Protein 6OWK (pdb70)

Solvent-accessible surface area: 23601 Å² total; per-residue (Å²): 97,7,15,44,15,0,8,5,0,3,6,96,0,20,53,6,0,0,39,16,156,89,43,58,15,3,72,13,4,49,28,0,18,43,36,0,22,45,191,91,174,42,12,1,55,35,1,0,67,50,1,7,116,9,28,185,83,142,5,72,144,102,8,35,93,58,0,20,68,63,0,87,30,0,0,86,37,0,64,38,0,10,112,30,3,46,82,49,99,143,38,188,120,55,98,195,49,38,51,91,4,78,72,42,0,64,73,3,15,90,40,0,50,80,0,8,83,53,0,31,48,196,118,19,19,15,2,0,0,4,0,3,0,0,0,0,1,0,0,0,2,0,0,5,0,0,19,37,39,0,74,87,1,45,20,74,87,102,62,26,83,136,17,30,86,108,4,56,61,29,14,73,78,1,0,30,38,0,0,86,67,18,73,56,2,18,78,116,22,153,35,115,68,3,90,28,0,33,76,20,0,57,0,37,10,13,2,9,2,1,0,17,3,0,0,4,0,1,9,0,0,23,29,114,36,0,76,67,64,2,43,10,13,2,10,26,30,4,8,4,22,1,5,1,58,81,106,101,115,49,21,4,19,80,9,99,34,39,52,10,88,46,0,45,84,53,0,18,32,98,45,47,18,3,12,13,2,20,74,0,28,1,19,6,62,78,20,114,144,52,126,96,40,67,0,12,22,0,4,0,0,117,2,42,8,78,23,9,189,10,102,77,66,59,39,84,30,42,67,68,135,72,114,36,117,58,44,71,7,71,0,46,60,57,7,0,19,47,2,22,0,47,2,1,13,0,83,56,158,118,69,21,9,3,2,0,0,34,0,74,0,19,21,36,27,55,155,84,83,100,147,28,63,40,88,2,51,82,23,83,56,55,22,26,68,41,97,36,34,5,39,116,20,7,12,25,25,77,36,163,128,64,41,45,80,5,24,1,4,6,3,0,3,0,29,10,3,44,20,114,56,1,27,0,0,0,4,0,0,1,8,84,16,0,42,46,51,0,58,0,30,45,118,8,0,4,3,0,8,0,7,1,1,44,61,61,61,120,34,9,66,14,39,121,21,18,15,0,11,7,11,32,0,0,66,21,57,33,30,12,36,0,0,60,1,11,0,37,4,75,177,113,61,100,32,147,1,93,1,16,1,4,6,0,0,16,24,89,1,63,2,19,0,14,6,37,60,141,168,91,39,40,20,131,32,98,99,25,19,84,76,77,40,112,31,47,25,113,8,16,37,60,0,61,1,116,72,36,8,68,1,76,95,130,54,3,43,1,6,2,0,0,35,82,28,78,80,62,36,51,0,24,2,7,10,0,0,0,28,6,39,136

CATH classification: 1.20.190.10 (+2 more: 2.60.120.260, 2.100.10.10)

B-factor: mean 48.72, std 14.19, range [18.07, 103.76]

Foldseek 3Di:
DLLLLLQQLLVLVLQCFAADPQDPVLVNLVVVLCSQVNPDDHVLVVLLVVQCVLLVHHDDPVLVVQLSVLVVVLSVLSCVLSVLVVVCSPDDDDPPSLVVNVVSLVVSLVSLVVNLVSLCDPPCRQSSLLVNQVSLLVSLLSLLVCLRCVVVSPDDPVVNVVSLVCSVVSLQVSLFSNLVSLVVSLVVLQDKFDVSLQSSLLSVQSCCSNHLSSLQSSVRSRCVVFVFAAGDFQWAKHWDGWAWADDDDCIFRNLDDDINVVVCVQFDDAQAFAWAWFKKKWDWDKDADDPAFIFTFTFKMKIWIAAQPADIDIDIAGDDDPPPHMDMDGCPQKFQQKKKWKWKWGDDPHRIAIGTAKMKTWTARVPDGDIDIDIGHDDGHPIDIDIDIVCVRQNFHDDPDDCNNRGFKGFGDWTWDDDVRHITIMTMITTPSHDNAQEDEQGGKRKDWLSSFHFAPPAKDFHFDSRSNNTTWIKGQAWDWGGKHKYAYDDDQQWWWWKKFWKAWQAWWKKKKDKLPPDIFIDIDGHQDHQPDDDGPSSIDMDTGDDIDGHDDRIIMMIITIHDDDGPIMMITTIMMIGTDD

Secondary structure (DSSP, 8-state):
-HHHHHHHHHHHHGGG-BS--TTHHHHHHHHHHHHHS-SS--HHHHHHHHHHHHHT-PPPHHHHHHHHHHHHHHHHHHHHHHHHHHHHTT-SS-TTHHHHHHHHHHHHHHHHHHHHHHT--TT-TTTTHHHHHHHHHHHHHHHHHIIIIIHHHT--HHHHHHHHHHHHHHHHHHHHHHHHHHHHHHHHT--SSHHHHHHHHHHHHHHIIIIIHHHTTGGGG-TTTS-SBEE-----EEEPPPS-------TTTSSS---HHHHHHHHSPPS----EEEEEEEEEEE--SSSSSEEEEEEEEEEEEE-TT---EEEEEE----SS--EEEE-TT-EEEEEEEEEEEEE-SS-EEEEEEEEEEEEEETTTTEEEEEEEE--EESSEEEEEEHHHHSPPP--SS-HHHH--EEEEEEEEEEETTEEEEEEEEEETTS-SS-EE-SSSEEEEEGGG-SEE-TT-EEEPP-SSSSS-EEEESSSEEEEEEEEEE-S----EEEEEEEEEESS-EEEEEEETTTEEEEEEE---S-TT----GGG-EEEE-S--EE-SSSEEEEEEEEESS-BTB-EEEEEEEEEEE-

Radius of gyration: 25.18 Å; Cα contacts (8 Å, |Δi|>4): 1265; chains: 1; bounding box: 59×59×75 Å

Sequence (582 aa):
STVQTGINIAGRILGVLGVPFAGQIASFYSFLVGELWPRGRDPWEIFLEHVEQLIRQQVTENTRDTALARLQGLGNSFRAYQQSLEDWLENRDDARTRSVLYTQYINLELDFLDAMPLFAIRNQEVPLLMVYAQAANLHLLLLRDASLFGSEFGLTSQEIQRYYERQVEKTREYSDYCARWYNTGLNNLRGTNAESWLRYNQFRRDLTLGVLDLVALFPSYDTRVYPMNTSAQLTREIYTDPIGRTNASTNWFNNNAPSFSAIEAAVIRPPHLLDFPEQLTIFSVLSRWSNTQYMNYWVGHRLESRTIRGSLSTSTHGNTNTSINPVTLQFTSRDVYRTESFAGINILLTTPVNGVPWARFNWRNPLNSLRGSLLYTIGYTGVGTQLFDSETELPPETTERPNYESYSHRLSNIRLISGNTLRAPVYSWTHRSADRTNTISSDSITQIPLVKAHTLQSGTTVVKGPGFTGGDILRRTSGGPFAFSNVNLDFNLSQRYRARIRYASTTNLRIYVTVAGERIFAGQFDKTMDAGAPLTFQSFSYATINTAFTFPERSSSLTVGADTFSSGNEVYVDRFELIPVT

InterPro domains:
  IPR001178 Pesticidal crystal protein, domain II [PF00555] (284-490)
  IPR005638 Pesticidal crystal protein, domain III [PF03944] (500-634)
  IPR005639 Pesticidal crystal protein, domain I [PF03945] (76-276)
  IPR008979 Galactose-binding-like domain superfamily [SSF49785] (493-638)
  IPR036399 Pesticidal crystal protein, central domain superfamily [G3DSA:2.100.10.10] (290-488)
  IPR036399 Pesticidal crystal protein, central domain superfamily [SSF51096] (279-490)
  IPR036716 Pesticidal crystal protein, N-terminal domain superfamily [G3DSA:1.20.190.10] (52-278)
  IPR036716 Pesticidal crystal protein, N-terminal domain superfamily [SSF56849] (32-276)
  IPR038979 Pesticidal crystal protein [PTHR37003] (48-300)
  IPR041587 Pesticidal crystal protein Cry, domain V [PF17997] (713-897)
  IPR048645 Cry1Ac-like, domain VII [PF21463] (1011-1089)
  IPR054544 Pesticidal crystal protein Cry1Aa, domain IV [PF18449] (645-708)

Nearest PDB structures (foldseek):
  6owk-assembly1_A  TM=1.002E+00  e=0.000E+00  Bacillus thuringiensis
  9buv-assembly1_A  TM=8.951E-01  e=4.812E-57  Bacillus thuringiensis
  1ciy-assembly1_A  TM=9.029E-01  e=1.457E-54  Bacillus thuringiensis
  4w8j-assembly1_A-2  TM=9.017E-01  e=5.454E-47  Bacillus thuringiensis serovar kurstaki str. HD73
  4arx-assembly4_D  TM=8.737E-01  e=7.857E-48  Bacillus thuringiensis serovar kurstaki

Structure (mmCIF, N/CA/C/O backbone):
data_6OWK
#
_entry.id   6OWK
#
_cell.length_a   106.176
_cell.length_b   106.176
_cell.length_c   85.302
_cell.angle_alpha   90.00
_cell.angle_beta   90.00
_cell.angle_gamma   120.00
#
_symmetry.space_group_name_H-M   'P 63'
#
loop_
_atom_site.group_PDB
_atom_site.id
_atom_site.type_symbol
_atom_site.label_atom_id
_atom_site.label_alt_id
_atom_site.label_comp_id
_atom_site.label_asym_id
_atom_site.label_entity_id
_atom_site.label_seq_id
_atom_site.pdbx_PDB_ins_code
_atom_site.Cartn_x
_atom_site.Cartn_y
_atom_site.Cartn_z
_atom_site.occupancy
_atom_site.B_iso_or_equiv
_atom_site.auth_seq_id
_atom_site.auth_comp_id
_atom_site.auth_asym_id
_atom_site.auth_atom_id
_atom_site.pdbx_PDB_model_num
ATOM 1 N N . SER A 1 20 ? 30.059 -13.739 -4.408 1.00 49.76 54 SER A N 1
ATOM 2 C CA . SER A 1 20 ? 30.258 -14.612 -3.257 1.00 52.53 54 SER A CA 1
ATOM 3 C C . SER A 1 20 ? 31.672 -14.456 -2.715 1.00 48.56 54 SER A C 1
ATOM 4 O O . SER A 1 20 ? 31.865 -14.222 -1.520 1.00 43.34 54 SER A O 1
ATOM 7 N N . THR A 1 21 ? 32.656 -14.611 -3.606 1.00 48.75 55 THR A N 1
ATOM 8 C CA . THR A 1 21 ? 34.033 -14.246 -3.290 1.00 50.08 55 THR A CA 1
ATOM 9 C C . THR A 1 21 ? 34.084 -12.864 -2.657 1.00 45.68 55 THR A C 1
ATOM 10 O O . THR A 1 21 ? 34.656 -12.671 -1.579 1.00 41.48 55 THR A O 1
ATOM 14 N N . VAL A 1 22 ? 33.470 -11.891 -3.329 1.00 45.76 56 VAL A N 1
ATOM 15 C CA . VAL A 1 22 ? 33.408 -10.531 -2.813 1.00 44.37 56 VAL A CA 1
ATOM 16 C C . VAL A 1 22 ? 32.505 -10.464 -1.588 1.00 41.52 56 VAL A C 1
ATOM 17 O O . VAL A 1 22 ? 32.797 -9.748 -0.622 1.00 42.77 56 VAL A O 1
ATOM 21 N N . GLN A 1 23 ? 31.402 -11.217 -1.603 1.00 40.54 57 GLN A N 1
ATOM 22 C CA . GLN A 1 23 ? 30.483 -11.221 -0.468 1.00 36.03 57 GLN A CA 1
ATOM 23 C C . GLN A 1 23 ? 31.185 -11.650 0.815 1.00 38.92 57 GLN A C 1
ATOM 24 O O . GLN A 1 23 ? 30.948 -11.075 1.884 1.00 35.12 57 GLN A O 1
ATOM 30 N N . THR A 1 24 ? 32.064 -12.651 0.725 1.00 40.66 58 THR A N 1
ATOM 31 C CA . THR A 1 24 ? 32.731 -13.169 1.915 1.00 41.76 58 THR A CA 1
ATOM 32 C C . THR A 1 24 ? 33.825 -12.228 2.407 1.00 35.18 58 THR A C 1
ATOM 33 O O . THR A 1 24 ? 33.948 -11.998 3.616 1.00 30.25 58 THR A O 1
ATOM 37 N N . GLY A 1 25 ? 34.629 -11.682 1.493 1.00 30.56 59 GLY A N 1
ATOM 38 C CA . GLY A 1 25 ? 35.627 -10.704 1.893 1.00 33.95 59 GLY A CA 1
ATOM 39 C C . GLY A 1 25 ? 35.029 -9.527 2.635 1.00 35.64 59 GLY A C 1
ATOM 40 O O . GLY A 1 25 ? 35.674 -8.944 3.511 1.00 37.28 59 GLY A O 1
ATOM 41 N N . ILE A 1 26 ? 33.786 -9.171 2.310 1.00 34.45 60 ILE A N 1
ATOM 42 C CA . ILE A 1 26 ? 33.101 -8.102 3.029 1.00 29.13 60 ILE A CA 1
ATOM 43 C C . ILE A 1 26 ? 32.728 -8.559 4.435 1.00 35.29 60 ILE A C 1
ATOM 44 O O . ILE A 1 26 ? 33.011 -7.870 5.422 1.00 31.02 60 ILE A O 1
ATOM 49 N N . ASN A 1 27 ? 32.085 -9.727 4.545 1.00 33.04 61 ASN A N 1
ATOM 50 C CA . ASN A 1 27 ? 31.695 -10.255 5.851 1.00 35.34 61 ASN A CA 1
ATOM 51 C C . ASN A 1 27 ? 32.893 -10.358 6.784 1.00 38.72 61 ASN A C 1
ATOM 52 O O . ASN A 1 27 ? 32.849 -9.896 7.930 1.00 42.36 61 ASN A O 1
ATOM 57 N N . ILE A 1 28 ? 33.979 -10.965 6.301 1.00 41.03 62 ILE A N 1
ATOM 58 C CA . ILE A 1 28 ? 35.164 -11.172 7.130 1.00 42.98 62 ILE A CA 1
ATOM 59 C C . ILE A 1 28 ? 35.747 -9.833 7.569 1.00 39.36 62 ILE A C 1
ATOM 60 O O . ILE A 1 28 ? 35.887 -9.556 8.766 1.00 42.62 62 ILE A O 1
ATOM 65 N N . ALA A 1 29 ? 36.085 -8.978 6.599 1.00 39.92 63 ALA A N 1
ATOM 66 C CA . ALA A 1 29 ? 36.729 -7.707 6.917 1.00 30.55 63 ALA A CA 1
ATOM 67 C C . ALA A 1 29 ? 35.845 -6.839 7.804 1.00 37.92 63 ALA A C 1
ATOM 68 O O . ALA A 1 29 ? 36.328 -6.228 8.765 1.00 41.47 63 ALA A O 1
ATOM 70 N N . GLY A 1 30 ? 34.546 -6.781 7.505 1.00 36.92 64 GLY A N 1
ATOM 71 C CA . GLY A 1 30 ? 33.649 -5.961 8.299 1.00 31.77 64 GLY A CA 1
ATOM 72 C C . GLY A 1 30 ? 33.487 -6.450 9.723 1.00 36.10 64 GLY A C 1
ATOM 73 O O . GLY A 1 30 ? 33.306 -5.644 10.641 1.00 34.69 64 GLY A O 1
ATOM 74 N N . ARG A 1 31 ? 33.549 -7.766 9.934 1.00 38.79 65 ARG A N 1
ATOM 75 C CA . ARG A 1 31 ? 33.411 -8.303 11.282 1.00 36.29 65 ARG A CA 1
ATOM 76 C C . ARG A 1 31 ? 34.697 -8.201 12.090 1.00 37.21 65 ARG A C 1
ATOM 77 O O . ARG A 1 31 ? 34.638 -8.212 13.324 1.00 38.37 65 ARG A O 1
ATOM 85 N N . ILE A 1 32 ? 35.853 -8.108 11.429 1.00 37.22 66 ILE A N 1
ATOM 86 C CA . ILE A 1 32 ? 37.097 -7.883 12.156 1.00 37.26 66 ILE A CA 1
ATOM 87 C C . ILE A 1 32 ? 37.132 -6.468 12.718 1.00 35.15 66 ILE A C 1
ATOM 88 O O . ILE A 1 32 ? 37.701 -6.231 13.791 1.00 36.46 66 ILE A O 1
ATOM 93 N N . LEU A 1 33 ? 36.501 -5.515 12.019 1.00 31.76 67 LEU A N 1
ATOM 94 C CA . LEU A 1 33 ? 36.398 -4.140 12.504 1.00 30.60 67 LEU A CA 1
ATOM 95 C C . LEU A 1 33 ? 35.902 -4.072 13.942 1.00 35.82 67 LEU A C 1
ATOM 96 O O . LEU A 1 33 ? 36.328 -3.199 14.707 1.00 29.02 67 LEU A O 1
ATOM 101 N N . GLY A 1 34 ? 35.003 -4.977 14.329 1.00 33.74 68 GLY A N 1
ATOM 102 C CA . GLY A 1 34 ? 34.461 -4.955 15.672 1.00 36.13 68 GLY A CA 1
ATOM 103 C C . GLY A 1 34 ? 35.348 -5.542 16.747 1.00 39.91 68 GLY A C 1
ATOM 104 O O . GLY A 1 34 ? 35.072 -5.335 17.933 1.00 46.36 68 GLY A O 1
ATOM 105 N N . VAL A 1 35 ? 36.413 -6.247 16.371 1.00 37.66 69 VAL A N 1
ATOM 106 C CA . VAL A 1 35 ? 37.198 -7.020 17.327 1.00 39.62 69 VAL A CA 1
ATOM 107 C C . VAL A 1 35 ? 38.679 -6.678 17.160 1.00 44.26 69 VAL A C 1
ATOM 108 O O . VAL A 1 35 ? 39.538 -7.560 17.044 1.00 45.13 69 VAL A O 1
ATOM 112 N N . LEU A 1 36 ? 38.990 -5.386 17.177 1.00 40.96 70 LEU A N 1
ATOM 113 C CA . LEU A 1 36 ? 40.341 -4.898 16.942 1.00 41.18 70 LEU A CA 1
ATOM 114 C C . LEU A 1 36 ? 41.052 -4.600 18.257 1.00 44.54 70 LEU A C 1
ATOM 115 O O . LEU A 1 36 ? 40.420 -4.303 19.274 1.00 45.31 70 LEU A O 1
ATOM 120 N N . GLY A 1 37 ? 42.381 -4.678 18.222 1.00 43.11 71 GLY A N 1
ATOM 121 C CA . GLY A 1 37 ? 43.187 -4.422 19.400 1.00 40.98 71 GLY A CA 1
ATOM 122 C C . GLY A 1 37 ? 43.028 -5.483 20.469 1.00 42.57 71 GLY A C 1
ATOM 123 O O . GLY A 1 37 ? 43.322 -6.659 20.233 1.00 38.15 71 GLY A O 1
ATOM 124 N N . VAL A 1 38 ? 42.569 -5.084 21.650 1.00 45.64 72 VAL A N 1
ATOM 125 C CA . VAL A 1 38 ? 42.313 -6.011 22.744 1.00 44.87 72 VAL A CA 1
ATOM 126 C C . VAL A 1 38 ? 40.800 -6.163 22.882 1.00 45.31 72 VAL A C 1
ATOM 127 O O . VAL A 1 38 ? 40.104 -5.188 23.205 1.00 39.62 72 VAL A O 1
ATOM 131 N N . PRO A 1 39 ? 40.243 -7.342 22.614 1.00 51.35 73 PRO A N 1
ATOM 132 C CA . PRO A 1 39 ? 38.849 -7.602 22.981 1.00 51.80 73 PRO A CA 1
ATOM 133 C C . PRO A 1 39 ? 38.750 -8.146 24.397 1.00 60.14 73 PRO A C 1
ATOM 134 O O . PRO A 1 39 ? 39.608 -8.894 24.870 1.00 63.92 73 PRO A O 1
ATOM 138 N N . PHE A 1 40 ? 37.688 -7.748 25.081 1.00 68.48 74 PHE A N 1
ATOM 139 C CA . PHE A 1 40 ? 37.356 -8.298 26.384 1.00 74.01 74 PHE A CA 1
ATOM 140 C C . PHE A 1 40 ? 36.404 -9.478 26.222 1.00 68.33 74 PHE A C 1
ATOM 141 O O . PHE A 1 40 ? 35.741 -9.634 25.195 1.00 71.75 74 PHE A O 1
ATOM 149 N N . ALA A 1 41 ? 36.358 -10.320 27.250 1.00 73.98 75 ALA A N 1
ATOM 150 C CA . ALA A 1 41 ? 35.318 -11.347 27.416 1.00 74.21 75 ALA A CA 1
ATOM 151 C C . ALA A 1 41 ? 35.360 -12.305 26.227 1.00 71.50 75 ALA A C 1
ATOM 152 O O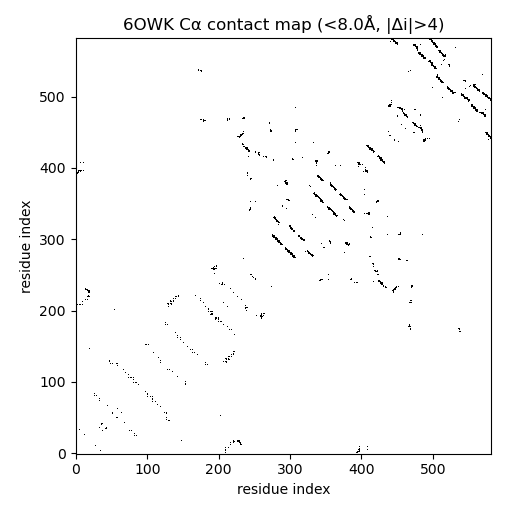 . ALA A 1 41 ? 36.435 -12.840 25.909 1.00 68.30 75 ALA A O 1
ATOM 154 N N . GLY A 1 42 ? 34.244 -12.557 25.546 1.00 71.64 76 GLY A N 1
ATOM 155 C CA . GLY A 1 42 ? 34.208 -13.667 24.615 1.00 70.92 76 GLY A CA 1
ATOM 156 C C . GLY A 1 42 ? 33.757 -13.360 23.202 1.00 71.11 76 GLY A C 1
ATOM 157 O O . GLY A 1 42 ? 32.831 -13.999 22.693 1.00 67.45 76 GLY A O 1
ATOM 158 N N . GLN A 1 43 ? 34.394 -12.388 22.550 1.00 70.25 77 GLN A N 1
ATOM 159 C CA . GLN A 1 43 ? 34.156 -12.166 21.131 1.00 64.97 77 GLN A CA 1
ATOM 160 C C . GLN A 1 43 ? 35.183 -12.852 20.250 1.00 64.09 77 GLN A C 1
ATOM 161 O O . GLN A 1 43 ? 34.943 -12.996 19.048 1.00 61.24 77 GLN A O 1
ATOM 167 N N . ILE A 1 44 ? 36.315 -13.271 20.819 1.00 62.25 78 ILE A N 1
ATOM 168 C CA . ILE A 1 44 ? 37.286 -14.050 20.061 1.00 49.93 78 ILE A CA 1
ATOM 169 C C . ILE A 1 44 ? 36.668 -15.364 19.604 1.00 55.02 78 ILE A C 1
ATOM 170 O O . ILE A 1 44 ? 36.711 -15.714 18.422 1.00 55.16 78 ILE A O 1
ATOM 175 N N . ALA A 1 45 ? 36.021 -16.075 20.522 1.00 58.25 79 ALA A N 1
ATOM 176 C CA . ALA A 1 45 ? 35.492 -17.401 20.216 1.00 53.71 79 ALA A CA 1
ATOM 177 C C . ALA A 1 45 ? 34.340 -17.331 19.220 1.00 56.14 79 ALA A C 1
ATOM 178 O O . ALA A 1 45 ? 34.281 -18.116 18.267 1.00 54.27 79 ALA A O 1
ATOM 180 N N . SER A 1 46 ? 33.399 -16.410 19.441 1.00 58.44 80 SER A N 1
ATOM 181 C CA . SER A 1 46 ? 32.308 -16.217 18.493 1.00 54.70 80 SER A CA 1
ATOM 182 C C . SER A 1 46 ? 32.831 -15.718 17.150 1.00 50.10 80 SER A C 1
ATOM 183 O O . SER A 1 46 ? 32.337 -16.133 16.095 1.00 48.75 80 SER A O 1
ATOM 186 N N . PHE A 1 47 ? 33.839 -14.841 17.158 1.00 45.83 81 PHE A N 1
ATOM 187 C CA . PHE A 1 47 ? 34.454 -14.450 15.894 1.00 45.99 81 PHE A CA 1
ATOM 188 C C . PHE A 1 47 ? 35.150 -15.638 15.245 1.00 51.49 81 PHE A C 1
ATOM 189 O O . PHE A 1 47 ? 35.012 -15.868 14.038 1.00 47.76 81 PHE A O 1
ATOM 197 N N . TYR A 1 48 ? 35.918 -16.398 16.032 1.00 48.84 82 TYR A N 1
ATOM 198 C CA . TYR A 1 48 ? 36.541 -17.610 15.513 1.00 48.11 82 TYR A CA 1
ATOM 199 C C . TYR A 1 48 ? 35.492 -18.591 15.007 1.00 51.06 82 TYR A C 1
ATOM 200 O O . TYR A 1 48 ? 35.667 -19.209 13.950 1.00 42.73 82 TYR A O 1
ATOM 209 N N . SER A 1 49 ? 34.390 -18.741 15.748 1.00 52.11 83 SER A N 1
ATOM 210 C CA . SER A 1 49 ? 33.299 -19.601 15.298 1.00 51.65 83 SER A CA 1
ATOM 211 C C . SER A 1 49 ? 32.703 -19.088 13.995 1.00 50.28 83 SER A C 1
ATOM 212 O O . SER A 1 49 ? 32.464 -19.861 13.060 1.00 47.33 83 SER A O 1
ATOM 215 N N . PHE A 1 50 ? 32.439 -17.781 13.921 1.00 46.39 84 PHE A N 1
ATOM 216 C CA . PHE A 1 50 ? 32.003 -17.185 12.664 1.00 42.58 84 PHE A CA 1
ATOM 217 C C . PHE A 1 50 ? 33.014 -17.450 11.559 1.00 42.86 84 PHE A C 1
ATOM 218 O O . PHE A 1 50 ? 32.644 -17.663 10.398 1.00 37.46 84 PHE A O 1
ATOM 226 N N . LEU A 1 51 ? 34.300 -17.452 11.912 1.00 48.26 85 LEU A N 1
ATOM 227 C CA . LEU A 1 51 ? 35.352 -17.519 10.906 1.00 44.28 85 LEU A CA 1
ATOM 228 C C . LEU A 1 51 ? 35.424 -18.898 10.262 1.00 41.20 85 LEU A C 1
ATOM 229 O O . LEU A 1 51 ? 35.599 -19.005 9.044 1.00 39.84 85 LEU A O 1
ATOM 234 N N . VAL A 1 52 ? 35.285 -19.969 11.049 1.00 40.22 86 VAL A N 1
ATOM 235 C CA . VAL A 1 52 ? 35.287 -21.289 10.426 1.00 46.52 86 VAL A CA 1
ATOM 236 C C . VAL A 1 52 ? 34.029 -21.499 9.610 1.00 51.56 86 VAL A C 1
ATOM 237 O O . VAL A 1 52 ? 34.039 -22.246 8.627 1.00 52.69 86 VAL A O 1
ATOM 241 N N . GLY A 1 53 ? 32.919 -20.882 10.013 1.00 45.94 87 GLY A N 1
ATOM 242 C CA . GLY A 1 53 ? 31.694 -21.035 9.252 1.00 43.78 87 GLY A CA 1
ATOM 243 C C . GLY A 1 53 ? 31.791 -20.378 7.892 1.00 48.57 87 GLY A C 1
ATOM 244 O O . GLY A 1 53 ? 31.329 -20.930 6.890 1.00 52.63 87 GLY A O 1
ATOM 245 N N . GLU A 1 54 ? 32.417 -19.204 7.833 1.00 43.33 88 GLU A N 1
ATOM 246 C CA . GLU A 1 54 ? 32.549 -18.494 6.569 1.00 41.71 88 GLU A CA 1
ATOM 247 C C . GLU A 1 54 ? 33.675 -19.051 5.710 1.00 41.16 88 GLU A C 1
ATOM 248 O O . GLU A 1 54 ? 33.563 -19.048 4.480 1.00 42.47 88 GLU A O 1
ATOM 254 N N . LEU A 1 55 ? 34.754 -19.535 6.322 1.00 37.70 89 LEU A N 1
ATOM 255 C CA . LEU A 1 55 ? 35.911 -20.014 5.575 1.00 46.56 89 LEU A CA 1
ATOM 256 C C . LEU A 1 55 ? 35.904 -21.520 5.354 1.00 43.66 89 LEU A C 1
ATOM 257 O O . LEU A 1 55 ? 36.252 -21.976 4.261 1.00 40.62 89 LEU A O 1
ATOM 262 N N . TRP A 1 56 ? 35.521 -22.310 6.356 1.00 43.54 90 TRP A N 1
ATOM 263 C CA . TRP A 1 56 ? 35.372 -23.743 6.132 1.00 53.81 90 TRP A CA 1
ATOM 264 C C . TRP A 1 56 ? 33.919 -24.140 6.338 1.00 58.57 90 TRP A C 1
ATOM 265 O O . TRP A 1 56 ? 33.555 -24.680 7.390 1.00 63.08 90 TRP A O 1
ATOM 276 N N . PRO A 1 57 ? 33.068 -23.887 5.355 1.00 53.98 91 PRO A N 1
ATOM 277 C CA . PRO A 1 57 ? 31.652 -24.216 5.478 1.00 63.97 91 PRO A CA 1
ATOM 278 C C . PRO A 1 57 ? 31.402 -25.659 5.059 1.00 62.66 91 PRO A C 1
ATOM 279 O O . PRO A 1 57 ? 32.301 -26.376 4.616 1.00 58.10 91 PRO A O 1
ATOM 283 N N . ARG A 1 58 ? 30.153 -26.073 5.215 1.00 60.41 92 ARG A N 1
ATOM 284 C CA . ARG A 1 58 ? 29.720 -27.289 4.558 1.00 62.25 92 ARG A CA 1
ATOM 285 C C . ARG A 1 58 ? 29.329 -26.972 3.118 1.00 62.20 92 ARG A C 1
ATOM 286 O O . ARG A 1 58 ? 28.989 -25.837 2.775 1.00 67.43 92 ARG A O 1
ATOM 294 N N . GLY A 1 59 ? 29.407 -27.979 2.271 1.00 65.43 93 GLY A N 1
ATOM 295 C CA . GLY A 1 59 ? 28.958 -27.830 0.891 1.00 67.95 93 GLY A CA 1
ATOM 296 C C . GLY A 1 59 ? 29.956 -27.357 -0.149 1.00 64.86 93 GLY A C 1
ATOM 297 O O . GLY A 1 59 ? 30.127 -28.006 -1.180 1.00 68.88 93 GLY A O 1
ATOM 298 N N . ARG A 1 60 ? 30.616 -26.227 0.098 1.00 60.33 94 ARG A N 1
ATOM 299 C CA . ARG A 1 60 ? 31.505 -25.633 -0.891 1.00 66.02 94 ARG A CA 1
ATOM 300 C C . ARG A 1 60 ? 32.835 -25.246 -0.256 1.00 62.62 94 ARG A C 1
ATOM 301 O O . ARG A 1 60 ? 32.981 -25.184 0.968 1.00 61.48 94 ARG A O 1
ATOM 309 N N . ASP A 1 61 ? 33.811 -24.982 -1.127 1.00 60.91 95 ASP A N 1
ATOM 310 C CA . ASP A 1 61 ? 35.167 -24.598 -0.750 1.00 59.05 95 ASP A CA 1
ATOM 311 C C . ASP A 1 61 ? 35.395 -23.148 -1.156 1.00 52.38 95 ASP A C 1
ATOM 312 O O . ASP A 1 61 ? 35.706 -22.874 -2.326 1.00 48.95 95 ASP A O 1
ATOM 317 N N . PRO A 1 62 ? 35.266 -22.184 -0.238 1.00 49.46 96 PRO A N 1
ATOM 318 C CA . PRO A 1 62 ? 35.432 -20.775 -0.629 1.00 52.90 96 PRO A CA 1
ATOM 319 C C . PRO A 1 62 ? 36.847 -20.434 -1.045 1.00 53.39 96 PRO A C 1
ATOM 320 O O . PRO A 1 62 ? 37.045 -19.429 -1.740 1.00 47.64 96 PRO A O 1
ATOM 324 N N . TRP A 1 63 ? 37.835 -21.234 -0.640 1.00 49.96 97 TRP A N 1
ATOM 325 C CA . TRP A 1 63 ? 39.209 -20.993 -1.066 1.00 44.11 97 TRP A CA 1
ATOM 326 C C . TRP A 1 63 ? 39.346 -21.151 -2.575 1.00 47.56 97 TRP A C 1
ATOM 327 O O . TRP A 1 63 ? 39.877 -20.268 -3.259 1.00 50.60 97 TRP A O 1
ATOM 338 N N . GLU A 1 64 ? 38.865 -22.274 -3.117 1.00 47.78 98 GLU A N 1
ATOM 339 C CA . GLU A 1 64 ? 38.850 -22.450 -4.564 1.00 52.89 98 GLU A CA 1
ATOM 340 C C . GLU A 1 64 ? 37.948 -21.428 -5.249 1.00 54.51 98 GLU A C 1
ATOM 341 O O . GLU A 1 64 ? 38.166 -21.114 -6.426 1.00 53.07 98 GLU A O 1
ATOM 347 N N . ILE A 1 65 ? 36.972 -20.864 -4.530 1.00 52.90 99 ILE A N 1
ATOM 348 C CA . ILE A 1 65 ? 36.190 -19.765 -5.087 1.00 54.36 99 ILE A CA 1
ATOM 349 C C . ILE A 1 65 ? 37.029 -18.494 -5.152 1.00 51.29 99 ILE A C 1
ATOM 350 O O . ILE A 1 65 ? 36.984 -17.759 -6.146 1.00 47.95 99 ILE A O 1
ATOM 355 N N . PHE A 1 66 ? 37.803 -18.212 -4.098 1.00 45.18 100 PHE A N 1
ATOM 356 C CA . PHE A 1 66 ? 38.797 -17.144 -4.161 1.00 46.01 100 PHE A CA 1
ATOM 357 C C . PHE A 1 66 ? 39.734 -17.358 -5.343 1.00 46.39 100 PHE A C 1
ATOM 358 O O . PHE A 1 66 ? 39.880 -16.494 -6.215 1.00 44.69 100 PHE A O 1
ATOM 366 N N . LEU A 1 67 ? 40.378 -18.528 -5.370 1.00 47.36 101 LEU A N 1
ATOM 367 C CA . LEU A 1 67 ? 41.431 -18.810 -6.340 1.00 45.68 101 LEU A CA 1
ATOM 368 C C . LEU A 1 67 ? 40.930 -18.655 -7.769 1.00 47.09 101 LEU A C 1
ATOM 369 O O . LEU A 1 67 ? 41.590 -18.029 -8.607 1.00 41.47 101 LEU A O 1
ATOM 374 N N . GLU A 1 68 ? 39.760 -19.218 -8.069 1.00 53.40 102 GLU A N 1
ATOM 375 C CA . GLU A 1 68 ? 39.229 -19.139 -9.422 1.00 51.44 102 GLU A CA 1
ATOM 376 C C . GLU A 1 68 ? 38.595 -17.788 -9.727 1.00 52.07 102 GLU A C 1
ATOM 377 O O . GLU A 1 68 ? 38.369 -17.481 -10.901 1.00 49.36 102 GLU A O 1
ATOM 383 N N . HIS A 1 69 ? 38.307 -16.975 -8.707 1.00 49.42 103 HIS A N 1
ATOM 384 C CA . HIS A 1 69 ? 37.805 -15.629 -8.966 1.00 53.13 103 HIS A CA 1
ATOM 385 C C . HIS A 1 69 ? 38.902 -14.742 -9.539 1.00 49.44 103 HIS A C 1
ATOM 386 O O . HIS A 1 69 ? 38.705 -14.076 -10.562 1.00 49.04 103 HIS A O 1
ATOM 393 N N . VAL A 1 70 ? 40.066 -14.718 -8.887 1.00 47.18 104 VAL A N 1
ATOM 394 C CA . VAL A 1 70 ? 41.182 -13.934 -9.403 1.00 45.44 104 VAL A CA 1
ATOM 395 C C . VAL A 1 70 ? 41.675 -14.518 -10.721 1.00 50.15 104 VAL A C 1
ATOM 396 O O . VAL A 1 70 ? 41.980 -13.779 -11.663 1.00 53.24 104 VAL A O 1
ATOM 400 N N . GLU A 1 71 ? 41.733 -15.851 -10.817 1.00 48.74 105 GLU A N 1
ATOM 401 C CA . GLU A 1 71 ? 42.152 -16.508 -12.054 1.00 51.68 105 GLU A CA 1
ATOM 402 C C . GLU A 1 71 ? 41.335 -16.033 -13.249 1.00 51.11 105 GLU A C 1
ATOM 403 O O . GLU A 1 71 ? 41.880 -15.803 -14.335 1.00 58.08 105 GLU A O 1
ATOM 409 N N . GLN A 1 72 ? 40.020 -15.897 -13.070 1.00 50.94 106 GLN A N 1
ATOM 410 C CA . GLN A 1 72 ? 39.176 -15.410 -14.155 1.00 53.33 106 GLN A CA 1
ATOM 411 C C . GLN A 1 72 ? 39.396 -13.926 -14.411 1.00 51.49 106 GLN A C 1
ATOM 412 O O . GLN A 1 72 ? 39.262 -13.469 -15.552 1.00 50.48 106 GLN A O 1
ATOM 418 N N . LEU A 1 73 ? 39.734 -13.163 -13.370 1.00 50.04 107 LEU A N 1
ATOM 419 C CA . LEU A 1 73 ? 39.972 -11.733 -13.536 1.00 48.92 107 LEU A CA 1
ATOM 420 C C . LEU A 1 73 ? 41.160 -11.479 -14.455 1.00 49.20 107 LEU A C 1
ATOM 421 O O . LEU A 1 73 ? 41.026 -10.837 -15.502 1.00 49.82 107 LEU A O 1
ATOM 426 N N . ILE A 1 74 ? 42.332 -11.994 -14.086 1.00 52.09 108 ILE A N 1
ATOM 427 C CA . ILE A 1 74 ? 43.564 -11.708 -14.815 1.00 54.92 108 ILE A CA 1
ATOM 428 C C . ILE A 1 74 ? 43.644 -12.584 -16.059 1.00 54.90 108 ILE A C 1
ATOM 429 O O . ILE A 1 74 ? 44.569 -12.452 -16.870 1.00 55.18 108 ILE A O 1
ATOM 434 N N . ARG A 1 75 ? 42.672 -13.487 -16.211 1.00 53.69 109 ARG A N 1
ATOM 435 C CA . ARG A 1 75 ? 42.586 -14.379 -17.368 1.00 50.10 109 ARG A CA 1
ATOM 436 C C . ARG A 1 75 ? 43.832 -15.256 -17.473 1.00 56.51 109 ARG A C 1
ATOM 437 O O . ARG A 1 75 ? 44.487 -15.327 -18.513 1.00 60.00 109 ARG A O 1
ATOM 445 N N . GLN A 1 76 ? 44.166 -15.918 -16.369 1.00 57.28 110 GLN A N 1
ATOM 446 C CA . GLN A 1 76 ? 45.364 -16.751 -16.317 1.00 61.35 110 GLN A CA 1
ATOM 447 C C . GLN A 1 76 ? 45.170 -17.776 -15.210 1.00 64.89 110 GLN A C 1
ATOM 448 O O . GLN A 1 76 ? 45.247 -17.432 -14.028 1.00 67.47 110 GLN A O 1
ATOM 454 N N . GLN A 1 77 ? 44.922 -19.020 -15.596 1.00 67.16 111 GLN A N 1
ATOM 455 C CA . GLN A 1 77 ? 44.640 -20.064 -14.630 1.00 61.34 111 GLN A CA 1
ATOM 456 C C . GLN A 1 77 ? 45.920 -20.562 -13.976 1.00 62.66 111 GLN A C 1
ATOM 457 O O . GLN A 1 77 ? 46.974 -20.656 -14.614 1.00 67.90 111 GLN A O 1
ATOM 463 N N . VAL A 1 78 ? 45.820 -20.865 -12.681 1.00 59.71 112 VAL A N 1
ATOM 464 C CA . VAL A 1 78 ? 46.894 -21.556 -11.990 1.00 61.04 112 VAL A CA 1
ATOM 465 C C . VAL A 1 78 ? 47.146 -22.896 -12.683 1.00 66.85 112 VAL A C 1
ATOM 466 O O . VAL A 1 78 ? 46.277 -23.446 -13.372 1.00 72.59 112 VAL A O 1
ATOM 470 N N . THR A 1 79 ? 48.364 -23.406 -12.531 1.00 60.24 113 THR A N 1
ATOM 471 C CA . THR A 1 79 ? 48.631 -24.763 -12.985 1.00 66.12 113 THR A CA 1
ATOM 472 C C . THR A 1 79 ? 47.788 -25.736 -12.169 1.00 70.05 113 THR A C 1
ATOM 473 O O . THR A 1 79 ? 47.576 -25.535 -10.970 1.00 64.88 113 THR A O 1
ATOM 477 N N . GLU A 1 80 ? 47.291 -26.789 -12.831 1.00 70.04 114 GLU A N 1
ATOM 478 C CA . GLU A 1 80 ? 46.513 -27.815 -12.137 1.00 70.97 114 GLU A CA 1
ATOM 479 C C . GLU A 1 80 ? 47.233 -28.344 -10.903 1.00 64.23 114 GLU A C 1
ATOM 480 O O . GLU A 1 80 ? 46.585 -28.843 -9.978 1.00 61.47 114 GLU A O 1
ATOM 486 N N . ASN A 1 81 ? 48.555 -28.215 -10.864 1.00 65.25 115 ASN A N 1
ATOM 487 C CA . ASN A 1 81 ? 49.390 -28.586 -9.733 1.00 69.01 115 ASN A CA 1
ATOM 488 C C . ASN A 1 81 ? 49.159 -27.661 -8.546 1.00 70.18 115 ASN A C 1
ATOM 489 O O . ASN A 1 81 ? 48.599 -28.076 -7.525 1.00 67.95 115 ASN A O 1
ATOM 494 N N . THR A 1 82 ? 49.692 -26.436 -8.653 1.00 65.58 116 THR A N 1
ATOM 495 C CA . THR A 1 82 ? 49.595 -25.442 -7.585 1.00 63.56 116 THR A CA 1
ATOM 496 C C . THR A 1 82 ? 48.199 -25.420 -6.979 1.00 61.14 116 THR A C 1
ATOM 497 O O . THR A 1 82 ? 48.031 -25.195 -5.774 1.00 61.01 116 THR A O 1
ATOM 501 N N . ARG A 1 83 ? 47.188 -25.669 -7.812 1.00 56.82 117 ARG A N 1
ATOM 502 C CA . ARG A 1 83 ? 45.821 -25.866 -7.346 1.00 56.53 117 ARG A CA 1
ATOM 503 C C . ARG A 1 83 ? 45.748 -26.921 -6.245 1.00 58.83 117 ARG A C 1
ATOM 504 O O . ARG A 1 83 ? 45.396 -26.617 -5.099 1.00 57.43 117 ARG A O 1
ATOM 512 N N . ASP A 1 84 ? 46.084 -28.172 -6.585 1.00 61.64 118 ASP A N 1
ATOM 513 C CA . ASP A 1 84 ? 45.936 -29.281 -5.641 1.00 59.70 118 ASP A CA 1
ATOM 514 C C . ASP A 1 84 ? 46.696 -29.019 -4.350 1.00 55.42 118 ASP A C 1
ATOM 515 O O . ASP A 1 84 ? 46.152 -29.185 -3.250 1.00 43.94 118 ASP A O 1
ATOM 520 N N . THR A 1 85 ? 47.966 -28.625 -4.473 1.00 55.13 119 THR A N 1
ATOM 521 C CA . THR A 1 85 ? 48.828 -28.423 -3.313 1.00 49.29 119 THR A CA 1
ATOM 522 C C . THR A 1 85 ? 48.180 -27.502 -2.283 1.00 49.27 119 THR A C 1
ATOM 523 O O . THR A 1 85 ? 48.034 -27.862 -1.110 1.00 42.52 119 THR A O 1
ATOM 527 N N . ALA A 1 86 ? 47.765 -26.312 -2.719 1.00 49.64 120 ALA A N 1
ATOM 528 C CA . ALA A 1 86 ? 47.336 -25.282 -1.778 1.00 48.30 120 ALA A CA 1
ATOM 529 C C . ALA A 1 86 ? 46.023 -25.654 -1.099 1.00 49.29 120 ALA A C 1
ATOM 530 O O . ALA A 1 86 ? 45.894 -25.546 0.127 1.00 45.45 120 ALA A O 1
ATOM 532 N N . LEU A 1 87 ? 45.032 -26.092 -1.881 1.00 45.02 121 LEU A N 1
ATOM 533 C CA . LEU A 1 87 ? 43.729 -26.420 -1.310 1.00 51.34 121 LEU A CA 1
ATOM 534 C C . LEU A 1 87 ? 43.815 -27.615 -0.374 1.00 54.05 121 LEU A C 1
ATOM 535 O O . LEU A 1 87 ? 43.095 -27.678 0.629 1.00 50.81 121 LEU A O 1
ATOM 540 N N . ALA A 1 88 ? 44.667 -28.586 -0.703 1.00 51.20 122 ALA A N 1
ATOM 541 C CA . ALA A 1 88 ? 44.899 -29.698 0.208 1.00 46.75 122 ALA A CA 1
ATOM 542 C C . ALA A 1 88 ? 45.505 -29.204 1.516 1.00 46.05 122 ALA A C 1
ATOM 543 O O . ALA A 1 88 ? 45.077 -29.602 2.606 1.00 43.79 122 ALA A O 1
ATOM 545 N N . ARG A 1 89 ? 46.506 -28.326 1.424 1.00 45.31 123 ARG A N 1
ATOM 546 C CA . ARG A 1 89 ? 47.060 -27.710 2.624 1.00 50.17 123 ARG A CA 1
ATOM 547 C C . ARG A 1 89 ? 46.006 -26.888 3.360 1.00 50.51 123 ARG A C 1
ATOM 548 O O . ARG A 1 89 ? 46.007 -26.829 4.595 1.00 46.77 123 ARG A O 1
ATOM 556 N N . LEU A 1 90 ? 45.080 -26.270 2.620 1.00 46.36 124 LEU A N 1
ATOM 557 C CA . LEU A 1 90 ? 44.146 -25.333 3.236 1.00 43.54 124 LEU A CA 1
ATOM 558 C C . LEU A 1 90 ? 43.102 -26.046 4.091 1.00 46.47 124 LEU A C 1
ATOM 559 O O . LEU A 1 90 ? 42.828 -25.621 5.222 1.00 46.80 124 LEU A O 1
ATOM 564 N N . GLN A 1 91 ? 42.501 -27.123 3.565 1.00 46.79 125 GLN A N 1
ATOM 565 C CA . GLN A 1 91 ? 41.463 -27.855 4.297 1.00 53.95 125 GLN A CA 1
ATOM 566 C C . GLN A 1 91 ? 42.023 -28.577 5.503 1.00 48.58 125 GLN A C 1
ATOM 567 O O . GLN A 1 91 ? 41.382 -28.609 6.564 1.00 49.53 125 GLN A O 1
ATOM 573 N N . GLY A 1 92 ? 43.187 -29.202 5.342 1.00 47.94 126 GLY A N 1
ATOM 574 C CA . GLY A 1 92 ? 43.855 -29.770 6.490 1.00 45.90 126 GLY A CA 1
ATOM 575 C C . GLY A 1 92 ? 44.117 -28.735 7.566 1.00 45.04 126 GLY A C 1
ATOM 576 O O . GLY A 1 92 ? 43.897 -28.986 8.755 1.00 43.18 126 GLY A O 1
ATOM 577 N N . LEU A 1 93 ? 44.596 -27.558 7.162 1.00 50.20 127 LEU A N 1
ATOM 578 C CA . LEU A 1 93 ? 44.703 -26.432 8.083 1.00 50.26 127 LEU A CA 1
ATOM 579 C C . LEU A 1 93 ? 43.349 -26.054 8.669 1.00 48.77 127 LEU A C 1
ATOM 580 O O . LEU A 1 93 ? 43.273 -25.590 9.813 1.00 41.90 127 LEU A O 1
ATOM 585 N N . GLY A 1 94 ? 42.274 -26.238 7.899 1.00 48.18 128 GLY A N 1
ATOM 586 C CA . GLY A 1 94 ? 40.945 -25.961 8.411 1.00 45.54 128 GLY A CA 1
ATOM 587 C C . GLY A 1 94 ? 40.430 -27.017 9.360 1.00 47.99 128 GLY A C 1
ATOM 588 O O . GLY A 1 94 ? 39.700 -26.698 10.303 1.00 48.50 128 GLY A O 1
ATOM 589 N N . ASN A 1 95 ? 40.781 -28.284 9.123 1.00 49.68 129 ASN A N 1
ATOM 590 C CA . ASN A 1 95 ? 40.509 -29.316 10.116 1.00 47.67 129 ASN A CA 1
ATOM 591 C C . ASN A 1 95 ? 41.205 -28.990 11.429 1.00 49.81 129 ASN A C 1
ATOM 592 O O . ASN A 1 95 ? 40.653 -29.220 12.512 1.00 49.67 129 ASN A O 1
ATOM 597 N N . SER A 1 96 ? 42.416 -28.441 11.347 1.00 46.43 130 SER A N 1
ATOM 598 C CA . SER A 1 96 ? 43.163 -28.057 12.537 1.00 47.68 130 SER A CA 1
ATOM 599 C C . SER A 1 96 ? 42.615 -26.775 13.145 1.00 50.65 130 SER A C 1
ATOM 600 O O . SER A 1 96 ? 42.515 -26.656 14.371 1.00 46.88 130 SER A O 1
ATOM 603 N N . PHE A 1 97 ? 42.276 -25.798 12.300 1.00 52.92 131 PHE A N 1
ATOM 604 C CA . PHE A 1 97 ? 41.683 -24.563 12.800 1.00 53.04 131 PHE A CA 1
ATOM 605 C C . PHE A 1 97 ? 40.332 -24.833 13.446 1.00 50.52 131 PHE A C 1
ATOM 606 O O . PHE A 1 97 ? 39.998 -24.240 14.479 1.00 51.09 131 PHE A O 1
ATOM 614 N N . ARG A 1 98 ? 39.546 -25.737 12.857 1.00 49.13 132 ARG A N 1
ATOM 615 C CA . ARG A 1 98 ? 38.288 -26.138 13.477 1.00 56.59 132 ARG A CA 1
ATOM 616 C C . ARG A 1 98 ? 38.534 -26.844 14.804 1.00 60.77 132 ARG A C 1
ATOM 617 O O . ARG A 1 98 ? 37.769 -26.670 15.759 1.00 64.89 132 ARG A O 1
ATOM 625 N N . ALA A 1 99 ? 39.603 -27.640 14.887 1.00 53.98 133 ALA A N 1
ATOM 626 C CA . ALA A 1 99 ? 39.915 -28.334 16.132 1.00 53.05 133 ALA A CA 1
ATOM 627 C C . ALA A 1 99 ? 40.366 -27.353 17.206 1.00 50.04 133 ALA A C 1
ATOM 628 O O . ALA A 1 99 ? 39.874 -27.390 18.340 1.00 42.09 133 ALA A O 1
ATOM 630 N N . TYR A 1 100 ? 41.306 -26.467 16.864 1.00 56.81 134 TYR A N 1
ATOM 631 C CA . TYR A 1 100 ? 41.790 -25.483 17.829 1.00 50.98 134 TYR A CA 1
ATOM 632 C C . TYR A 1 100 ? 40.650 -24.630 18.370 1.00 57.42 134 TYR A C 1
ATOM 633 O O . TYR A 1 100 ? 40.480 -24.506 19.587 1.00 61.40 134 TYR A O 1
ATOM 642 N N . GLN A 1 101 ? 39.853 -24.031 17.482 1.00 53.57 135 GLN A N 1
ATOM 643 C CA . GLN A 1 101 ? 38.744 -23.210 17.953 1.00 59.27 135 GLN A CA 1
ATOM 644 C C . GLN A 1 101 ? 37.750 -24.037 18.761 1.00 66.57 135 GLN A C 1
ATOM 645 O O . GLN A 1 101 ? 37.229 -23.568 19.778 1.00 64.54 135 GLN A O 1
ATOM 651 N N . GLN A 1 102 ? 37.471 -25.270 18.322 1.00 63.93 136 GLN A N 1
ATOM 652 C CA . GLN A 1 102 ? 36.588 -26.156 19.079 1.00 61.52 136 GLN A CA 1
ATOM 653 C C . GLN A 1 102 ? 37.009 -26.224 20.539 1.00 59.11 136 GLN A C 1
ATOM 654 O O . GLN A 1 102 ? 36.189 -26.049 21.445 1.00 58.79 136 GLN A O 1
ATOM 660 N N . SER A 1 103 ? 38.297 -26.468 20.785 1.00 58.47 137 SER A N 1
ATOM 661 C CA . SER A 1 103 ? 38.785 -26.536 22.156 1.00 62.48 137 SER A CA 1
ATOM 662 C C . SER A 1 103 ? 38.999 -25.149 22.743 1.00 61.90 137 SER A C 1
ATOM 663 O O . SER A 1 103 ? 38.819 -24.953 23.950 1.00 61.93 137 SER A O 1
ATOM 666 N N . LEU A 1 104 ? 39.394 -24.179 21.913 1.00 60.52 138 LEU A N 1
ATOM 667 C CA . LEU A 1 104 ? 39.371 -22.790 22.357 1.00 57.74 138 LEU A CA 1
ATOM 668 C C . LEU A 1 104 ? 37.976 -22.408 22.830 1.00 62.98 138 LEU A C 1
ATOM 669 O O . LEU A 1 104 ? 37.822 -21.653 23.797 1.00 58.16 138 LEU A O 1
ATOM 674 N N . GLU A 1 105 ? 36.945 -22.943 22.170 1.00 64.82 139 GLU A N 1
ATOM 675 C CA . GLU A 1 105 ? 35.557 -22.745 22.570 1.00 71.40 139 GLU A CA 1
ATOM 676 C C . GLU A 1 105 ? 35.173 -23.532 23.811 1.00 69.31 139 GLU A C 1
ATOM 677 O O . GLU A 1 105 ? 34.034 -23.399 24.270 1.00 72.86 139 GLU A O 1
ATOM 683 N N . ASP A 1 106 ? 36.063 -24.362 24.346 1.00 64.96 140 ASP A N 1
ATOM 684 C CA . ASP A 1 106 ? 35.821 -25.036 25.612 1.00 67.65 140 ASP A CA 1
ATOM 685 C C . ASP A 1 106 ? 36.642 -24.462 26.752 1.00 68.63 140 ASP A C 1
ATOM 686 O O . ASP A 1 106 ? 36.205 -24.523 27.903 1.00 71.28 140 ASP A O 1
ATOM 691 N N . TRP A 1 107 ? 37.816 -23.897 26.451 1.00 71.89 141 TRP A N 1
ATOM 692 C CA . TRP A 1 107 ? 38.563 -23.140 27.448 1.00 75.34 141 TRP A CA 1
ATOM 693 C C . TRP A 1 107 ? 37.735 -21.987 27.999 1.00 75.91 141 TRP A C 1
ATOM 694 O O . TRP A 1 107 ? 38.004 -21.506 29.107 1.00 77.98 141 TRP A O 1
ATOM 705 N N . LEU A 1 108 ? 36.735 -21.531 27.233 1.00 76.68 142 LEU A N 1
ATOM 706 C CA . LEU A 1 108 ? 35.793 -20.507 27.681 1.00 72.55 142 LEU A CA 1
ATOM 707 C C . LEU A 1 108 ? 35.356 -20.727 29.121 1.00 77.72 142 LEU A C 1
ATOM 708 O O . LEU A 1 108 ? 35.415 -19.816 29.955 1.00 62.52 142 LEU A O 1
ATOM 713 N N . GLU A 1 109 ? 34.911 -21.947 29.422 1.00 87.78 143 GLU A N 1
ATOM 714 C CA . GLU A 1 109 ? 34.429 -22.303 30.746 1.00 84.16 143 GLU A CA 1
ATOM 715 C C . GLU A 1 109 ? 35.539 -22.733 31.693 1.00 85.44 143 GLU A C 1
ATOM 716 O O . GLU A 1 109 ? 35.326 -22.737 32.911 1.00 83.72 143 GLU A O 1
ATOM 722 N N . ASN A 1 110 ? 36.707 -23.100 31.173 1.00 85.40 144 ASN A N 1
ATOM 723 C CA . ASN A 1 110 ? 37.771 -23.637 32.009 1.00 88.87 144 ASN A CA 1
ATOM 724 C C . ASN A 1 110 ? 38.522 -22.522 32.722 1.00 93.85 144 ASN A C 1
ATOM 725 O O . ASN A 1 110 ? 38.858 -21.497 32.125 1.00 93.70 144 ASN A O 1
ATOM 730 N N . ARG A 1 111 ? 38.780 -22.730 34.010 1.00 94.14 145 ARG A N 1
ATOM 731 C CA . ARG A 1 111 ? 39.659 -21.860 34.781 1.00 91.01 145 ARG A CA 1
ATOM 732 C C . ARG A 1 111 ? 40.950 -22.542 35.201 1.00 95.33 145 ARG A C 1
ATOM 733 O O . ARG A 1 111 ? 42.020 -21.937 35.103 1.00 95.69 145 ARG A O 1
ATOM 741 N N . ASP A 1 112 ? 40.881 -23.788 35.666 1.00 99.46 146 ASP A N 1
ATOM 742 C CA . ASP A 1 112 ? 42.059 -24.542 36.072 1.00 98.60 146 ASP A CA 1
ATOM 743 C C . ASP A 1 112 ? 41.992 -25.937 35.471 1.00 102.00 146 ASP A C 1
ATOM 744 O O . ASP A 1 112 ? 40.987 -26.637 35.631 1.00 103.76 146 ASP A O 1
ATOM 749 N N . ASP A 1 113 ? 43.064 -26.331 34.786 1.00 101.49 147 ASP A N 1
ATOM 750 C CA . ASP A 1 113 ? 43.211 -27.678 34.249 1.00 98.90 147 ASP A CA 1
ATOM 751 C C . ASP A 1 113 ? 44.612 -27.842 33.679 1.00 97.19 147 ASP A C 1
ATOM 752 O O . ASP A 1 113 ? 45.033 -27.067 32.814 1.00 94.45 147 ASP A O 1
ATOM 757 N N . ALA A 1 114 ? 45.345 -28.837 34.168 1.00 100.96 148 ALA A N 1
ATOM 758 C CA . ALA A 1 114 ? 46.672 -29.130 33.647 1.00 99.34 148 ALA A CA 1
ATOM 759 C C . ALA A 1 114 ? 46.634 -29.954 32.366 1.00 101.57 148 ALA A C 1
ATOM 760 O O . ALA A 1 114 ? 47.696 -30.234 31.801 1.00 91.64 148 ALA A O 1
ATOM 762 N N . ARG A 1 115 ? 45.448 -30.345 31.898 1.00 100.39 149 ARG A N 1
ATOM 763 C CA . ARG A 1 115 ? 45.291 -31.127 30.676 1.00 93.86 149 ARG A CA 1
ATOM 764 C C . ARG A 1 115 ? 44.671 -30.343 29.527 1.00 93.98 149 ARG A C 1
ATOM 765 O O . ARG A 1 115 ? 45.144 -30.454 28.393 1.00 91.41 149 ARG A O 1
ATOM 773 N N . THR A 1 116 ? 43.615 -29.559 29.782 1.00 92.75 150 THR A N 1
ATOM 774 C CA . THR A 1 116 ? 43.016 -28.754 28.717 1.00 91.39 150 THR A CA 1
ATOM 775 C C . THR A 1 116 ? 43.991 -27.693 28.227 1.00 92.82 150 THR A C 1
ATOM 776 O O . THR A 1 116 ? 44.264 -27.591 27.026 1.00 85.86 150 THR A O 1
ATOM 780 N N . ARG A 1 117 ? 44.528 -26.893 29.148 1.00 95.78 151 ARG A N 1
ATOM 781 C CA . ARG A 1 117 ? 45.608 -25.977 28.806 1.00 86.47 151 ARG A CA 1
ATOM 782 C C . ARG A 1 117 ? 46.880 -26.690 28.372 1.00 88.03 151 ARG A C 1
ATOM 783 O O . ARG A 1 117 ? 47.867 -26.003 28.107 1.00 85.45 151 ARG A O 1
ATOM 791 N N . SER A 1 118 ? 46.881 -28.025 28.313 1.00 83.59 152 SER A N 1
ATOM 792 C CA . SER A 1 118 ? 47.998 -28.815 27.811 1.00 84.08 152 SER A CA 1
ATOM 793 C C . SER A 1 118 ? 47.739 -29.420 26.441 1.00 79.26 152 SER A C 1
ATOM 794 O O . SER A 1 118 ? 48.689 -29.618 25.682 1.00 76.45 152 SER A O 1
ATOM 797 N N . VAL A 1 119 ? 46.486 -29.734 26.112 1.00 78.59 153 VAL A N 1
ATOM 798 C CA . VAL A 1 119 ? 46.151 -30.084 24.736 1.00 72.60 153 VAL A CA 1
ATOM 799 C C . VAL A 1 119 ? 45.983 -28.825 23.897 1.00 71.04 153 VAL A C 1
ATOM 800 O O . VAL A 1 119 ? 46.593 -28.689 22.830 1.00 60.19 153 VAL A O 1
ATOM 804 N N . LEU A 1 120 ? 45.151 -27.891 24.373 1.00 70.16 154 LEU A N 1
ATOM 805 C CA . LEU A 1 120 ? 44.992 -26.603 23.702 1.00 62.49 154 LEU A CA 1
ATOM 806 C C . LEU A 1 120 ? 46.342 -25.929 23.489 1.00 69.82 154 LEU A C 1
ATOM 807 O O . LEU A 1 120 ? 46.604 -25.372 22.417 1.00 60.12 154 LEU A O 1
ATOM 812 N N . TYR A 1 121 ? 47.198 -25.960 24.512 1.00 71.26 155 TYR A N 1
ATOM 813 C CA . TYR A 1 121 ? 48.643 -25.787 24.393 1.00 63.22 155 TYR A CA 1
ATOM 814 C C . TYR A 1 121 ? 49.162 -26.312 23.063 1.00 58.92 155 TYR A C 1
ATOM 815 O O . TYR A 1 121 ? 49.576 -25.542 22.190 1.00 57.74 155 TYR A O 1
ATOM 824 N N . THR A 1 122 ? 49.113 -27.638 22.908 1.00 60.02 156 THR A N 1
ATOM 825 C CA . THR A 1 122 ? 49.790 -28.301 21.799 1.00 59.98 156 THR A CA 1
ATOM 826 C C . THR A 1 122 ? 49.117 -28.003 20.464 1.00 56.46 156 THR A C 1
ATOM 827 O O . THR A 1 122 ? 49.801 -27.755 19.466 1.00 52.81 156 THR A O 1
ATOM 831 N N . GLN A 1 123 ? 47.781 -28.020 20.414 1.00 60.89 157 GLN A N 1
ATOM 832 C CA . GLN A 1 123 ? 47.123 -27.757 19.138 1.00 61.89 157 GLN A CA 1
ATOM 833 C C . GLN A 1 123 ? 47.234 -26.290 18.740 1.00 62.12 157 GLN A C 1
ATOM 834 O O . GLN A 1 123 ? 47.244 -25.980 17.543 1.00 65.25 157 GLN A O 1
ATOM 840 N N . TYR A 1 124 ? 47.319 -25.373 19.708 1.00 53.34 158 TYR A N 1
ATOM 841 C CA . TYR A 1 124 ? 47.702 -24.006 19.366 1.00 59.32 158 TYR A CA 1
ATOM 842 C C . TYR A 1 124 ? 49.091 -23.989 18.740 1.00 53.15 158 TYR A C 1
ATOM 843 O O . TYR A 1 124 ? 49.258 -23.587 17.583 1.00 48.36 158 TYR A O 1
ATOM 852 N N . ILE A 1 125 ? 50.101 -24.433 19.496 1.00 52.47 159 ILE A N 1
ATOM 853 C CA . ILE A 1 125 ? 51.486 -24.357 19.034 1.00 43.50 159 ILE A CA 1
ATOM 854 C C . ILE A 1 125 ? 51.640 -25.038 17.683 1.00 42.57 159 ILE A C 1
ATOM 855 O O . ILE A 1 125 ? 52.305 -24.518 16.779 1.00 43.26 159 ILE A O 1
ATOM 860 N N . ASN A 1 126 ? 51.014 -26.204 17.524 1.00 42.91 160 ASN A N 1
ATOM 861 C CA . ASN A 1 126 ? 51.098 -26.936 16.265 1.00 44.93 160 ASN A CA 1
ATOM 862 C C . ASN A 1 126 ? 50.534 -26.127 15.108 1.00 45.59 160 ASN A C 1
ATOM 863 O O . ASN A 1 126 ? 51.116 -26.092 14.018 1.00 44.41 160 ASN A O 1
ATOM 868 N N . LEU A 1 127 ? 49.392 -25.478 15.323 1.00 48.25 161 LEU A N 1
ATOM 869 C CA . LEU A 1 127 ? 48.751 -24.760 14.232 1.00 49.03 161 LEU A CA 1
ATOM 870 C C . LEU A 1 127 ? 49.482 -23.460 13.921 1.00 47.82 161 LEU A C 1
ATOM 871 O O . LEU A 1 127 ? 49.627 -23.090 12.750 1.00 44.19 161 LEU A O 1
ATOM 876 N N . GLU A 1 128 ? 49.932 -22.740 14.954 1.00 44.65 162 GLU A N 1
ATOM 877 C CA . GLU A 1 128 ? 50.806 -21.592 14.729 1.00 42.59 162 GLU A CA 1
ATOM 878 C C . GLU A 1 128 ? 52.007 -22.006 13.894 1.00 47.84 162 GLU A C 1
ATOM 879 O O . GLU A 1 128 ? 52.373 -21.334 12.923 1.00 45.45 162 GLU A O 1
ATOM 885 N N . LEU A 1 129 ? 52.633 -23.122 14.267 1.00 45.15 163 LEU A N 1
ATOM 886 C CA . LEU A 1 129 ? 53.706 -23.679 13.455 1.00 42.04 163 LEU A CA 1
ATOM 887 C C . LEU A 1 129 ? 53.197 -24.077 12.075 1.00 44.94 163 LEU A C 1
ATOM 888 O O . LEU A 1 129 ? 53.879 -23.858 11.068 1.00 39.46 163 LEU A O 1
ATOM 893 N N . ASP A 1 130 ? 51.994 -24.654 12.010 1.00 47.81 164 ASP A N 1
ATOM 894 C CA . ASP A 1 130 ? 51.457 -25.113 10.732 1.00 46.13 164 ASP A CA 1
ATOM 895 C C . ASP A 1 130 ? 51.300 -23.962 9.747 1.00 48.18 164 ASP A C 1
ATOM 896 O O . ASP A 1 130 ? 51.589 -24.113 8.553 1.00 47.59 164 ASP A O 1
ATOM 901 N N . PHE A 1 131 ? 50.844 -22.802 10.228 1.00 45.26 165 PHE A N 1
ATOM 902 C CA . PHE A 1 131 ? 50.689 -21.648 9.349 1.00 45.69 165 PHE A CA 1
ATOM 903 C C . PHE A 1 131 ? 52.027 -21.182 8.792 1.00 43.87 165 PHE A C 1
ATOM 904 O O . PHE A 1 131 ? 52.087 -20.695 7.657 1.00 41.78 165 PHE A O 1
ATOM 912 N N . LEU A 1 132 ? 53.103 -21.317 9.570 1.00 44.82 166 LEU A N 1
ATOM 913 C CA . LEU A 1 132 ? 54.428 -20.931 9.093 1.00 48.00 166 LEU A CA 1
ATOM 914 C C . LEU A 1 132 ? 54.787 -21.676 7.813 1.00 55.06 166 LEU A C 1
ATOM 915 O O . LEU A 1 132 ? 55.097 -21.061 6.786 1.00 60.01 166 LEU A O 1
ATOM 920 N N . ASP A 1 133 ? 54.743 -23.011 7.856 1.00 45.62 167 ASP A N 1
ATOM 921 C CA . ASP A 1 133 ? 55.046 -23.800 6.665 1.00 44.91 167 ASP A CA 1
ATOM 922 C C . ASP A 1 133 ? 54.034 -23.542 5.556 1.00 51.04 167 ASP A C 1
ATOM 923 O O . ASP A 1 133 ? 54.394 -23.497 4.374 1.00 50.51 167 ASP A O 1
ATOM 928 N N . ALA A 1 134 ? 52.763 -23.362 5.920 1.00 47.65 168 ALA A N 1
ATOM 929 C CA . ALA A 1 134 ? 51.713 -23.234 4.917 1.00 44.03 168 ALA A CA 1
ATOM 930 C C . ALA A 1 134 ? 51.829 -21.942 4.118 1.00 50.16 168 ALA A C 1
ATOM 931 O O . ALA A 1 134 ? 51.449 -21.916 2.943 1.00 51.28 168 ALA A O 1
ATOM 933 N N . MET A 1 135 ? 52.345 -20.870 4.721 1.00 51.32 169 MET A N 1
ATOM 934 C CA . MET A 1 135 ? 52.312 -19.572 4.050 1.00 46.06 169 MET A CA 1
ATOM 935 C C . MET A 1 135 ? 53.067 -19.566 2.724 1.00 48.71 169 MET A C 1
ATOM 936 O O . MET A 1 135 ? 52.526 -19.033 1.739 1.00 47.59 169 MET A O 1
ATOM 941 N N . PRO A 1 136 ? 54.283 -20.116 2.611 1.00 45.91 170 PRO A N 1
ATOM 942 C CA . PRO A 1 136 ? 54.909 -20.200 1.279 1.00 41.87 170 PRO A CA 1
ATOM 943 C C . PRO A 1 136 ? 54.138 -21.062 0.290 1.00 42.51 170 PRO A C 1
ATOM 944 O O . PRO A 1 136 ? 54.301 -20.871 -0.922 1.00 37.51 170 PRO A O 1
ATOM 948 N N . LEU A 1 137 ? 53.314 -22.005 0.760 1.00 48.95 171 LEU A N 1
ATOM 949 C CA . LEU A 1 137 ? 52.528 -22.825 -0.160 1.00 47.42 171 LEU A CA 1
ATOM 950 C C . LEU A 1 137 ? 51.599 -21.963 -1.007 1.00 49.17 171 LEU A C 1
ATOM 951 O O . LEU A 1 137 ? 51.465 -22.184 -2.216 1.00 54.86 171 LEU A O 1
ATOM 956 N N . PHE A 1 138 ? 50.950 -20.973 -0.392 1.00 45.92 172 PHE A N 1
ATOM 957 C CA . PHE A 1 138 ? 50.103 -20.033 -1.112 1.00 43.77 172 PHE A CA 1
ATOM 958 C C . PHE A 1 138 ? 50.887 -18.850 -1.672 1.00 46.29 172 PHE A C 1
ATOM 959 O O . PHE A 1 138 ? 50.294 -17.800 -1.947 1.00 43.74 172 PHE A O 1
ATOM 967 N N . ALA A 1 139 ? 52.198 -18.992 -1.843 1.00 51.38 173 ALA A N 1
ATOM 968 C CA . ALA A 1 139 ? 53.056 -17.906 -2.310 1.00 49.50 173 ALA A CA 1
ATOM 969 C C . ALA A 1 139 ? 54.043 -18.434 -3.344 1.00 54.37 173 ALA A C 1
ATOM 970 O O . ALA A 1 139 ? 55.256 -18.245 -3.240 1.00 59.75 173 ALA A O 1
ATOM 972 N N . ILE A 1 140 ? 53.519 -19.096 -4.369 1.00 55.99 174 ILE A N 1
ATOM 973 C CA . ILE A 1 140 ? 54.352 -19.789 -5.344 1.00 59.08 174 ILE A CA 1
ATOM 974 C C . ILE A 1 140 ? 54.829 -18.810 -6.407 1.00 60.61 174 ILE A C 1
ATOM 975 O O . ILE A 1 140 ? 54.083 -17.928 -6.851 1.00 59.37 174 ILE A O 1
ATOM 980 N N . ARG A 1 141 ? 56.091 -18.958 -6.803 1.00 58.32 175 ARG A N 1
ATOM 981 C CA . ARG A 1 141 ? 56.653 -18.139 -7.864 1.00 57.76 175 ARG A CA 1
ATOM 982 C C . ARG A 1 141 ? 55.927 -18.387 -9.178 1.00 56.92 175 ARG A C 1
ATOM 983 O O . ARG A 1 141 ? 55.609 -19.527 -9.523 1.00 57.07 175 ARG A O 1
ATOM 991 N N . ASN A 1 142 ? 55.677 -17.303 -9.914 1.00 60.96 176 ASN A N 1
ATOM 992 C CA . ASN A 1 142 ? 54.983 -17.226 -11.194 1.00 62.61 176 ASN A CA 1
ATOM 993 C C . ASN A 1 142 ? 53.473 -17.354 -11.037 1.00 58.07 176 ASN A C 1
ATOM 994 O O . ASN A 1 142 ? 52.754 -17.187 -12.019 1.00 57.11 176 ASN A O 1
ATOM 999 N N . GLN A 1 143 ? 52.962 -17.636 -9.844 1.00 56.25 177 GLN A N 1
ATOM 1000 C CA . GLN A 1 143 ? 51.524 -17.674 -9.616 1.00 62.38 177 GLN A CA 1
ATOM 1001 C C . GLN A 1 143 ? 51.196 -17.009 -8.289 1.00 58.94 177 GLN A C 1
ATOM 1002 O O . GLN A 1 143 ? 50.347 -17.479 -7.524 1.00 53.72 177 GLN A O 1
ATOM 1008 N N . GLU A 1 144 ? 51.876 -15.895 -8.006 1.00 54.13 178 GLU A N 1
ATOM 1009 C CA . GLU A 1 144 ? 51.648 -15.165 -6.764 1.00 48.29 178 GLU A CA 1
ATOM 1010 C C . GLU A 1 144 ? 50.324 -14.412 -6.799 1.00 42.83 178 GLU A C 1
ATOM 1011 O O . GLU A 1 144 ? 49.606 -14.359 -5.794 1.00 33.22 178 GLU A O 1
ATOM 1017 N N . VAL A 1 145 ? 49.991 -13.823 -7.943 1.00 43.39 179 VAL A N 1
ATOM 1018 C CA . VAL A 1 145 ? 48.796 -12.992 -8.084 1.00 46.00 179 VAL A CA 1
ATOM 1019 C C . VAL A 1 145 ? 47.521 -13.829 -8.009 1.00 42.16 179 VAL A C 1
ATOM 1020 O O . VAL A 1 145 ? 46.604 -13.452 -7.266 1.00 43.68 179 VAL A O 1
ATOM 1024 N N . PRO A 1 146 ? 47.388 -14.944 -8.745 1.00 45.44 180 PRO A N 1
ATOM 1025 C CA . PRO A 1 146 ? 46.139 -15.720 -8.637 1.00 45.02 180 PRO A CA 1
ATOM 1026 C C . PRO A 1 146 ? 45.838 -16.185 -7.225 1.00 44.53 180 PRO A C 1
ATOM 1027 O O . PRO A 1 146 ? 44.662 -16.311 -6.858 1.00 43.35 180 PRO A O 1
ATOM 1031 N N . LEU A 1 147 ? 46.866 -16.429 -6.418 1.00 35.99 181 LEU A N 1
ATOM 1032 C CA . LEU A 1 147 ? 46.704 -16.879 -5.043 1.00 31.62 181 LEU A CA 1
ATOM 1033 C C . LEU A 1 147 ? 46.592 -15.727 -4.054 1.00 33.83 181 LEU A C 1
ATOM 1034 O O . LEU A 1 147 ? 46.548 -15.976 -2.845 1.00 33.63 181 LEU A O 1
ATOM 1039 N N . LEU A 1 148 ? 46.532 -14.482 -4.539 1.00 33.37 182 LEU A N 1
ATOM 1040 C CA . LEU A 1 148 ? 46.638 -13.317 -3.662 1.00 30.52 182 LEU A CA 1
ATOM 1041 C C . LEU A 1 148 ? 45.559 -13.324 -2.584 1.00 35.08 182 LEU A C 1
ATOM 1042 O O . LEU A 1 148 ? 45.856 -13.168 -1.394 1.00 32.54 182 LEU A O 1
ATOM 1047 N N . MET A 1 149 ? 44.296 -13.503 -2.981 1.00 36.40 183 MET A N 1
ATOM 1048 C CA . MET A 1 149 ? 43.223 -13.539 -1.992 1.00 35.93 183 MET A CA 1
ATOM 1049 C C . MET A 1 149 ? 43.330 -14.774 -1.108 1.00 34.64 183 MET A C 1
ATOM 1050 O O . MET A 1 149 ? 43.148 -14.687 0.113 1.00 32.90 183 MET A O 1
ATOM 1055 N N . VAL A 1 150 ? 43.616 -15.934 -1.707 1.00 37.80 184 VAL A N 1
ATOM 1056 C CA . VAL A 1 150 ? 43.890 -17.138 -0.924 1.00 34.19 184 VAL A CA 1
ATOM 1057 C C . VAL A 1 150 ? 44.994 -16.861 0.087 1.00 37.00 184 VAL A C 1
ATOM 1058 O O . VAL A 1 150 ? 44.872 -17.172 1.278 1.00 39.40 184 VAL A O 1
ATOM 1062 N N . TYR A 1 151 ? 46.084 -16.248 -0.379 1.00 35.39 185 TYR A N 1
ATOM 1063 C CA . TYR A 1 151 ? 47.204 -15.922 0.497 1.00 33.35 185 TYR A CA 1
ATOM 1064 C C . TYR A 1 151 ? 46.790 -14.934 1.581 1.00 36.49 185 TYR A C 1
ATOM 1065 O O . TYR A 1 151 ? 47.044 -15.158 2.770 1.00 36.51 185 TYR A O 1
ATOM 1074 N N . ALA A 1 152 ? 46.151 -13.830 1.183 1.00 36.03 186 ALA A N 1
ATOM 1075 C CA . ALA A 1 152 ? 45.847 -12.759 2.128 1.00 37.34 186 ALA A CA 1
ATOM 1076 C C . ALA A 1 152 ? 44.926 -13.234 3.244 1.00 37.69 186 ALA A C 1
ATOM 1077 O O . ALA A 1 152 ? 45.136 -12.898 4.416 1.00 32.44 186 ALA A O 1
ATOM 1079 N N . GLN A 1 153 ? 43.897 -14.013 2.903 1.00 33.77 187 GLN A N 1
ATOM 1080 C CA . GLN A 1 153 ? 42.985 -14.510 3.928 1.00 32.77 187 GLN A CA 1
ATOM 1081 C C . GLN A 1 153 ? 43.692 -15.472 4.874 1.00 32.25 187 GLN A C 1
ATOM 1082 O O . GLN A 1 153 ? 43.398 -15.500 6.075 1.00 29.13 187 GLN A O 1
ATOM 1088 N N . ALA A 1 154 ? 44.632 -16.265 4.354 1.00 33.34 188 ALA A N 1
ATOM 1089 C CA . ALA A 1 154 ? 45.425 -17.130 5.221 1.00 36.66 188 ALA A CA 1
ATOM 1090 C C . ALA A 1 154 ? 46.364 -16.314 6.100 1.00 32.60 188 ALA A C 1
ATOM 1091 O O . ALA A 1 154 ? 46.511 -16.603 7.294 1.00 31.80 188 ALA A O 1
ATOM 1093 N N . ALA A 1 155 ? 47.004 -15.291 5.527 1.00 30.10 189 ALA A N 1
ATOM 1094 C CA . ALA A 1 155 ? 47.913 -14.447 6.297 1.00 29.28 189 ALA A CA 1
ATOM 1095 C C . ALA A 1 155 ? 47.205 -13.828 7.496 1.00 29.74 189 ALA A C 1
ATOM 1096 O O . ALA A 1 155 ? 47.734 -13.824 8.613 1.00 26.18 189 ALA A O 1
ATOM 1098 N N . ASN A 1 156 ? 45.995 -13.306 7.277 1.00 38.88 190 ASN A N 1
ATOM 1099 C CA . ASN A 1 156 ? 45.213 -12.746 8.375 1.00 35.36 190 ASN A CA 1
ATOM 1100 C C . ASN A 1 156 ? 44.947 -13.789 9.452 1.00 37.28 190 ASN A C 1
ATOM 1101 O O . ASN A 1 156 ? 45.052 -13.497 10.649 1.00 34.60 190 ASN A O 1
ATOM 1106 N N . LEU A 1 157 ? 44.599 -15.011 9.041 1.00 37.39 191 LEU A N 1
ATOM 1107 C CA . LEU A 1 157 ? 44.332 -16.086 9.992 1.00 36.18 191 LEU A CA 1
ATOM 1108 C C . LEU A 1 157 ? 45.513 -16.303 10.929 1.00 36.93 191 LEU A C 1
ATOM 1109 O O . LEU A 1 157 ? 45.349 -16.395 12.151 1.00 34.45 191 LEU A O 1
ATOM 1114 N N . HIS A 1 158 ? 46.720 -16.382 10.365 1.00 35.59 192 HIS A N 1
ATOM 1115 C CA . HIS A 1 158 ? 47.916 -16.576 11.177 1.00 34.58 192 HIS A CA 1
ATOM 1116 C C . HIS A 1 158 ? 48.134 -15.406 12.127 1.00 37.93 192 HIS A C 1
ATOM 1117 O O . HIS A 1 158 ? 48.540 -15.597 13.279 1.00 40.14 192 HIS A O 1
ATOM 1124 N N . LEU A 1 159 ? 47.855 -14.184 11.666 1.00 35.11 193 LEU A N 1
ATOM 1125 C CA . LEU A 1 159 ? 48.135 -13.007 12.481 1.00 37.43 193 LEU A CA 1
ATOM 1126 C C . LEU A 1 159 ? 47.156 -12.869 13.640 1.00 33.74 193 LEU A C 1
ATOM 1127 O O . LEU A 1 159 ? 47.510 -12.303 14.681 1.00 31.49 193 LEU A O 1
ATOM 1132 N N . LEU A 1 160 ? 45.930 -13.371 13.486 1.00 38.25 194 LEU A N 1
ATOM 1133 C CA . LEU A 1 160 ? 44.994 -13.367 14.606 1.00 41.31 194 LEU A CA 1
ATOM 1134 C C . LEU A 1 160 ? 45.448 -14.321 15.703 1.00 42.10 194 LEU A C 1
ATOM 1135 O O . LEU A 1 160 ? 45.312 -14.020 16.895 1.00 42.70 194 LEU A O 1
ATOM 1140 N N . LEU A 1 161 ? 46.000 -15.471 15.318 1.00 41.23 195 LEU A N 1
ATOM 1141 C CA . LEU A 1 161 ? 46.429 -16.462 16.299 1.00 43.50 195 LEU A CA 1
ATOM 1142 C C . LEU A 1 161 ? 47.633 -15.977 17.092 1.00 46.44 195 LEU A C 1
ATOM 1143 O O . LEU A 1 161 ? 47.733 -16.232 18.298 1.00 48.12 195 LEU A O 1
ATOM 1148 N N . LEU A 1 162 ? 48.563 -15.291 16.429 1.00 43.46 196 LEU A N 1
ATOM 1149 C CA . LEU A 1 162 ? 49.674 -14.687 17.150 1.00 41.34 196 LEU A CA 1
ATOM 1150 C C . LEU A 1 162 ? 49.184 -13.616 18.112 1.00 39.50 196 LEU A C 1
ATOM 1151 O O . LEU A 1 162 ? 49.757 -13.444 19.194 1.00 43.24 196 LEU A O 1
ATOM 1156 N N . ARG A 1 163 ? 48.119 -12.901 17.741 1.00 44.96 197 ARG A N 1
ATOM 1157 C CA . ARG A 1 163 ? 47.499 -11.954 18.660 1.00 46.41 197 ARG A CA 1
ATOM 1158 C C . ARG A 1 163 ? 46.958 -12.665 19.895 1.00 46.96 197 ARG A C 1
ATOM 1159 O O . ARG A 1 163 ? 46.998 -12.119 21.004 1.00 51.82 197 ARG A O 1
ATOM 1167 N N . ASP A 1 164 ? 46.460 -13.894 19.726 1.00 47.92 198 ASP A N 1
ATOM 1168 C CA . ASP A 1 164 ? 45.931 -14.640 20.865 1.00 55.47 198 ASP A CA 1
ATOM 1169 C C . ASP A 1 164 ? 47.035 -15.082 21.817 1.00 53.68 198 ASP A C 1
ATOM 1170 O O . ASP A 1 164 ? 46.776 -15.272 23.011 1.00 51.22 198 ASP A O 1
ATOM 1175 N N . ALA A 1 165 ? 48.257 -15.273 21.311 1.00 56.86 199 ALA A N 1
ATOM 1176 C CA . ALA A 1 165 ? 49.387 -15.556 22.191 1.00 56.21 199 ALA A CA 1
ATOM 1177 C C . ALA A 1 165 ? 49.579 -14.433 23.197 1.00 51.77 199 ALA A C 1
ATOM 1178 O O . ALA A 1 165 ? 49.661 -14.671 24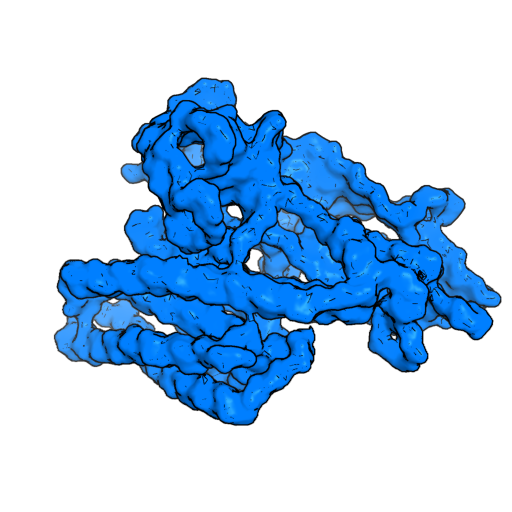.408 1.00 48.29 199 ALA A O 1
ATOM 1180 N N . SER A 1 166 ? 49.654 -13.194 22.707 1.00 53.61 200 SER A N 1
ATOM 1181 C CA . SER A 1 166 ? 49.784 -12.043 23.594 1.00 59.09 200 SER A CA 1
ATOM 1182 C C . SER A 1 166 ? 48.543 -11.879 24.462 1.00 54.42 200 SER A C 1
ATOM 1183 O O . SER A 1 166 ? 48.643 -11.628 25.669 1.00 56.16 200 SER A O 1
ATOM 1186 N N . LEU A 1 167 ? 47.360 -12.027 23.858 1.00 52.84 201 LEU A N 1
ATOM 1187 C CA . LEU A 1 167 ? 46.103 -11.760 24.555 1.00 59.70 201 LEU A CA 1
ATOM 1188 C C . LEU A 1 167 ? 45.989 -12.573 25.840 1.00 60.49 201 LEU A C 1
ATOM 1189 O O . LEU A 1 167 ? 45.925 -12.012 26.940 1.00 63.79 201 LEU A O 1
ATOM 1194 N N . PHE A 1 168 ? 45.961 -13.910 25.719 1.00 58.60 202 PHE A N 1
ATOM 1195 C CA . PHE A 1 168 ? 45.727 -14.772 26.874 1.00 63.16 202 PHE A CA 1
ATOM 1196 C C . PHE A 1 168 ? 46.568 -16.046 26.858 1.00 63.96 202 PHE A C 1
ATOM 1197 O O . PHE A 1 168 ? 46.355 -16.921 27.714 1.00 53.93 202 PHE A O 1
ATOM 1205 N N . GLY A 1 169 ? 47.486 -16.199 25.900 1.00 67.25 203 GLY A N 1
ATOM 1206 C CA . GLY A 1 169 ? 48.559 -17.169 26.061 1.00 61.86 203 GLY A CA 1
ATOM 1207 C C . GLY A 1 169 ? 49.283 -17.058 27.390 1.00 59.24 203 GLY A C 1
ATOM 1208 O O . GLY A 1 169 ? 49.748 -18.075 27.914 1.00 62.80 203 GLY A O 1
ATOM 1209 N N . SER A 1 170 ? 49.338 -15.849 27.968 1.00 57.42 204 SER A N 1
ATOM 1210 C CA . SER A 1 170 ? 49.854 -15.636 29.319 1.00 60.96 204 SER A CA 1
ATOM 1211 C C . SER A 1 170 ? 49.130 -16.483 30.353 1.00 67.09 204 SER A C 1
ATOM 1212 O O . SER A 1 170 ? 49.660 -16.689 31.450 1.00 73.72 204 SER A O 1
ATOM 1215 N N . GLU A 1 171 ? 47.921 -16.951 30.045 1.00 71.41 205 GLU A N 1
ATOM 1216 C CA . GLU A 1 171 ? 47.202 -17.880 30.908 1.00 67.56 205 GLU A CA 1
ATOM 1217 C C . GLU A 1 171 ? 47.258 -19.318 30.410 1.00 71.01 205 GLU A C 1
ATOM 1218 O O . GLU A 1 171 ? 47.168 -20.247 31.220 1.00 72.54 205 GLU A O 1
ATOM 1224 N N . PHE A 1 172 ? 47.415 -19.510 29.098 1.00 73.90 206 PHE A N 1
ATOM 1225 C CA . PHE A 1 172 ? 47.571 -20.816 28.460 1.00 70.05 206 PHE A CA 1
ATOM 1226 C C . PHE A 1 172 ? 48.481 -21.764 29.227 1.00 64.36 206 PHE A C 1
ATOM 1227 O O . PHE A 1 172 ? 48.286 -22.983 29.207 1.00 68.07 206 PHE A O 1
ATOM 1235 N N . GLY A 1 173 ? 49.478 -21.208 29.890 1.00 70.35 207 GLY A N 1
ATOM 1236 C CA . GLY A 1 173 ? 50.665 -21.929 30.263 1.00 74.99 207 GLY A CA 1
ATOM 1237 C C . GLY A 1 173 ? 51.893 -21.477 29.503 1.00 72.01 207 GLY A C 1
ATOM 1238 O O . GLY A 1 173 ? 52.852 -22.251 29.400 1.00 71.26 207 GLY A O 1
ATOM 1239 N N . LEU A 1 174 ? 51.879 -20.270 28.946 1.00 69.24 208 LEU A N 1
ATOM 1240 C CA . LEU A 1 174 ? 53.013 -19.697 28.242 1.00 64.69 208 LEU A CA 1
ATOM 1241 C C . LEU A 1 174 ? 53.818 -18.819 29.189 1.00 64.22 208 LEU A C 1
ATOM 1242 O O . LEU A 1 174 ? 53.269 -18.156 30.072 1.00 72.18 208 LEU A O 1
ATOM 1247 N N . THR A 1 175 ? 55.129 -18.820 28.992 1.00 65.74 209 THR A N 1
ATOM 1248 C CA . THR A 1 175 ? 56.019 -17.969 29.760 1.00 64.09 209 THR A CA 1
ATOM 1249 C C . THR A 1 175 ? 56.117 -16.593 29.111 1.00 54.47 209 THR A C 1
ATOM 1250 O O . THR A 1 175 ? 55.811 -16.414 27.930 1.00 53.91 209 THR A O 1
ATOM 1254 N N . SER A 1 176 ? 56.553 -15.613 29.908 1.00 55.75 210 SER A N 1
ATOM 1255 C CA . SER A 1 176 ? 56.681 -14.249 29.405 1.00 47.84 210 SER A CA 1
ATOM 1256 C C . SER A 1 176 ? 57.608 -14.188 28.198 1.00 53.95 210 SER A C 1
ATOM 1257 O O . SER A 1 176 ? 57.341 -13.463 27.233 1.00 55.59 210 SER A O 1
ATOM 1260 N N . GLN A 1 177 ? 58.698 -14.958 28.231 1.00 54.93 211 GLN A N 1
ATOM 1261 C CA . GLN A 1 177 ? 59.660 -14.930 27.135 1.00 51.85 211 GLN A CA 1
ATOM 1262 C C . GLN A 1 177 ? 59.066 -15.510 25.856 1.00 52.31 211 GLN A C 1
ATOM 1263 O O . GLN A 1 177 ? 59.282 -14.970 24.765 1.00 54.49 211 GLN A O 1
ATOM 1269 N N . GLU A 1 178 ? 58.309 -16.606 25.966 1.00 53.42 212 GLU A N 1
ATOM 1270 C CA . GLU A 1 178 ? 57.726 -17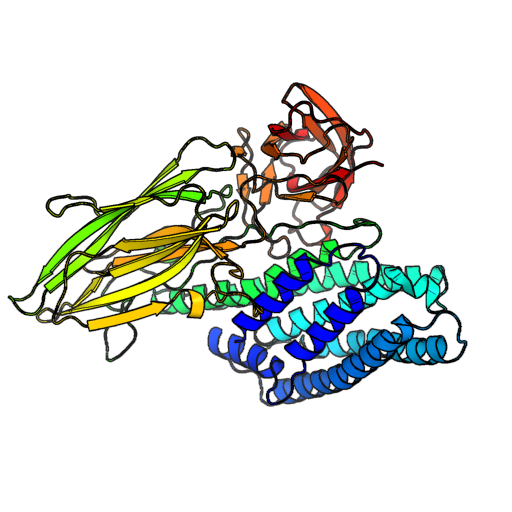.208 24.770 1.00 51.56 212 GLU A CA 1
ATOM 1271 C C . GLU A 1 178 ? 56.602 -16.354 24.199 1.00 54.73 212 GLU A C 1
ATOM 1272 O O . GLU A 1 178 ? 56.401 -16.338 22.979 1.00 55.86 212 GLU A O 1
ATOM 1278 N N . ILE A 1 179 ? 55.851 -15.659 25.056 1.00 56.59 213 ILE A N 1
ATOM 1279 C CA . ILE A 1 179 ? 54.904 -14.659 24.566 1.00 52.68 213 ILE A CA 1
ATOM 1280 C C . ILE A 1 179 ? 55.635 -13.622 23.727 1.00 48.67 213 ILE A C 1
ATOM 1281 O O . ILE A 1 179 ? 55.192 -13.251 22.633 1.00 48.44 213 ILE A O 1
ATOM 1286 N N . GLN A 1 180 ? 56.774 -13.142 24.232 1.00 53.36 214 GLN A N 1
ATOM 1287 C CA . GLN A 1 180 ? 57.591 -12.196 23.481 1.00 50.56 214 GLN A CA 1
ATOM 1288 C C . GLN A 1 180 ? 58.033 -12.791 22.152 1.00 45.00 214 GLN A C 1
ATOM 1289 O O . GLN A 1 180 ? 57.865 -12.173 21.094 1.00 45.85 214 GLN A O 1
ATOM 1295 N N . ARG A 1 181 ? 58.603 -14.000 22.189 1.00 53.38 215 ARG A N 1
ATOM 1296 C CA . ARG A 1 181 ? 58.998 -14.678 20.957 1.00 54.42 215 ARG A CA 1
ATOM 1297 C C . ARG A 1 181 ? 57.819 -14.804 20.003 1.00 48.65 215 ARG A C 1
ATOM 1298 O O . ARG A 1 181 ? 57.978 -14.690 18.782 1.00 47.37 215 ARG A O 1
ATOM 1306 N N . TYR A 1 182 ? 56.622 -15.031 20.547 1.00 53.54 216 TYR A N 1
ATOM 1307 C CA . TYR A 1 182 ? 55.424 -15.062 19.716 1.00 51.55 216 TYR A CA 1
ATOM 1308 C C . TYR A 1 182 ? 55.089 -13.678 19.176 1.00 43.35 216 TYR A C 1
ATOM 1309 O O . TYR A 1 182 ? 54.707 -13.536 18.008 1.00 41.06 216 TYR A O 1
ATOM 1318 N N . TYR A 1 183 ? 55.218 -12.647 20.014 1.00 39.74 217 TYR A N 1
ATOM 1319 C CA . TYR A 1 183 ? 54.919 -11.291 19.571 1.00 41.09 217 TYR A CA 1
ATOM 1320 C C . TYR A 1 183 ? 55.898 -10.816 18.509 1.00 46.76 217 TYR A C 1
ATOM 1321 O O . TYR A 1 183 ? 55.526 -10.034 17.624 1.00 41.27 217 TYR A O 1
ATOM 1330 N N . GLU A 1 184 ? 57.151 -11.267 18.580 1.00 44.35 218 GLU A N 1
ATOM 1331 C CA . GLU A 1 184 ? 58.152 -10.788 17.636 1.00 38.70 218 GLU A CA 1
ATOM 1332 C C . GLU A 1 184 ? 57.839 -11.254 16.220 1.00 34.17 218 GLU A C 1
ATOM 1333 O O . GLU A 1 184 ? 57.973 -10.479 15.262 1.00 38.49 218 GLU A O 1
ATOM 1339 N N . ARG A 1 185 ? 57.417 -12.519 16.076 1.00 36.79 219 ARG A N 1
ATOM 1340 C CA . ARG A 1 185 ? 57.011 -13.048 14.778 1.00 40.04 219 ARG A CA 1
ATOM 1341 C C . ARG A 1 185 ? 55.731 -12.393 14.292 1.00 36.38 219 ARG A C 1
ATOM 1342 O O . ARG A 1 185 ? 55.558 -12.204 13.086 1.00 33.49 219 ARG A O 1
ATOM 1350 N N . GLN A 1 186 ? 54.828 -12.053 15.212 1.00 37.05 220 GLN A N 1
ATOM 1351 C CA . GLN A 1 186 ? 53.655 -11.280 14.823 1.00 38.43 220 GLN A CA 1
ATOM 1352 C C . GLN A 1 186 ? 54.064 -9.938 14.232 1.00 37.90 220 GLN A C 1
ATOM 1353 O O . GLN A 1 186 ? 53.469 -9.471 13.252 1.00 36.82 220 GLN A O 1
ATOM 1359 N N . VAL A 1 187 ? 55.076 -9.299 14.822 1.00 33.94 221 VAL A N 1
ATOM 1360 C CA . VAL A 1 187 ? 55.570 -8.035 14.286 1.00 32.89 221 VAL A CA 1
ATOM 1361 C C . VAL A 1 187 ? 56.138 -8.239 12.888 1.00 33.58 221 VAL A C 1
ATOM 1362 O O . VAL A 1 187 ? 55.756 -7.546 11.937 1.00 37.23 221 VAL A O 1
ATOM 1366 N N . GLU A 1 188 ? 57.055 -9.201 12.739 1.00 36.47 222 GLU A N 1
ATOM 1367 C CA . GLU A 1 188 ? 57.708 -9.384 11.445 1.00 36.21 222 GLU A CA 1
ATOM 1368 C C . GLU A 1 188 ? 56.759 -9.993 10.423 1.00 31.86 222 GLU A C 1
ATOM 1369 O O . GLU A 1 188 ? 56.875 -9.711 9.224 1.00 31.31 222 GLU A O 1
ATOM 1375 N N . LYS A 1 189 ? 55.817 -10.827 10.868 1.00 38.90 223 LYS A N 1
ATOM 1376 C CA . LYS A 1 189 ? 54.821 -11.338 9.934 1.00 40.45 223 LYS A CA 1
ATOM 1377 C C . LYS A 1 189 ? 53.854 -10.244 9.507 1.00 40.60 223 LYS A C 1
ATOM 1378 O O . LYS A 1 189 ? 53.395 -10.241 8.359 1.00 40.87 223 LYS A O 1
ATOM 1384 N N . THR A 1 190 ? 53.535 -9.310 10.406 1.00 37.62 224 THR A N 1
ATOM 1385 C CA . THR A 1 190 ? 52.734 -8.159 10.007 1.00 37.01 224 THR A CA 1
ATOM 1386 C C . THR A 1 190 ? 53.462 -7.332 8.955 1.00 34.33 224 THR A C 1
ATOM 1387 O O . THR A 1 190 ? 52.841 -6.821 8.017 1.00 36.70 224 THR A O 1
ATOM 1391 N N . ARG A 1 191 ? 54.785 -7.204 9.084 1.00 33.67 225 ARG A N 1
ATOM 1392 C CA . ARG A 1 191 ? 55.554 -6.508 8.058 1.00 35.78 225 ARG A CA 1
ATOM 1393 C C . ARG A 1 191 ? 55.647 -7.335 6.782 1.00 37.85 225 ARG A C 1
ATOM 1394 O O . ARG A 1 191 ? 55.515 -6.798 5.676 1.00 32.93 225 ARG A O 1
ATOM 1402 N N . GLU A 1 192 ? 55.866 -8.644 6.916 1.00 33.66 226 GLU A N 1
ATOM 1403 C CA . GLU A 1 192 ? 56.053 -9.487 5.740 1.00 33.80 226 GLU A CA 1
ATOM 1404 C C . GLU A 1 192 ? 54.757 -9.631 4.950 1.00 37.82 226 GLU A C 1
ATOM 1405 O O . GLU A 1 192 ? 54.742 -9.443 3.727 1.00 35.23 226 GLU A O 1
ATOM 1411 N N . TYR A 1 193 ? 53.657 -9.963 5.632 1.00 42.49 227 TYR A N 1
ATOM 1412 C CA . TYR A 1 193 ? 52.391 -10.167 4.934 1.00 34.61 227 TYR A CA 1
ATOM 1413 C C . TYR A 1 193 ? 51.857 -8.871 4.335 1.00 34.00 227 TYR A C 1
ATOM 1414 O O . TYR A 1 193 ? 51.203 -8.901 3.286 1.00 35.16 227 TYR A O 1
ATOM 1423 N N . SER A 1 194 ? 52.117 -7.731 4.979 1.00 34.46 228 SER A N 1
ATOM 1424 C CA . SER A 1 194 ? 51.632 -6.462 4.445 1.00 34.41 228 SER A CA 1
ATOM 1425 C C . SER A 1 194 ? 52.426 -6.025 3.222 1.00 34.58 228 SER A C 1
ATOM 1426 O O . SER A 1 194 ? 51.905 -5.290 2.377 1.00 34.29 228 SER A O 1
ATOM 1429 N N . ASP A 1 195 ? 53.681 -6.460 3.109 1.00 31.19 229 ASP A N 1
ATOM 1430 C CA . ASP A 1 195 ? 54.472 -6.113 1.935 1.00 32.40 229 ASP A CA 1
ATOM 1431 C C . ASP A 1 195 ? 54.096 -6.985 0.743 1.00 32.12 229 ASP A C 1
ATOM 1432 O O . ASP A 1 195 ? 53.795 -6.469 -0.337 1.00 36.16 229 ASP A O 1
ATOM 1437 N N . TYR A 1 196 ? 54.091 -8.308 0.932 1.00 35.55 230 TYR A N 1
ATOM 1438 C CA . TYR A 1 196 ? 53.749 -9.232 -0.148 1.00 37.37 230 TYR A CA 1
ATOM 1439 C C . TYR A 1 196 ? 52.443 -8.840 -0.827 1.00 34.71 230 TYR A C 1
ATOM 1440 O O . TYR A 1 196 ? 52.381 -8.711 -2.055 1.00 35.54 230 TYR A O 1
ATOM 1449 N N . CYS A 1 197 ? 51.385 -8.642 -0.037 1.00 33.03 231 CYS A N 1
ATOM 1450 C CA . CYS A 1 197 ? 50.075 -8.356 -0.614 1.00 36.65 231 CYS A CA 1
ATOM 1451 C C . CYS A 1 197 ? 50.084 -7.051 -1.398 1.00 35.41 231 CYS A C 1
ATOM 1452 O O . CYS A 1 197 ? 49.508 -6.973 -2.488 1.00 34.17 231 CYS A O 1
ATOM 1455 N N . ALA A 1 198 ? 50.742 -6.019 -0.867 1.00 35.44 232 ALA A N 1
ATOM 1456 C CA . ALA A 1 198 ? 50.747 -4.720 -1.534 1.00 35.25 232 ALA A CA 1
ATOM 1457 C C . ALA A 1 198 ? 51.475 -4.787 -2.872 1.00 37.47 232 ALA A C 1
ATOM 1458 O O . ALA A 1 198 ? 50.940 -4.364 -3.903 1.00 35.91 232 ALA A O 1
ATOM 1460 N N . ARG A 1 199 ? 52.702 -5.319 -2.875 1.00 41.26 233 ARG A N 1
ATOM 1461 C CA . ARG A 1 199 ? 53.463 -5.399 -4.119 1.00 40.77 233 ARG A CA 1
ATOM 1462 C C . ARG A 1 199 ? 52.768 -6.294 -5.137 1.00 41.38 233 ARG A C 1
ATOM 1463 O O . ARG A 1 199 ? 52.708 -5.963 -6.327 1.00 41.12 233 ARG A O 1
ATOM 1471 N N . TRP A 1 200 ? 52.230 -7.430 -4.688 1.00 41.55 234 TRP A N 1
ATOM 1472 C CA . TRP A 1 200 ? 51.651 -8.388 -5.622 1.00 39.85 234 TRP A CA 1
ATOM 1473 C C . TRP A 1 200 ? 50.263 -7.974 -6.086 1.00 40.82 234 TRP A C 1
ATOM 1474 O O . TRP A 1 200 ? 49.873 -8.299 -7.213 1.00 41.57 234 TRP A O 1
ATOM 1485 N N . TYR A 1 201 ? 49.506 -7.267 -5.246 1.00 38.22 235 TYR A N 1
ATOM 1486 C CA . TYR A 1 201 ? 48.330 -6.570 -5.750 1.00 38.93 235 TYR A CA 1
ATOM 1487 C C . TYR A 1 201 ? 48.729 -5.549 -6.808 1.00 45.37 235 TYR A C 1
ATOM 1488 O O . TYR A 1 201 ? 48.023 -5.366 -7.806 1.00 47.05 235 TYR A O 1
ATOM 1497 N N . ASN A 1 202 ? 49.869 -4.883 -6.607 1.00 43.51 236 ASN A N 1
ATOM 1498 C CA . ASN A 1 202 ? 50.320 -3.865 -7.549 1.00 42.95 236 ASN A CA 1
ATOM 1499 C C . ASN A 1 202 ? 50.817 -4.494 -8.845 1.00 45.08 236 ASN A C 1
ATOM 1500 O O . ASN A 1 202 ? 50.481 -4.029 -9.941 1.00 39.25 236 ASN A O 1
ATOM 1505 N N . THR A 1 203 ? 51.628 -5.552 -8.741 1.00 42.90 237 THR A N 1
ATOM 1506 C CA . THR A 1 203 ? 52.115 -6.230 -9.939 1.00 44.19 237 THR A CA 1
ATOM 1507 C C . THR A 1 203 ? 50.962 -6.819 -10.739 1.00 44.68 237 THR A C 1
ATOM 1508 O O . THR A 1 203 ? 50.909 -6.683 -11.967 1.00 44.06 237 THR A O 1
ATOM 1512 N N . GLY A 1 204 ? 50.031 -7.484 -10.057 1.00 45.36 238 GLY A N 1
ATOM 1513 C CA . GLY A 1 204 ? 48.845 -8.006 -10.705 1.00 48.06 238 GLY A CA 1
ATOM 1514 C C . GLY A 1 204 ? 48.103 -6.922 -11.455 1.00 50.59 238 GLY A C 1
ATOM 1515 O O . GLY A 1 204 ? 47.880 -7.038 -12.663 1.00 53.21 238 GLY A O 1
ATOM 1516 N N . LEU A 1 205 ? 47.744 -5.848 -10.745 1.00 44.57 239 LEU A N 1
ATOM 1517 C CA . LEU A 1 205 ? 47.103 -4.699 -11.377 1.00 48.38 239 LEU A CA 1
ATOM 1518 C C . LEU A 1 205 ? 47.913 -4.185 -12.561 1.00 53.72 239 LEU A C 1
ATOM 1519 O O . LEU A 1 205 ? 47.346 -3.761 -13.575 1.00 55.00 239 LEU A O 1
ATOM 1524 N N . ASN A 1 206 ? 49.243 -4.222 -12.451 1.00 52.54 240 ASN A N 1
ATOM 1525 C CA . ASN A 1 206 ? 50.099 -3.642 -13.481 1.00 55.87 240 ASN A CA 1
ATOM 1526 C C . ASN A 1 206 ? 49.979 -4.390 -14.804 1.00 56.97 240 ASN A C 1
ATOM 1527 O O . ASN A 1 206 ? 49.961 -3.769 -15.873 1.00 53.44 240 ASN A O 1
ATOM 1532 N N . ASN A 1 207 ? 49.899 -5.722 -14.756 1.00 56.52 241 ASN A N 1
ATOM 1533 C CA . ASN A 1 207 ? 49.917 -6.499 -15.992 1.00 63.52 241 ASN A CA 1
ATOM 1534 C C . ASN A 1 207 ? 48.659 -6.282 -16.825 1.00 62.51 241 ASN A C 1
ATOM 1535 O O . ASN A 1 207 ? 48.719 -6.351 -18.058 1.00 65.99 241 ASN A O 1
ATOM 1540 N N . LEU A 1 208 ? 47.521 -6.016 -16.187 1.00 55.73 242 LEU A N 1
ATOM 1541 C CA . LEU A 1 208 ? 46.283 -5.784 -16.922 1.00 55.72 242 LEU A CA 1
ATOM 1542 C C . LEU A 1 208 ? 46.128 -4.348 -17.397 1.00 58.86 242 LEU A C 1
ATOM 1543 O O . LEU A 1 208 ? 45.064 -4.003 -17.923 1.00 64.51 242 LEU A O 1
ATOM 1548 N N . ARG A 1 209 ? 47.134 -3.498 -17.200 1.00 59.22 243 ARG A N 1
ATOM 1549 C CA . ARG A 1 209 ? 47.152 -2.221 -17.895 1.00 58.50 243 ARG A CA 1
ATOM 1550 C C . ARG A 1 209 ? 47.034 -2.476 -19.390 1.00 57.08 243 ARG A C 1
ATOM 1551 O O . ARG A 1 209 ? 47.828 -3.222 -19.970 1.00 66.14 243 ARG A O 1
ATOM 1559 N N . GLY A 1 210 ? 46.016 -1.886 -20.003 1.00 49.43 244 GLY A N 1
ATOM 1560 C CA . GLY A 1 210 ? 45.728 -2.175 -21.391 1.00 46.51 244 GLY A CA 1
ATOM 1561 C C . GLY A 1 210 ? 45.853 -0.968 -22.292 1.00 49.87 244 GLY A C 1
ATOM 1562 O O . GLY A 1 210 ? 46.492 0.026 -21.933 1.00 49.13 244 GLY A O 1
ATOM 1563 N N . THR A 1 211 ? 45.242 -1.051 -23.472 1.00 53.15 245 THR A N 1
ATOM 1564 C CA . THR A 1 211 ? 45.252 0.037 -24.434 1.00 50.94 245 THR A CA 1
ATOM 1565 C C . THR A 1 211 ? 43.860 0.483 -24.858 1.00 54.11 245 THR A C 1
ATOM 1566 O O . THR A 1 211 ? 43.740 1.520 -25.521 1.00 51.25 245 THR A O 1
ATOM 1570 N N . ASN A 1 212 ? 42.811 -0.251 -24.489 1.00 53.53 246 ASN A N 1
ATOM 1571 C CA . ASN A 1 212 ? 41.457 0.067 -24.918 1.00 52.28 246 ASN A CA 1
ATOM 1572 C C . ASN A 1 212 ? 40.488 -0.139 -23.761 1.00 56.28 246 ASN A C 1
ATOM 1573 O O . ASN A 1 212 ? 40.853 -0.628 -22.688 1.00 52.32 246 ASN A O 1
ATOM 1578 N N . ALA A 1 213 ? 39.228 0.228 -24.009 1.00 59.25 247 ALA A N 1
ATOM 1579 C CA . ALA A 1 213 ? 38.236 0.289 -22.939 1.00 60.32 247 ALA A CA 1
ATOM 1580 C C . ALA A 1 213 ? 37.865 -1.099 -22.429 1.00 59.47 247 ALA A C 1
ATOM 1581 O O . ALA A 1 213 ? 37.646 -1.282 -21.225 1.00 59.34 247 ALA A O 1
ATOM 1583 N N . GLU A 1 214 ? 37.772 -2.086 -23.326 1.00 53.07 248 GLU A N 1
ATOM 1584 C CA . GLU A 1 214 ? 37.431 -3.439 -22.897 1.00 62.05 248 GLU A CA 1
ATOM 1585 C C . GLU A 1 214 ? 38.433 -3.959 -21.874 1.00 59.85 248 GLU A C 1
ATOM 1586 O O . GLU A 1 214 ? 38.060 -4.664 -20.929 1.00 62.06 248 GLU A O 1
ATOM 1592 N N . SER A 1 215 ? 39.710 -3.612 -22.041 1.00 57.73 249 SER A N 1
ATOM 1593 C CA . SER A 1 215 ? 40.719 -3.991 -21.062 1.00 52.28 249 SER A CA 1
ATOM 1594 C C . SER A 1 215 ? 40.613 -3.181 -19.776 1.00 52.44 249 SER A C 1
ATOM 1595 O O . SER A 1 215 ? 41.070 -3.647 -18.728 1.00 46.64 249 SER A O 1
ATOM 1598 N N . TRP A 1 216 ? 40.020 -1.983 -19.828 1.00 49.02 250 TRP A N 1
ATOM 1599 C CA . TRP A 1 216 ? 39.900 -1.176 -18.618 1.00 47.63 250 TRP A CA 1
ATOM 1600 C C . TRP A 1 216 ? 38.864 -1.756 -17.665 1.00 49.97 250 TRP A C 1
ATOM 1601 O O . TRP A 1 216 ? 39.053 -1.729 -16.443 1.00 47.39 250 TRP A O 1
ATOM 1612 N N . LEU A 1 217 ? 37.756 -2.269 -18.204 1.00 48.47 251 LEU A N 1
ATOM 1613 C CA . LEU A 1 217 ? 36.744 -2.902 -17.365 1.00 44.63 251 LEU A CA 1
ATOM 1614 C C . LEU A 1 217 ? 37.334 -4.079 -16.598 1.00 43.11 251 LEU A C 1
ATOM 1615 O O . LEU A 1 217 ? 37.098 -4.235 -15.395 1.00 44.47 251 LEU A O 1
ATOM 1620 N N . ARG A 1 218 ? 38.117 -4.915 -17.284 1.00 44.48 252 ARG A N 1
ATOM 1621 C CA . ARG A 1 218 ? 38.826 -5.997 -16.609 1.00 44.83 252 ARG A CA 1
ATOM 1622 C C . ARG A 1 218 ? 39.833 -5.449 -15.606 1.00 46.61 252 ARG A C 1
ATOM 1623 O O . ARG A 1 218 ? 39.992 -5.994 -14.508 1.00 46.06 252 ARG A O 1
ATOM 1631 N N . TYR A 1 219 ? 40.524 -4.368 -15.975 1.00 50.29 253 TYR A N 1
ATOM 1632 C CA . TYR A 1 219 ? 41.452 -3.698 -15.069 1.00 47.14 253 TYR A CA 1
ATOM 1633 C C . TYR A 1 219 ? 40.743 -3.238 -13.800 1.00 49.95 253 TYR A C 1
ATOM 1634 O O . TYR A 1 219 ? 41.141 -3.590 -12.684 1.00 48.38 253 TYR A O 1
ATOM 1643 N N . ASN A 1 220 ? 39.671 -2.457 -13.961 1.00 44.58 254 ASN A N 1
ATOM 1644 C CA . ASN A 1 220 ? 38.953 -1.921 -12.808 1.00 39.23 254 ASN A CA 1
ATOM 1645 C C . ASN A 1 220 ? 38.323 -3.031 -11.975 1.00 40.14 254 ASN A C 1
ATOM 1646 O O . ASN A 1 220 ? 38.298 -2.951 -10.741 1.00 36.46 254 ASN A O 1
ATOM 1651 N N . GLN A 1 221 ? 37.799 -4.069 -12.634 1.00 45.47 255 GLN A N 1
ATOM 1652 C CA . GLN A 1 221 ? 37.215 -5.198 -11.915 1.00 37.81 255 GLN A CA 1
ATOM 1653 C C . GLN A 1 221 ? 38.232 -5.828 -10.972 1.00 38.75 255 GLN A C 1
ATOM 1654 O O . GLN A 1 221 ? 37.929 -6.108 -9.806 1.00 33.99 255 GLN A O 1
ATOM 1660 N N . PHE A 1 222 ? 39.447 -6.063 -11.471 1.00 45.98 256 PHE A N 1
ATOM 1661 C CA . PHE A 1 222 ? 40.523 -6.583 -10.634 1.00 39.51 256 PHE A CA 1
ATOM 1662 C C . PHE A 1 222 ? 40.794 -5.661 -9.453 1.00 36.77 256 PHE A C 1
ATOM 1663 O O . PHE A 1 222 ? 41.012 -6.126 -8.328 1.00 36.85 256 PHE A O 1
ATOM 1671 N N . ARG A 1 223 ? 40.779 -4.348 -9.693 1.00 37.26 257 ARG A N 1
ATOM 1672 C CA . ARG A 1 223 ? 41.048 -3.386 -8.630 1.00 39.76 257 ARG A CA 1
ATOM 1673 C C . ARG A 1 223 ? 39.994 -3.464 -7.533 1.00 41.01 257 ARG A C 1
ATOM 1674 O O . ARG A 1 223 ? 40.323 -3.582 -6.348 1.00 37.75 257 ARG A O 1
ATOM 1682 N N . ARG A 1 224 ? 38.715 -3.408 -7.913 1.00 43.15 258 ARG A N 1
ATOM 1683 C CA . ARG A 1 224 ? 37.646 -3.346 -6.921 1.00 35.62 258 ARG A CA 1
ATOM 1684 C C . ARG A 1 224 ? 37.543 -4.643 -6.127 1.00 43.54 258 ARG A C 1
ATOM 1685 O O . ARG A 1 224 ? 37.454 -4.621 -4.894 1.00 44.93 258 ARG A O 1
ATOM 1693 N N . ASP A 1 225 ? 37.553 -5.786 -6.818 1.00 38.73 259 ASP A N 1
ATOM 1694 C CA . ASP A 1 225 ? 37.304 -7.057 -6.144 1.00 45.05 259 ASP A CA 1
ATOM 1695 C C . ASP A 1 225 ? 38.417 -7.401 -5.161 1.00 41.07 259 ASP A C 1
ATOM 1696 O O . ASP A 1 225 ? 38.143 -7.822 -4.030 1.00 39.80 259 ASP A O 1
ATOM 1701 N N . LEU A 1 226 ? 39.675 -7.229 -5.566 1.00 42.18 260 LEU A N 1
ATOM 1702 C CA . LEU A 1 226 ? 40.782 -7.546 -4.675 1.00 37.94 260 LEU A CA 1
ATOM 1703 C C . LEU A 1 226 ? 40.986 -6.497 -3.591 1.00 40.03 260 LEU A C 1
ATOM 1704 O O . LEU A 1 226 ? 41.566 -6.814 -2.547 1.00 41.11 260 LEU A O 1
ATOM 1709 N N . THR A 1 227 ? 40.518 -5.265 -3.807 1.00 35.92 261 THR A N 1
ATOM 1710 C CA . THR A 1 227 ? 40.517 -4.283 -2.727 1.00 38.22 261 THR A CA 1
ATOM 1711 C C . THR A 1 227 ? 39.567 -4.706 -1.614 1.00 39.64 261 THR A C 1
ATOM 1712 O O . THR A 1 227 ? 39.839 -4.475 -0.430 1.00 40.85 261 THR A O 1
ATOM 1716 N N . LEU A 1 228 ? 38.450 -5.340 -1.978 1.00 39.70 262 LEU A N 1
ATOM 1717 C CA . LEU A 1 228 ? 37.463 -5.743 -0.983 1.00 36.64 262 LEU A CA 1
ATOM 1718 C C . LEU A 1 228 ? 37.984 -6.882 -0.116 1.00 37.89 262 LEU A C 1
ATOM 1719 O O . LEU A 1 228 ? 37.852 -6.852 1.114 1.00 36.71 262 LEU A O 1
ATOM 1724 N N . GLY A 1 229 ? 38.581 -7.895 -0.735 1.00 40.37 263 GLY A N 1
ATOM 1725 C CA . GLY A 1 229 ? 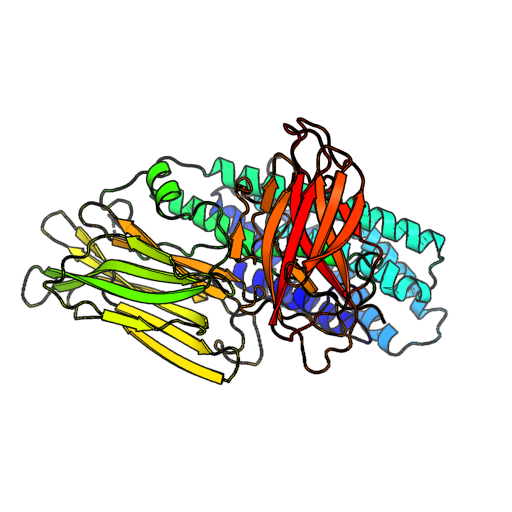39.061 -9.039 0.011 1.00 47.94 263 GLY A CA 1
ATOM 1726 C C . GLY A 1 229 ? 40.403 -8.830 0.681 1.00 47.94 263 GLY A C 1
ATOM 1727 O O . GLY A 1 229 ? 40.557 -9.104 1.875 1.00 54.51 263 GLY A O 1
ATOM 1728 N N . VAL A 1 230 ? 41.380 -8.326 -0.072 1.00 40.32 264 VAL A N 1
ATOM 1729 C CA . VAL A 1 230 ? 42.769 -8.327 0.373 1.00 37.97 264 VAL A CA 1
ATOM 1730 C C . VAL A 1 230 ? 43.134 -7.031 1.085 1.00 34.06 264 VAL A C 1
ATOM 1731 O O . VAL A 1 230 ? 43.529 -7.048 2.256 1.00 30.26 264 VAL A O 1
ATOM 1735 N N . LEU A 1 231 ? 43.014 -5.902 0.384 1.00 44.76 265 LEU A N 1
ATOM 1736 C CA . LEU A 1 231 ? 43.568 -4.652 0.898 1.00 40.99 265 LEU A CA 1
ATOM 1737 C C . LEU A 1 231 ? 42.843 -4.186 2.155 1.00 34.72 265 LEU A C 1
ATOM 1738 O O . LEU A 1 231 ? 43.475 -3.666 3.082 1.00 33.35 265 LEU A O 1
ATOM 1743 N N . ASP A 1 232 ? 41.521 -4.363 2.210 1.00 32.09 266 ASP A N 1
ATOM 1744 C CA . ASP A 1 232 ? 40.780 -3.960 3.400 1.00 35.38 266 ASP A CA 1
ATOM 1745 C C . ASP A 1 232 ? 41.132 -4.828 4.601 1.00 37.73 266 ASP A C 1
ATOM 1746 O O . ASP A 1 232 ? 41.042 -4.367 5.744 1.00 39.80 266 ASP A O 1
ATOM 1751 N N . LEU A 1 233 ? 41.532 -6.078 4.364 1.00 37.78 267 LEU A N 1
ATOM 1752 C CA . LEU A 1 233 ? 42.000 -6.932 5.449 1.00 34.44 267 LEU A CA 1
ATOM 1753 C C . LEU A 1 233 ? 43.398 -6.536 5.903 1.00 29.44 267 LEU A C 1
ATOM 1754 O O . LEU A 1 233 ? 43.666 -6.470 7.109 1.00 27.60 267 LEU A O 1
ATOM 1759 N N . VAL A 1 234 ? 44.296 -6.267 4.950 1.00 33.95 268 VAL A N 1
ATOM 1760 C CA . VAL A 1 234 ? 45.669 -5.901 5.288 1.00 30.69 268 VAL A CA 1
ATOM 1761 C C . VAL A 1 234 ? 45.695 -4.620 6.112 1.00 32.66 268 VAL A C 1
ATOM 1762 O O . VAL A 1 234 ? 46.501 -4.476 7.040 1.00 35.01 268 VAL A O 1
ATOM 1766 N N . ALA A 1 235 ? 44.800 -3.679 5.802 1.00 32.20 269 ALA A N 1
ATOM 1767 C CA . ALA A 1 235 ? 44.770 -2.409 6.519 1.00 31.39 269 ALA A CA 1
ATOM 1768 C C . ALA A 1 235 ? 44.418 -2.578 7.990 1.00 29.93 269 ALA A C 1
ATOM 1769 O O . ALA A 1 235 ? 44.683 -1.671 8.787 1.00 40.07 269 ALA A O 1
ATOM 1771 N N . LEU A 1 236 ? 43.834 -3.713 8.370 1.00 32.73 270 LEU A N 1
ATOM 1772 C CA . LEU A 1 236 ? 43.517 -3.991 9.764 1.00 33.88 270 LEU A CA 1
ATOM 1773 C C . LEU A 1 236 ? 44.645 -4.706 10.497 1.00 32.72 270 LEU A C 1
ATOM 1774 O O . LEU A 1 236 ? 44.614 -4.773 11.731 1.00 29.61 270 LEU A O 1
ATOM 1779 N N . PHE A 1 237 ? 45.633 -5.232 9.771 1.00 33.28 271 PHE A N 1
ATOM 1780 C CA . PHE A 1 237 ? 46.757 -5.933 10.393 1.00 30.59 271 PHE A CA 1
ATOM 1781 C C . PHE A 1 237 ? 47.489 -5.107 11.445 1.00 33.57 271 PHE A C 1
ATOM 1782 O O . PHE A 1 237 ? 47.813 -5.663 12.507 1.00 35.68 271 PHE A O 1
ATOM 1790 N N . PRO A 1 238 ? 47.797 -3.818 11.231 1.00 38.19 272 PRO A N 1
ATOM 1791 C CA . PRO A 1 238 ? 48.447 -3.055 12.312 1.00 32.26 272 PRO A CA 1
ATOM 1792 C C . PRO A 1 238 ? 47.647 -3.047 13.601 1.00 36.74 272 PRO A C 1
ATOM 1793 O O . PRO A 1 238 ? 48.229 -3.098 14.692 1.00 41.19 272 PRO A O 1
ATOM 1797 N N . SER A 1 239 ? 46.322 -3.004 13.503 1.00 35.20 273 SER A N 1
ATOM 1798 C CA . SER A 1 239 ? 45.430 -2.934 14.654 1.00 39.52 273 SER A CA 1
ATOM 1799 C C . SER A 1 239 ? 45.292 -4.263 15.405 1.00 35.54 273 SER A C 1
ATOM 1800 O O . SER A 1 239 ? 44.409 -4.356 16.268 1.00 32.44 273 SER A O 1
ATOM 1803 N N . TYR A 1 240 ? 46.097 -5.288 15.123 1.00 37.21 274 TYR A N 1
ATOM 1804 C CA . TYR A 1 240 ? 46.128 -6.477 15.965 1.00 34.72 274 TYR A CA 1
ATOM 1805 C C . TYR A 1 240 ? 47.148 -6.367 17.086 1.00 37.28 274 TYR A C 1
ATOM 1806 O O . TYR A 1 240 ? 47.069 -7.131 18.056 1.00 34.46 274 TYR A O 1
ATOM 1815 N N . ASP A 1 241 ? 48.095 -5.436 16.972 1.00 39.47 275 ASP A N 1
ATOM 1816 C CA . ASP A 1 241 ? 49.189 -5.327 17.929 1.00 37.28 275 ASP A CA 1
ATOM 1817 C C . ASP A 1 241 ? 48.655 -5.038 19.324 1.00 40.83 275 ASP A C 1
ATOM 1818 O O . ASP A 1 241 ? 48.002 -4.015 19.553 1.00 39.93 275 ASP A O 1
ATOM 1823 N N . THR A 1 242 ? 48.943 -5.947 20.256 1.00 43.79 276 THR A N 1
ATOM 1824 C CA . THR A 1 242 ? 48.423 -5.825 21.613 1.00 46.84 276 THR A CA 1
ATOM 1825 C C . THR A 1 242 ? 49.073 -4.667 22.365 1.00 37.76 276 THR A C 1
ATOM 1826 O O . THR A 1 242 ? 48.435 -4.051 23.225 1.00 34.60 276 THR A O 1
ATOM 1830 N N . ARG A 1 243 ? 50.318 -4.326 22.036 1.00 42.96 277 ARG A N 1
ATOM 1831 C CA . ARG A 1 243 ? 50.997 -3.270 22.778 1.00 46.57 277 ARG A CA 1
ATOM 1832 C C . ARG A 1 243 ? 50.669 -1.880 22.235 1.00 41.73 277 ARG A C 1
ATOM 1833 O O . ARG A 1 243 ? 50.579 -0.920 23.012 1.00 45.63 277 ARG A O 1
ATOM 1841 N N . VAL A 1 244 ? 50.482 -1.746 20.920 1.00 36.10 278 VAL A N 1
ATOM 1842 C CA . VAL A 1 244 ? 50.125 -0.446 20.364 1.00 41.05 278 VAL A CA 1
ATOM 1843 C C . VAL A 1 244 ? 48.660 -0.131 20.638 1.00 35.35 278 VAL A C 1
ATOM 1844 O O . VAL A 1 244 ? 48.299 1.022 20.893 1.00 38.34 278 VAL A O 1
ATOM 1848 N N . TYR A 1 245 ? 47.799 -1.150 20.611 1.00 38.53 279 TYR A N 1
ATOM 1849 C CA . TYR A 1 245 ? 46.371 -1.005 20.885 1.00 34.76 279 TYR A CA 1
ATOM 1850 C C . TYR A 1 245 ? 46.025 -1.900 22.069 1.00 35.88 279 TYR A C 1
ATOM 1851 O O . TYR A 1 245 ? 45.427 -2.973 21.899 1.00 32.63 279 TYR A O 1
ATOM 1860 N N . PRO A 1 246 ? 46.385 -1.489 23.290 1.00 37.92 280 PRO A N 1
ATOM 1861 C CA . PRO A 1 246 ? 46.148 -2.343 24.464 1.00 39.90 280 PRO A CA 1
ATOM 1862 C C . PRO A 1 246 ? 44.697 -2.406 24.905 1.00 46.75 280 PRO A C 1
ATOM 1863 O O . PRO A 1 246 ? 44.399 -3.086 25.894 1.00 52.76 280 PRO A O 1
ATOM 1867 N N . MET A 1 247 ? 43.792 -1.726 24.213 1.00 47.49 281 MET A N 1
ATOM 1868 C CA . MET A 1 247 ? 42.377 -1.734 24.561 1.00 40.56 281 MET A CA 1
ATOM 1869 C C . MET A 1 247 ? 41.590 -1.962 23.273 1.00 39.49 281 MET A C 1
ATOM 1870 O O . MET A 1 247 ? 42.108 -2.465 22.268 1.00 37.15 281 MET A O 1
ATOM 1875 N N . ASN A 1 248 ? 40.313 -1.594 23.293 1.00 40.85 282 ASN A N 1
ATOM 1876 C CA . ASN A 1 248 ? 39.537 -1.561 22.064 1.00 37.10 282 ASN A CA 1
ATOM 1877 C C . ASN A 1 248 ? 40.015 -0.409 21.190 1.00 37.98 282 ASN A C 1
ATOM 1878 O O . ASN A 1 248 ? 40.368 0.663 21.688 1.00 35.09 282 ASN A O 1
ATOM 1883 N N . THR A 1 249 ? 40.046 -0.637 19.879 1.00 33.74 283 THR A N 1
ATOM 1884 C CA . THR A 1 249 ? 40.438 0.403 18.940 1.00 32.70 283 THR A CA 1
ATOM 1885 C C . THR A 1 249 ? 39.493 0.392 17.749 1.00 37.37 283 THR A C 1
ATOM 1886 O O . THR A 1 249 ? 38.904 -0.637 17.410 1.00 43.39 283 THR A O 1
ATOM 1890 N N . SER A 1 250 ? 39.346 1.559 17.127 1.00 40.40 284 SER A N 1
ATOM 1891 C CA . SER A 1 250 ? 38.440 1.759 16.005 1.00 34.52 284 SER A CA 1
ATOM 1892 C C . SER A 1 250 ? 39.235 2.188 14.781 1.00 33.84 284 SER A C 1
ATOM 1893 O O . SER A 1 250 ? 40.147 3.013 14.883 1.00 35.95 284 SER A O 1
ATOM 1896 N N . ALA A 1 251 ? 38.884 1.629 13.625 1.00 29.26 285 ALA A N 1
ATOM 1897 C CA . ALA A 1 251 ? 39.624 1.862 12.395 1.00 34.58 285 ALA A CA 1
ATOM 1898 C C . ALA A 1 251 ? 38.681 2.309 11.287 1.00 39.51 285 ALA A C 1
ATOM 1899 O O . ALA A 1 251 ? 37.486 1.992 11.295 1.00 39.18 285 ALA A O 1
ATOM 1901 N N . GLN A 1 252 ? 39.241 3.049 10.329 1.00 40.52 286 GLN A N 1
ATOM 1902 C CA . GLN A 1 252 ? 38.509 3.568 9.183 1.00 33.42 286 GLN A CA 1
ATOM 1903 C C . GLN A 1 252 ? 39.208 3.149 7.901 1.00 30.94 286 GLN A C 1
ATOM 1904 O O . GLN A 1 252 ? 40.428 3.303 7.776 1.00 33.44 286 GLN A O 1
ATOM 1910 N N . LEU A 1 253 ? 38.434 2.618 6.959 1.00 31.21 287 LEU A N 1
ATOM 1911 C CA . LEU A 1 253 ? 38.908 2.323 5.613 1.00 34.20 287 LEU A CA 1
ATOM 1912 C C . LEU A 1 253 ? 38.365 3.388 4.670 1.00 31.40 287 LEU A C 1
ATOM 1913 O O . LEU A 1 253 ? 37.146 3.571 4.569 1.00 32.99 287 LEU A O 1
ATOM 1918 N N . THR A 1 254 ? 39.265 4.092 3.994 1.00 27.58 288 THR A N 1
ATOM 1919 C CA . THR A 1 254 ? 38.938 5.365 3.377 1.00 24.67 288 THR A CA 1
ATOM 1920 C C . THR A 1 254 ? 39.058 5.371 1.862 1.00 26.34 288 THR A C 1
ATOM 1921 O O . THR A 1 254 ? 38.771 6.400 1.233 1.00 26.85 288 THR A O 1
ATOM 1925 N N . ARG A 1 255 ? 39.491 4.271 1.263 1.00 30.82 289 ARG A N 1
ATOM 1926 C CA . ARG A 1 255 ? 39.666 4.213 -0.178 1.00 31.93 289 ARG A CA 1
ATOM 1927 C C . ARG A 1 255 ? 38.325 4.312 -0.897 1.00 32.07 289 ARG A C 1
ATOM 1928 O O . ARG A 1 255 ? 37.272 3.963 -0.356 1.00 31.64 289 ARG A O 1
ATOM 1936 N N . GLU A 1 256 ? 38.374 4.819 -2.124 1.00 30.17 290 GLU A N 1
ATOM 1937 C CA . GLU A 1 256 ? 37.232 4.806 -3.021 1.00 35.86 290 GLU A CA 1
ATOM 1938 C C . GLU A 1 256 ? 37.326 3.591 -3.931 1.00 40.35 290 GLU A C 1
ATOM 1939 O O . GLU A 1 256 ? 38.405 3.262 -4.434 1.00 40.05 290 GLU A O 1
ATOM 1945 N N . ILE A 1 257 ? 36.198 2.920 -4.137 1.00 34.40 291 ILE A N 1
ATOM 1946 C CA . ILE A 1 257 ? 36.128 1.842 -5.113 1.00 34.06 291 ILE A CA 1
ATOM 1947 C C . ILE A 1 257 ? 35.042 2.180 -6.123 1.00 42.75 291 ILE A C 1
ATOM 1948 O O . ILE A 1 257 ? 34.063 2.867 -5.812 1.00 43.06 291 ILE A O 1
ATOM 1953 N N . TYR A 1 258 ? 35.227 1.690 -7.345 1.00 43.83 292 TYR A N 1
ATOM 1954 C CA . TYR A 1 258 ? 34.424 2.095 -8.494 1.00 41.77 292 TYR A CA 1
ATOM 1955 C C . TYR A 1 258 ? 33.756 0.860 -9.084 1.00 41.55 292 TYR A C 1
ATOM 1956 O O . TYR A 1 258 ? 34.436 -0.023 -9.617 1.00 49.79 292 TYR A O 1
ATOM 1965 N N . THR A 1 259 ? 32.430 0.798 -8.992 1.00 39.97 293 THR A N 1
ATOM 1966 C CA . THR A 1 259 ? 31.706 -0.277 -9.651 1.00 47.55 293 THR A CA 1
ATOM 1967 C C . THR A 1 259 ? 31.747 -0.085 -11.166 1.00 47.50 293 THR A C 1
ATOM 1968 O O . THR A 1 259 ? 32.080 0.991 -11.672 1.00 43.10 293 THR A O 1
ATOM 1972 N N . ASP A 1 260 ? 31.413 -1.154 -11.887 1.00 47.16 294 ASP A N 1
ATOM 1973 C CA . ASP A 1 260 ? 31.488 -1.143 -13.341 1.00 42.77 294 ASP A CA 1
ATOM 1974 C C . ASP A 1 260 ? 30.665 0.008 -13.918 1.00 38.79 294 ASP A C 1
ATOM 1975 O O . ASP A 1 260 ? 29.613 0.364 -13.378 1.00 46.08 294 ASP A O 1
ATOM 1980 N N . PRO A 1 261 ? 31.132 0.621 -15.004 1.00 40.64 295 PRO A N 1
ATOM 1981 C CA . PRO A 1 261 ? 30.292 1.595 -15.712 1.00 44.73 295 PRO A CA 1
ATOM 1982 C C . PRO A 1 261 ? 29.049 0.919 -16.269 1.00 44.02 295 PRO A C 1
ATOM 1983 O O . PRO A 1 261 ? 29.101 -0.213 -16.754 1.00 51.56 295 PRO A O 1
ATOM 1987 N N . ILE A 1 262 ? 27.922 1.622 -16.189 1.00 48.55 296 ILE A N 1
ATOM 1988 C CA . ILE A 1 262 ? 26.626 1.038 -16.525 1.00 50.45 296 ILE A CA 1
ATOM 1989 C C . ILE A 1 262 ? 26.481 1.070 -18.044 1.00 47.58 296 ILE A C 1
ATOM 1990 O O . ILE A 1 262 ? 26.130 2.094 -18.634 1.00 42.24 296 ILE A O 1
ATOM 1995 N N . GLY A 1 263 ? 26.772 -0.064 -18.681 1.00 49.12 297 GLY A N 1
ATOM 1996 C CA . GLY A 1 263 ? 26.638 -0.234 -20.112 1.00 51.14 297 GLY A CA 1
ATOM 1997 C C . GLY A 1 263 ? 26.226 -1.658 -20.417 1.00 62.62 297 GLY A C 1
ATOM 1998 O O . GLY A 1 263 ? 26.107 -2.496 -19.521 1.00 67.94 297 GLY A O 1
ATOM 1999 N N . ARG A 1 264 ? 26.022 -1.933 -21.703 1.00 61.85 298 ARG A N 1
ATOM 2000 C CA . ARG A 1 264 ? 25.464 -3.209 -22.127 1.00 61.14 298 ARG A CA 1
ATOM 2001 C C . ARG A 1 264 ? 26.496 -4.332 -22.016 1.00 65.03 298 ARG A C 1
ATOM 2002 O O . ARG A 1 264 ? 27.686 -4.105 -21.775 1.00 62.84 298 ARG A O 1
ATOM 2010 N N . THR A 1 265 ? 26.012 -5.568 -22.183 1.00 67.05 299 THR A N 1
ATOM 2011 C CA 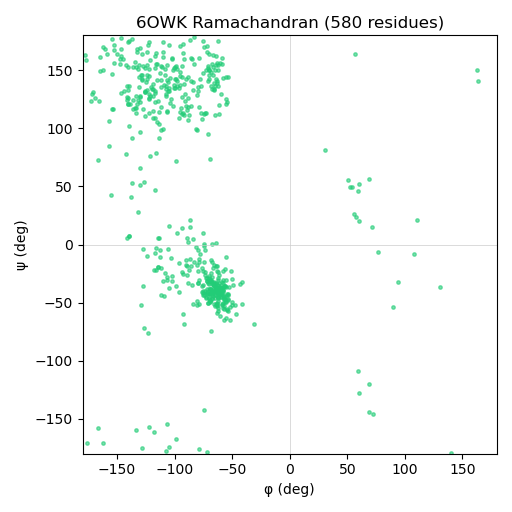. THR A 1 265 ? 26.856 -6.761 -22.230 1.00 68.55 299 THR A CA 1
ATOM 2012 C C . THR A 1 265 ? 26.074 -7.968 -22.746 1.00 78.37 299 THR A C 1
ATOM 2013 O O . THR A 1 265 ? 25.738 -8.864 -21.963 1.00 72.95 299 THR A O 1
ATOM 2017 N N . ASN A 1 266 ? 25.775 -8.005 -24.046 1.00 77.25 300 ASN A N 1
ATOM 2018 C CA . ASN A 1 266 ? 25.171 -9.182 -24.672 1.00 76.57 300 ASN A CA 1
ATOM 2019 C C . ASN A 1 266 ? 25.011 -8.947 -26.168 1.00 76.32 300 ASN A C 1
ATOM 2020 O O . ASN A 1 266 ? 24.992 -7.806 -26.641 1.00 66.32 300 ASN A O 1
ATOM 2025 N N . ALA A 1 267 ? 24.890 -10.054 -26.900 1.00 84.23 301 ALA A N 1
ATOM 2026 C CA . ALA A 1 267 ? 24.562 -10.064 -28.326 1.00 88.66 301 ALA A CA 1
ATOM 2027 C C . ALA A 1 267 ? 25.533 -9.245 -29.169 1.00 84.00 301 ALA A C 1
ATOM 2028 O O . ALA A 1 267 ? 25.704 -9.514 -30.359 1.00 74.37 301 ALA A O 1
ATOM 2030 N N . SER A 1 273 ? 27.912 -7.398 -32.261 1.00 91.81 307 SER A N 1
ATOM 2031 C CA . SER A 1 273 ? 28.062 -7.355 -30.810 1.00 90.77 307 SER A CA 1
ATOM 2032 C C . SER A 1 273 ? 28.855 -6.123 -30.381 1.00 81.42 307 SER A C 1
ATOM 2033 O O . SER A 1 273 ? 30.064 -6.195 -30.171 1.00 70.77 307 SER A O 1
ATOM 2036 N N . THR A 1 274 ? 28.160 -4.993 -30.239 1.00 81.05 308 THR A N 1
ATOM 2037 C CA . THR A 1 274 ? 28.842 -3.733 -29.964 1.00 79.12 308 THR A CA 1
ATOM 2038 C C . THR A 1 274 ? 29.134 -3.556 -28.476 1.00 82.69 308 THR A C 1
ATOM 2039 O O . THR A 1 274 ? 30.275 -3.273 -28.098 1.00 86.31 308 THR A O 1
ATOM 2043 N N . ASN A 1 275 ? 28.119 -3.721 -27.620 1.00 78.21 309 ASN A N 1
ATOM 2044 C CA . ASN A 1 275 ? 28.218 -3.457 -26.182 1.00 72.33 309 ASN A CA 1
ATOM 2045 C C . ASN A 1 275 ? 28.377 -1.960 -25.927 1.00 71.01 309 ASN A C 1
ATOM 2046 O O . ASN A 1 275 ? 27.782 -1.147 -26.641 1.00 79.11 309 ASN A O 1
ATOM 2051 N N . TRP A 1 276 ? 29.161 -1.575 -24.912 1.00 64.73 310 TRP A N 1
ATOM 2052 C CA . TRP A 1 276 ? 29.353 -0.162 -24.605 1.00 67.88 310 TRP A CA 1
ATOM 2053 C C . TRP A 1 276 ? 30.758 0.355 -24.883 1.00 71.72 310 TRP A C 1
ATOM 2054 O O . TRP A 1 276 ? 30.927 1.570 -25.023 1.00 62.46 310 TRP A O 1
ATOM 2065 N N . PHE A 1 277 ? 31.763 -0.517 -24.973 1.00 72.62 311 PHE A N 1
ATOM 2066 C CA . PHE A 1 277 ? 33.115 -0.061 -25.269 1.00 68.52 311 PHE A CA 1
ATOM 2067 C C . PHE A 1 277 ? 33.445 -0.092 -26.755 1.00 75.00 311 PHE A C 1
ATOM 2068 O O . PHE A 1 277 ? 34.318 0.665 -27.195 1.00 79.14 311 PHE A O 1
ATOM 2076 N N . ASN A 1 278 ? 32.783 -0.946 -27.538 1.00 74.39 312 ASN A N 1
ATOM 2077 C CA . ASN A 1 278 ? 32.962 -0.904 -28.983 1.00 74.80 312 ASN A CA 1
ATOM 2078 C C . ASN A 1 278 ? 32.084 0.152 -29.639 1.00 78.14 312 ASN A C 1
ATOM 2079 O O . ASN A 1 278 ? 32.323 0.505 -30.800 1.00 79.05 312 ASN A O 1
ATOM 2084 N N . ASN A 1 279 ? 31.080 0.669 -28.925 1.00 73.02 313 ASN A N 1
ATOM 2085 C CA . ASN A 1 279 ? 30.332 1.843 -29.376 1.00 75.51 313 ASN A CA 1
ATOM 2086 C C . ASN A 1 279 ? 31.289 3.028 -29.286 1.00 79.68 313 ASN A C 1
ATOM 2087 O O . ASN A 1 279 ? 31.211 3.880 -28.395 1.00 78.73 313 ASN A O 1
ATOM 2092 N N . ASN A 1 280 ? 32.227 3.053 -30.232 1.00 81.38 314 ASN A N 1
ATOM 2093 C CA . ASN A 1 280 ? 33.270 4.063 -30.338 1.00 78.85 314 ASN A CA 1
ATOM 2094 C C . ASN A 1 280 ? 34.161 4.140 -29.103 1.00 78.45 314 ASN A C 1
ATOM 2095 O O . ASN A 1 280 ? 34.923 3.210 -28.821 1.00 76.09 314 ASN A O 1
ATOM 2100 N N . ALA A 1 281 ? 34.010 5.212 -28.331 1.00 77.77 315 ALA A N 1
ATOM 2101 C CA . ALA A 1 281 ? 35.150 5.929 -27.770 1.00 77.54 315 ALA A CA 1
ATOM 2102 C C . ALA A 1 281 ? 35.904 5.288 -26.600 1.00 70.43 315 ALA A C 1
ATOM 2103 O O . ALA A 1 281 ? 36.013 4.056 -26.518 1.00 72.59 315 ALA A O 1
ATOM 2105 N N . PRO A 1 282 ? 36.353 6.096 -25.621 1.00 70.02 316 PRO A N 1
ATOM 2106 C CA . PRO A 1 282 ? 37.802 6.291 -25.445 1.00 66.21 316 PRO A CA 1
ATOM 2107 C C . PRO A 1 282 ? 38.742 5.135 -25.091 1.00 62.23 316 PRO A C 1
ATOM 2108 O O . PRO A 1 282 ? 38.367 3.987 -24.843 1.00 67.29 316 PRO A O 1
ATOM 2112 N N . SER A 1 283 ? 40.019 5.516 -25.086 1.00 54.28 317 SER A N 1
ATOM 2113 C CA . SER A 1 283 ? 41.138 4.633 -24.811 1.00 59.03 317 SER A CA 1
ATOM 2114 C C . SER A 1 283 ? 41.194 4.261 -23.333 1.00 58.78 317 SER A C 1
ATOM 2115 O O . SER A 1 283 ? 40.542 4.872 -22.481 1.00 59.14 317 SER A O 1
ATOM 2118 N N . PHE A 1 284 ? 41.990 3.230 -23.041 1.00 56.26 318 PHE A N 1
ATOM 2119 C CA . PHE A 1 284 ? 42.288 2.875 -21.659 1.00 53.65 318 PHE A CA 1
ATOM 2120 C C . PHE A 1 284 ? 42.829 4.081 -20.903 1.00 56.85 318 PHE A C 1
ATOM 2121 O O . PHE A 1 284 ? 42.282 4.486 -19.871 1.00 58.47 318 PHE A O 1
ATOM 2129 N N . SER A 1 285 ? 43.918 4.665 -21.412 1.00 54.15 319 SER A N 1
ATOM 2130 C CA . SER A 1 285 ? 44.544 5.801 -20.743 1.00 56.88 319 SER A CA 1
ATOM 2131 C C . SER A 1 285 ? 43.573 6.961 -20.570 1.00 53.58 319 SER A C 1
ATOM 2132 O O . SER A 1 285 ? 43.654 7.695 -19.579 1.00 52.07 319 SER A O 1
ATOM 2135 N N . ALA A 1 286 ? 42.650 7.139 -21.515 1.00 53.62 320 ALA A N 1
ATOM 2136 C CA . ALA A 1 286 ? 41.679 8.222 -21.405 1.00 54.38 320 ALA A CA 1
ATOM 2137 C C . ALA A 1 286 ? 40.683 7.954 -20.283 1.00 50.49 320 ALA A C 1
ATOM 2138 O O . ALA A 1 286 ? 40.406 8.836 -19.463 1.00 50.85 320 ALA A O 1
ATOM 2140 N N . ILE A 1 287 ? 40.142 6.735 -20.227 1.00 50.37 321 ILE A N 1
ATOM 2141 C CA . ILE A 1 287 ? 39.122 6.414 -19.231 1.00 51.15 321 ILE A CA 1
ATOM 2142 C C . ILE A 1 287 ? 39.701 6.478 -17.824 1.00 48.65 321 ILE A C 1
ATOM 2143 O O . ILE A 1 287 ? 39.071 7.010 -16.901 1.00 47.86 321 ILE A O 1
ATOM 2148 N N . GLU A 1 288 ? 40.911 5.942 -17.638 1.00 50.36 322 GLU A N 1
ATOM 2149 C CA . GLU A 1 288 ? 41.502 5.887 -16.304 1.00 49.09 322 GLU A CA 1
ATOM 2150 C C . GLU A 1 288 ? 41.715 7.283 -15.730 1.00 48.88 322 GLU A C 1
ATOM 2151 O O . GLU A 1 288 ? 41.469 7.518 -14.541 1.00 47.41 322 GLU A O 1
ATOM 2157 N N . ALA A 1 289 ? 42.167 8.224 -16.559 1.00 48.53 323 ALA A N 1
ATOM 2158 C CA . ALA A 1 289 ? 42.344 9.597 -16.105 1.00 48.35 323 ALA A CA 1
ATOM 2159 C C . ALA A 1 289 ? 41.029 10.354 -15.986 1.00 49.55 323 ALA A C 1
ATOM 2160 O O . ALA A 1 289 ? 40.971 11.357 -15.267 1.00 49.33 323 ALA A O 1
ATOM 2162 N N . ALA A 1 290 ? 39.975 9.893 -16.659 1.00 53.40 324 ALA A N 1
ATOM 2163 C CA . ALA A 1 290 ? 38.716 10.625 -16.697 1.00 45.07 324 ALA A CA 1
ATOM 2164 C C . ALA A 1 290 ? 37.782 10.279 -15.547 1.00 45.19 324 ALA A C 1
ATOM 2165 O O . ALA A 1 290 ? 37.036 11.152 -15.087 1.00 51.88 324 ALA A O 1
ATOM 2167 N N . VAL A 1 291 ? 37.794 9.038 -15.068 1.00 41.86 325 VAL A N 1
ATOM 2168 C CA . VAL A 1 291 ? 36.852 8.602 -14.045 1.00 44.00 325 VAL A CA 1
ATOM 2169 C C . VAL A 1 291 ? 37.509 8.494 -12.674 1.00 44.80 325 VAL A C 1
ATOM 2170 O O . VAL A 1 291 ? 36.889 8.830 -11.664 1.00 45.40 325 VAL A O 1
ATOM 2174 N N . ILE A 1 292 ? 38.761 8.048 -12.607 1.00 45.15 326 ILE A N 1
ATOM 2175 C CA . ILE A 1 292 ? 39.410 7.865 -11.312 1.00 43.19 326 ILE A CA 1
ATOM 2176 C C . ILE A 1 292 ? 39.776 9.241 -10.769 1.00 46.79 326 ILE A C 1
ATOM 2177 O O . ILE A 1 292 ? 40.629 9.933 -11.331 1.00 49.04 326 ILE A O 1
ATOM 2182 N N . ARG A 1 293 ? 39.118 9.646 -9.690 1.00 43.47 327 ARG A N 1
ATOM 2183 C CA . ARG A 1 293 ? 39.498 10.874 -9.014 1.00 39.05 327 ARG A CA 1
ATOM 2184 C C . ARG A 1 293 ? 40.946 10.764 -8.551 1.00 42.56 327 ARG A C 1
ATOM 2185 O O . ARG A 1 293 ? 41.316 9.760 -7.925 1.00 43.70 327 ARG A O 1
ATOM 2193 N N . PRO A 1 294 ? 41.793 11.744 -8.850 1.00 41.09 328 PRO A N 1
ATOM 2194 C CA . PRO A 1 294 ? 43.134 11.767 -8.263 1.00 46.40 328 PRO A CA 1
ATOM 2195 C C . PRO A 1 294 ? 43.041 11.815 -6.749 1.00 40.43 328 PRO A C 1
ATOM 2196 O O . PRO A 1 294 ? 41.982 12.165 -6.204 1.00 46.98 328 PRO A O 1
ATOM 2200 N N . PRO A 1 295 ? 44.108 11.455 -6.036 1.00 37.19 329 PRO A N 1
ATOM 2201 C CA . PRO A 1 295 ? 44.028 11.400 -4.567 1.00 35.11 329 PRO A CA 1
ATOM 2202 C C . PRO A 1 295 ? 43.562 12.725 -3.983 1.00 37.04 329 PRO A C 1
ATOM 2203 O O . PRO A 1 295 ? 44.179 13.772 -4.188 1.00 36.60 329 PRO A O 1
ATOM 2207 N N . HIS A 1 296 ? 42.448 12.666 -3.263 1.00 32.60 330 HIS A N 1
ATOM 2208 C CA . HIS A 1 296 ? 41.777 13.826 -2.703 1.00 26.73 330 HIS A CA 1
ATOM 2209 C C . HIS A 1 296 ? 41.544 13.588 -1.218 1.00 29.95 330 HIS A C 1
ATOM 2210 O O . HIS A 1 296 ? 41.979 12.582 -0.648 1.00 35.24 330 HIS A O 1
ATOM 2217 N N . LEU A 1 297 ? 40.844 14.524 -0.592 1.00 33.08 331 LEU A N 1
ATOM 2218 C CA . LEU A 1 297 ? 40.306 14.297 0.737 1.00 35.64 331 LEU A CA 1
ATOM 2219 C C . LEU A 1 297 ? 38.878 13.778 0.621 1.00 32.98 331 LEU A C 1
ATOM 2220 O O . LE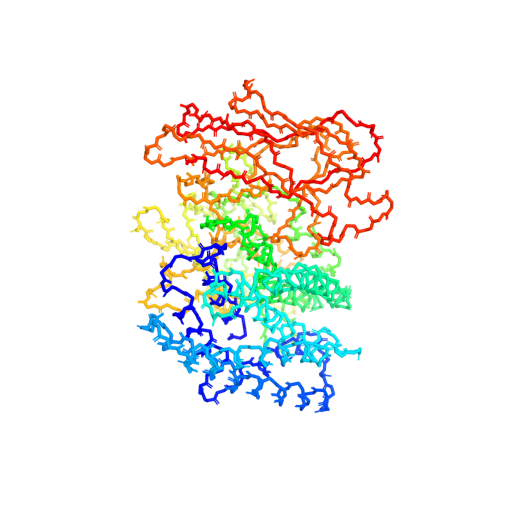U A 1 297 ? 38.125 14.165 -0.278 1.00 30.46 331 LEU A O 1
ATOM 2225 N N . LEU A 1 298 ? 38.518 12.880 1.534 1.00 32.26 332 LEU A N 1
ATOM 2226 C CA . LEU A 1 298 ? 37.260 12.153 1.427 1.00 37.04 332 LEU A CA 1
ATOM 2227 C C . LEU A 1 298 ? 36.073 13.098 1.578 1.00 39.82 332 LEU A C 1
ATOM 2228 O O . LEU A 1 298 ? 36.039 13.931 2.489 1.00 37.51 332 LEU A O 1
ATOM 2233 N N . ASP A 1 299 ? 35.097 12.969 0.680 1.00 33.13 333 ASP A N 1
ATOM 2234 C CA . ASP A 1 299 ? 33.883 13.768 0.744 1.00 39.69 333 ASP A CA 1
ATOM 2235 C C . ASP A 1 299 ? 32.668 12.877 0.528 1.00 39.94 333 ASP A C 1
ATOM 2236 O O . ASP A 1 299 ? 32.753 11.801 -0.068 1.00 34.93 333 ASP A O 1
ATOM 2241 N N . PHE A 1 300 ? 31.528 13.350 1.026 1.00 36.25 334 PHE A N 1
ATOM 2242 C CA . PHE A 1 300 ? 30.230 12.713 0.910 1.00 38.16 334 PHE A CA 1
ATOM 2243 C C . PHE A 1 300 ? 29.342 13.511 -0.037 1.00 39.53 334 PHE A C 1
ATOM 2244 O O . PHE A 1 300 ? 29.331 14.746 0.022 1.00 51.34 334 PHE A O 1
ATOM 2252 N N . PRO A 1 301 ? 28.601 12.849 -0.922 1.00 38.34 335 PRO A N 1
ATOM 2253 C CA . PRO A 1 301 ? 27.791 13.581 -1.901 1.00 44.89 335 PRO A CA 1
ATOM 2254 C C . PRO A 1 301 ? 26.650 14.329 -1.229 1.00 45.98 335 PRO A C 1
ATOM 2255 O O . PRO A 1 301 ? 26.188 13.975 -0.142 1.00 46.85 335 PRO A O 1
ATOM 2259 N N . GLU A 1 302 ? 26.193 15.386 -1.901 1.00 50.02 336 GLU A N 1
ATOM 2260 C CA . GLU A 1 302 ? 25.196 16.275 -1.317 1.00 50.19 336 GLU A CA 1
ATOM 2261 C C . GLU A 1 302 ? 23.957 16.392 -2.198 1.00 45.92 336 GLU A C 1
ATOM 2262 O O . GLU A 1 302 ? 22.911 15.814 -1.885 1.00 55.27 336 GLU A O 1
ATOM 2268 N N . GLN A 1 303 ? 24.056 17.147 -3.290 1.00 42.49 337 GLN A N 1
ATOM 2269 C CA . GLN A 1 303 ? 22.956 17.315 -4.231 1.00 42.44 337 GLN A CA 1
ATOM 2270 C C . GLN A 1 303 ? 23.407 16.869 -5.611 1.00 42.66 337 GLN A C 1
ATOM 2271 O O . GLN A 1 303 ? 24.456 17.302 -6.099 1.00 45.97 337 GLN A O 1
ATOM 2277 N N . LEU A 1 304 ? 22.612 16.013 -6.235 1.00 41.47 338 LEU A N 1
ATOM 2278 C CA . LEU A 1 304 ? 22.923 15.462 -7.543 1.00 46.82 338 LEU A CA 1
ATOM 2279 C C . LEU A 1 304 ? 21.856 15.921 -8.527 1.00 51.04 338 LEU A C 1
ATOM 2280 O O . LEU A 1 304 ? 20.660 15.854 -8.226 1.00 52.09 338 LEU A O 1
ATOM 2285 N N . THR A 1 305 ? 22.287 16.414 -9.687 1.00 44.50 339 THR A N 1
ATOM 2286 C CA . THR A 1 305 ? 21.379 16.945 -10.698 1.00 55.11 339 THR A CA 1
ATOM 2287 C C . THR A 1 305 ? 21.682 16.270 -12.029 1.00 51.16 339 THR A C 1
ATOM 2288 O O . THR A 1 305 ? 22.782 16.431 -12.566 1.00 46.95 339 THR A O 1
ATOM 2292 N N . ILE A 1 306 ? 20.709 15.521 -12.563 1.00 53.20 340 ILE A N 1
ATOM 2293 C CA . ILE A 1 306 ? 20.883 14.754 -13.795 1.00 53.54 340 ILE A CA 1
ATOM 2294 C C . ILE A 1 306 ? 20.283 15.515 -14.969 1.00 55.41 340 ILE A C 1
ATOM 2295 O O . ILE A 1 306 ? 19.155 16.019 -14.887 1.00 54.58 340 ILE A O 1
ATOM 2300 N N . PHE A 1 307 ? 21.025 15.565 -16.071 1.00 54.16 341 PHE A N 1
ATOM 2301 C CA . PHE A 1 307 ? 20.549 16.084 -17.343 1.00 55.30 341 PHE A CA 1
ATOM 2302 C C . PHE A 1 307 ? 20.359 14.931 -18.321 1.00 52.24 341 PHE A C 1
ATOM 2303 O O . PHE A 1 307 ? 21.109 13.950 -18.300 1.00 50.57 341 PHE A O 1
ATOM 2311 N N . SER A 1 308 ? 19.348 15.053 -19.180 1.00 53.93 342 SER A N 1
ATOM 2312 C CA . SER A 1 308 ? 18.970 13.978 -20.086 1.00 50.52 342 SER A CA 1
ATOM 2313 C C . SER A 1 308 ? 18.819 14.498 -21.509 1.00 55.40 342 SER A C 1
ATOM 2314 O O . SER A 1 308 ? 18.542 15.679 -21.732 1.00 55.11 342 SER A O 1
ATOM 2317 N N . VAL A 1 309 ? 19.006 13.595 -22.475 1.00 60.47 343 VAL A N 1
ATOM 2318 C CA . VAL A 1 309 ? 18.731 13.870 -23.879 1.00 61.15 343 VAL A CA 1
ATOM 2319 C C . VAL A 1 309 ? 17.850 12.752 -24.416 1.00 60.44 343 VAL A C 1
ATOM 2320 O O . VAL A 1 309 ? 17.955 11.592 -24.004 1.00 54.92 343 VAL A O 1
ATOM 2324 N N . LEU A 1 310 ? 16.967 13.119 -25.333 1.00 65.34 344 LEU A N 1
ATOM 2325 C CA . LEU A 1 310 ? 16.041 12.192 -25.964 1.00 62.47 344 LEU A CA 1
ATOM 2326 C C . LEU A 1 310 ? 16.613 11.732 -27.298 1.00 65.62 344 LEU A C 1
ATOM 2327 O O . LEU A 1 310 ? 17.117 12.542 -28.081 1.00 70.07 344 LEU A O 1
ATOM 2332 N N . SER A 1 311 ? 16.545 10.425 -27.544 1.00 64.23 345 SER A N 1
ATOM 2333 C CA . SER A 1 311 ? 17.062 9.831 -28.778 1.00 69.64 345 SER A CA 1
ATOM 2334 C C . SER A 1 311 ? 16.067 8.769 -29.234 1.00 70.16 345 SER A C 1
ATOM 2335 O O . SER A 1 311 ? 16.042 7.661 -28.689 1.00 68.96 345 SER A O 1
ATOM 2338 N N . ARG A 1 312 ? 15.256 9.106 -30.231 1.00 67.01 346 ARG A N 1
ATOM 2339 C CA . ARG A 1 312 ? 14.264 8.185 -30.759 1.00 67.57 346 ARG A CA 1
ATOM 2340 C C . ARG A 1 312 ? 14.559 7.834 -32.208 1.00 70.14 346 ARG A C 1
ATOM 2341 O O . ARG A 1 312 ? 15.351 8.490 -32.890 1.00 61.02 346 ARG A O 1
ATOM 2349 N N . TRP A 1 313 ? 13.899 6.770 -32.663 1.00 70.60 347 TRP A N 1
ATOM 2350 C CA . TRP A 1 313 ? 13.791 6.469 -34.078 1.00 66.59 347 TRP A CA 1
ATOM 2351 C C . TRP A 1 313 ? 12.364 6.561 -34.590 1.00 64.23 347 TRP A C 1
ATOM 2352 O O . TRP A 1 313 ? 12.167 6.698 -35.802 1.00 64.99 347 TRP A O 1
ATOM 2363 N N . SER A 1 314 ? 11.376 6.507 -33.698 1.00 64.85 348 SER A N 1
ATOM 2364 C CA . SER A 1 314 ? 9.972 6.635 -34.065 1.00 64.89 348 SER A CA 1
ATOM 2365 C C . SER A 1 314 ? 9.124 6.864 -32.821 1.00 64.10 348 SER A C 1
ATOM 2366 O O . SER A 1 314 ? 9.631 7.312 -31.788 1.00 62.61 348 SER A O 1
ATOM 2369 N N . ASN A 1 315 ? 7.830 6.553 -32.910 1.00 57.57 349 ASN A N 1
ATOM 2370 C CA . ASN A 1 315 ? 6.945 6.669 -31.758 1.00 56.55 349 ASN A CA 1
ATOM 2371 C C . ASN A 1 315 ? 7.051 5.490 -30.804 1.00 54.88 349 ASN A C 1
ATOM 2372 O O . ASN A 1 315 ? 6.614 5.601 -29.652 1.00 55.52 349 ASN A O 1
ATOM 2377 N N . THR A 1 316 ? 7.606 4.366 -31.252 1.00 60.54 350 THR A N 1
ATOM 2378 C CA . THR A 1 316 ? 7.655 3.154 -30.446 1.00 64.29 350 THR A CA 1
ATOM 2379 C C . THR A 1 316 ? 9.030 2.833 -29.883 1.00 65.21 350 THR A C 1
ATOM 2380 O O . THR A 1 316 ? 9.151 1.865 -29.126 1.00 65.13 350 THR A O 1
ATOM 2384 N N . GLN A 1 317 ? 10.072 3.617 -30.235 1.00 59.52 351 GLN A N 1
ATOM 2385 C CA . GLN A 1 317 ? 11.468 3.311 -29.894 1.00 59.36 351 GLN A CA 1
ATOM 2386 C C . GLN A 1 317 ? 12.197 4.612 -29.544 1.00 65.32 351 GLN A C 1
ATOM 2387 O O . GLN A 1 317 ? 12.965 5.158 -30.340 1.00 67.90 351 GLN A O 1
ATOM 2393 N N . TYR A 1 318 ? 11.961 5.108 -28.330 1.00 59.76 352 TYR A N 1
ATOM 2394 C CA . TYR A 1 318 ? 12.696 6.253 -27.806 1.00 62.37 352 TYR A CA 1
ATOM 2395 C C . TYR A 1 318 ? 13.168 5.959 -26.392 1.00 66.49 352 TYR A C 1
ATOM 2396 O O . TYR A 1 318 ? 12.765 4.968 -25.766 1.00 66.24 352 TYR A O 1
ATOM 2405 N N . MET A 1 319 ? 14.052 6.837 -25.899 1.00 58.27 353 MET A N 1
ATOM 2406 C CA . MET A 1 319 ? 14.503 6.788 -24.507 1.00 52.26 353 MET A CA 1
ATOM 2407 C C . MET A 1 319 ? 15.298 8.049 -24.156 1.00 58.86 353 MET A C 1
ATOM 2408 O O . MET A 1 319 ? 16.196 8.450 -24.907 1.00 62.53 353 MET A O 1
ATOM 2413 N N . ASN A 1 320 ? 14.915 8.764 -23.091 1.00 55.75 354 ASN A N 1
ATOM 2414 C CA . ASN A 1 320 ? 15.668 9.938 -22.638 1.00 53.03 354 ASN A CA 1
ATOM 2415 C C . ASN A 1 320 ? 16.739 9.461 -21.665 1.00 52.94 354 ASN A C 1
ATOM 2416 O O . ASN A 1 320 ? 16.425 9.057 -20.543 1.00 50.87 354 ASN A O 1
ATOM 2421 N N . TYR A 1 321 ? 17.997 9.469 -22.100 1.00 54.42 355 TYR A N 1
ATOM 2422 C CA . TYR A 1 321 ? 19.067 8.854 -21.327 1.00 56.05 355 TYR A CA 1
ATOM 2423 C C . TYR A 1 321 ? 19.942 9.899 -20.644 1.00 50.22 355 TYR A C 1
ATOM 2424 O O . TYR A 1 321 ? 19.836 11.104 -20.881 1.00 49.72 355 TYR A O 1
ATOM 2433 N N . TRP A 1 322 ? 20.824 9.396 -19.781 1.00 50.10 356 TRP A N 1
ATOM 2434 C CA . TRP A 1 322 ? 21.643 10.216 -18.893 1.00 53.96 356 TRP A CA 1
ATOM 2435 C C . TRP A 1 322 ? 22.825 10.801 -19.662 1.00 51.53 356 TRP A C 1
ATOM 2436 O O . TRP A 1 322 ? 23.670 10.054 -20.162 1.00 53.00 356 TRP A O 1
ATOM 2447 N N . VAL A 1 323 ? 22.900 12.130 -19.738 1.00 49.89 357 VAL A N 1
ATOM 2448 C CA . VAL A 1 323 ? 23.932 12.795 -20.520 1.00 56.16 357 VAL A CA 1
ATOM 2449 C C . VAL A 1 323 ? 24.958 13.517 -19.653 1.00 53.32 357 VAL A C 1
ATOM 2450 O O . VAL A 1 323 ? 26.127 13.608 -20.045 1.00 50.71 357 VAL A O 1
ATOM 2454 N N . GLY A 1 324 ? 24.561 14.033 -18.496 1.00 45.70 358 GLY A N 1
ATOM 2455 C CA . GLY A 1 324 ? 25.471 14.775 -17.652 1.00 50.81 358 GLY A CA 1
ATOM 2456 C C . GLY A 1 324 ? 24.871 14.914 -16.277 1.00 55.72 358 GLY A C 1
ATOM 2457 O O . GLY A 1 324 ? 23.663 14.745 -16.083 1.00 45.97 358 GLY A O 1
ATOM 2458 N N . HIS A 1 325 ? 25.735 15.212 -15.315 1.00 57.60 359 HIS A N 1
ATOM 2459 C CA . HIS A 1 325 ? 25.275 15.423 -13.956 1.00 53.67 359 HIS A CA 1
ATOM 2460 C C . HIS A 1 325 ? 26.148 16.472 -13.293 1.00 46.55 359 HIS A C 1
ATOM 2461 O O . HIS A 1 325 ? 27.252 16.780 -13.753 1.00 46.60 359 HIS A O 1
ATOM 2468 N N . ARG A 1 326 ? 25.627 17.028 -12.206 1.00 43.32 360 ARG A N 1
ATOM 2469 C CA . ARG A 1 326 ? 26.334 18.019 -11.406 1.00 46.37 360 ARG A CA 1
ATOM 2470 C C . ARG A 1 326 ? 26.179 17.608 -9.950 1.00 46.91 360 ARG A C 1
ATOM 2471 O O . ARG A 1 326 ? 25.066 17.630 -9.414 1.00 52.78 360 ARG A O 1
ATOM 2479 N N . LEU A 1 327 ? 27.280 17.214 -9.316 1.00 46.03 361 LEU A N 1
ATOM 2480 C CA . LEU A 1 327 ? 27.236 16.637 -7.981 1.00 44.16 361 LEU A CA 1
ATOM 2481 C C . LEU A 1 327 ? 27.985 17.518 -6.997 1.00 45.08 361 LEU A C 1
ATOM 2482 O O . LEU A 1 327 ? 29.133 17.901 -7.244 1.00 49.34 361 LEU A O 1
ATOM 2487 N N . GLU A 1 328 ? 27.334 17.819 -5.879 1.00 48.31 362 GLU A N 1
ATOM 2488 C CA . GLU A 1 328 ? 27.951 18.558 -4.792 1.00 46.08 362 GLU A CA 1
ATOM 2489 C C . GLU A 1 328 ? 28.567 17.583 -3.798 1.00 44.58 362 GLU A C 1
ATOM 2490 O O . GLU A 1 328 ? 27.976 16.549 -3.478 1.00 46.06 362 GLU A O 1
ATOM 2496 N N . SER A 1 329 ? 29.764 17.913 -3.318 1.00 48.72 363 SER A N 1
ATOM 2497 C CA . SER A 1 329 ? 30.493 17.043 -2.406 1.00 47.66 363 SER A CA 1
ATOM 2498 C C . SER A 1 329 ? 31.164 17.882 -1.338 1.00 43.69 363 SER A C 1
ATOM 2499 O O . SER A 1 329 ? 31.822 18.883 -1.641 1.00 43.58 363 SER A O 1
ATOM 2502 N N . ARG A 1 330 ? 31.012 17.460 -0.094 1.00 45.13 364 ARG A N 1
ATOM 2503 C CA . ARG A 1 330 ? 31.537 18.200 1.039 1.00 38.58 364 ARG A CA 1
ATOM 2504 C C . ARG A 1 330 ? 32.449 17.305 1.864 1.00 43.20 364 ARG A C 1
ATOM 2505 O O . ARG A 1 330 ? 32.087 16.165 2.173 1.00 38.70 364 ARG A O 1
ATOM 2513 N N . THR A 1 331 ? 33.627 17.821 2.220 1.00 39.70 365 THR A N 1
ATOM 2514 C CA . THR A 1 331 ? 34.449 17.173 3.231 1.00 33.98 365 THR A CA 1
ATOM 2515 C C . THR A 1 331 ? 33.806 17.364 4.603 1.00 33.73 365 THR A C 1
ATOM 2516 O O . THR A 1 331 ? 32.741 17.971 4.741 1.00 38.61 365 THR A O 1
ATOM 2520 N N . ILE A 1 332 ? 34.453 16.854 5.645 1.00 31.41 366 ILE A N 1
ATOM 2521 C CA . ILE A 1 332 ? 33.872 16.930 6.982 1.00 29.49 366 ILE A CA 1
ATOM 2522 C C . ILE A 1 332 ? 34.075 18.347 7.505 1.00 37.80 366 ILE A C 1
ATOM 2523 O O . ILE A 1 332 ? 35.204 18.775 7.760 1.00 39.67 366 ILE A O 1
ATOM 2528 N N . ARG A 1 333 ? 32.972 19.077 7.671 1.00 38.28 367 ARG A N 1
ATOM 2529 C CA . ARG A 1 333 ? 33.000 20.533 7.834 1.00 40.40 367 ARG A CA 1
ATOM 2530 C C . ARG A 1 333 ? 33.842 21.156 6.711 1.00 41.04 367 ARG A C 1
ATOM 2531 O O . ARG A 1 333 ? 34.844 21.847 6.930 1.00 47.90 367 ARG A O 1
ATOM 2539 N N . GLY A 1 334 ? 33.469 20.848 5.476 1.00 37.76 368 GLY A N 1
ATOM 2540 C CA . GLY A 1 334 ? 34.193 21.454 4.374 1.00 40.70 368 GLY A CA 1
ATOM 2541 C C . GLY A 1 334 ? 33.366 22.479 3.628 1.00 46.42 368 GLY A C 1
ATOM 2542 O O . GLY A 1 334 ? 32.141 22.479 3.744 1.00 41.56 368 GLY A O 1
ATOM 2543 N N . SER A 1 335 ? 34.004 23.356 2.860 1.00 42.98 369 SER A N 1
ATOM 2544 C CA . SER A 1 335 ? 33.258 24.203 1.940 1.00 41.83 369 SER A CA 1
ATOM 2545 C C . SER A 1 335 ? 32.761 23.378 0.753 1.00 49.54 369 SER A C 1
ATOM 2546 O O . SER A 1 335 ? 33.393 22.399 0.350 1.00 46.67 369 SER A O 1
ATOM 2549 N N . LEU A 1 336 ? 31.621 23.783 0.179 1.00 53.74 370 LEU A N 1
ATOM 2550 C CA . LEU A 1 336 ? 30.997 22.986 -0.878 1.00 49.98 370 LEU A CA 1
ATOM 2551 C C . LEU A 1 336 ? 31.839 22.976 -2.150 1.00 52.65 370 LEU A C 1
ATOM 2552 O O . LEU A 1 336 ? 32.362 24.007 -2.588 1.00 58.88 370 LEU A O 1
ATOM 2557 N N . SER A 1 337 ? 32.000 21.785 -2.712 1.00 53.04 371 SER A N 1
ATOM 2558 C CA . SER A 1 337 ? 32.587 21.600 -4.026 1.00 52.27 371 SER A CA 1
ATOM 2559 C C . SER A 1 337 ? 31.538 21.017 -4.961 1.00 51.33 371 SER A C 1
ATOM 2560 O O . SER A 1 337 ? 30.727 20.178 -4.555 1.00 49.87 371 SER A O 1
ATOM 2563 N N . THR A 1 338 ? 31.549 21.473 -6.210 1.00 43.49 372 THR A N 1
ATOM 2564 C CA . THR A 1 338 ? 30.644 20.971 -7.234 1.00 42.56 372 THR A CA 1
ATOM 2565 C C . THR A 1 338 ? 31.444 20.653 -8.487 1.00 46.85 372 THR A C 1
ATOM 2566 O O . THR A 1 338 ? 32.160 21.515 -9.007 1.00 43.33 372 THR A O 1
ATOM 2570 N N . SER A 1 339 ? 31.329 19.416 -8.957 1.00 50.81 373 SER A N 1
ATOM 2571 C CA . SER A 1 339 ? 31.960 18.974 -10.189 1.00 53.07 373 SER A CA 1
ATOM 2572 C C . SER A 1 339 ? 30.900 18.817 -11.271 1.00 52.22 373 SER A C 1
ATOM 2573 O O . SER A 1 339 ? 29.721 18.597 -10.979 1.00 54.02 373 SER A O 1
ATOM 2576 N N . THR A 1 340 ? 31.325 18.936 -12.527 1.00 49.55 374 THR A N 1
ATOM 2577 C CA . THR A 1 340 ? 30.412 18.826 -13.656 1.00 54.11 374 THR A CA 1
ATOM 2578 C C . THR A 1 340 ? 30.988 17.862 -14.687 1.00 52.33 374 THR A C 1
ATOM 2579 O O . THR A 1 340 ? 32.191 17.885 -14.969 1.00 46.52 374 THR A O 1
ATOM 2583 N N . HIS A 1 341 ? 30.130 16.984 -15.207 1.00 52.82 375 HIS A N 1
ATOM 2584 C CA . HIS A 1 341 ? 30.499 16.001 -16.215 1.00 52.41 375 HIS A CA 1
ATOM 2585 C C . HIS A 1 341 ? 29.454 15.993 -17.322 1.00 51.81 375 HIS A C 1
ATOM 2586 O O . HIS A 1 341 ? 28.287 16.323 -17.095 1.00 50.35 375 HIS A O 1
ATOM 2593 N N . GLY A 1 342 ? 29.884 15.608 -18.523 1.00 43.47 376 GLY A N 1
ATOM 2594 C CA . GLY A 1 342 ? 28.953 15.384 -19.617 1.00 55.59 376 GLY A CA 1
ATOM 2595 C C . GLY A 1 342 ? 28.365 16.663 -20.196 1.00 60.17 376 GLY A C 1
ATOM 2596 O O . GLY A 1 342 ? 29.018 17.705 -20.276 1.00 60.53 376 GLY A O 1
ATOM 2597 N N . ASN A 1 343 ? 27.104 16.564 -20.615 1.00 58.78 377 ASN A N 1
ATOM 2598 C CA . ASN A 1 343 ? 26.365 17.659 -21.229 1.00 63.42 377 ASN A CA 1
ATOM 2599 C C . ASN A 1 343 ? 25.408 18.288 -20.223 1.00 62.82 377 ASN A C 1
ATOM 2600 O O . ASN A 1 343 ? 25.059 17.687 -19.204 1.00 56.63 377 ASN A O 1
ATOM 2605 N N . THR A 1 344 ? 24.986 19.529 -20.518 1.00 67.68 378 THR A N 1
ATOM 2606 C CA . THR A 1 344 ? 24.127 20.263 -19.594 1.00 65.78 378 THR A CA 1
ATOM 2607 C C . THR A 1 344 ? 23.015 21.059 -20.272 1.00 67.41 378 THR A C 1
ATOM 2608 O O . THR A 1 344 ? 22.328 21.827 -19.585 1.00 68.68 378 THR A O 1
ATOM 2612 N N . ASN A 1 345 ? 22.813 20.926 -21.581 1.00 73.19 379 ASN A N 1
ATOM 2613 C CA . ASN A 1 345 ? 21.741 21.673 -22.227 1.00 80.11 379 ASN A CA 1
ATOM 2614 C C . ASN A 1 345 ? 20.388 21.200 -21.709 1.00 82.25 379 ASN A C 1
ATOM 2615 O O . ASN A 1 345 ? 20.128 19.998 -21.604 1.00 78.58 379 ASN A O 1
ATOM 2620 N N . THR A 1 346 ? 19.522 22.160 -21.381 1.00 74.79 380 THR A N 1
ATOM 2621 C CA . THR A 1 346 ? 18.316 21.851 -20.624 1.00 72.76 380 THR A CA 1
ATOM 2622 C C . THR A 1 346 ? 17.036 22.137 -21.401 1.00 72.37 380 THR A C 1
ATOM 2623 O O . THR A 1 346 ? 16.107 22.749 -20.865 1.00 64.89 380 THR A O 1
ATOM 2627 N N . SER A 1 347 ? 16.972 21.701 -22.661 1.00 74.20 381 SER A N 1
ATOM 2628 C CA . SER A 1 347 ? 15.686 21.643 -23.348 1.00 71.45 381 SER A CA 1
ATOM 2629 C C . SER A 1 347 ? 14.757 20.668 -22.635 1.00 70.78 381 SER A C 1
ATOM 2630 O O . SER A 1 347 ? 13.633 21.015 -22.256 1.00 73.96 381 SER A O 1
ATOM 2633 N N . ILE A 1 348 ? 15.224 19.433 -22.445 1.00 63.58 382 ILE A N 1
ATOM 2634 C CA . ILE A 1 348 ? 14.613 18.537 -21.474 1.00 60.99 382 ILE A CA 1
ATOM 2635 C C . ILE A 1 348 ? 14.881 19.077 -20.073 1.00 63.03 382 ILE A C 1
ATOM 2636 O O . ILE A 1 348 ? 15.906 19.722 -19.816 1.00 68.13 382 ILE A O 1
ATOM 2641 N N . ASN A 1 349 ? 13.943 18.830 -19.157 1.00 62.56 383 ASN A N 1
ATOM 2642 C CA . ASN A 1 349 ? 14.104 19.273 -17.784 1.00 65.18 383 ASN A CA 1
ATOM 2643 C C . ASN A 1 349 ? 15.301 18.587 -17.126 1.00 70.01 383 ASN A C 1
ATOM 2644 O O . ASN A 1 349 ? 15.740 17.518 -17.562 1.00 75.17 383 ASN A O 1
ATOM 2649 N N . PRO A 1 350 ? 15.864 19.207 -16.088 1.00 68.61 384 PRO A N 1
ATOM 2650 C CA . PRO A 1 350 ? 16.867 18.522 -15.267 1.00 62.80 384 PRO A CA 1
ATOM 2651 C C . PRO A 1 350 ? 16.318 18.101 -13.913 1.00 59.62 384 PRO A C 1
ATOM 2652 O O . PRO A 1 350 ? 15.689 18.905 -13.218 1.00 64.04 384 PRO A O 1
ATOM 2656 N N . VAL A 1 351 ? 16.558 16.855 -13.517 1.00 54.24 385 VAL A N 1
ATOM 2657 C CA . VAL A 1 351 ? 16.054 16.325 -12.255 1.00 56.03 385 VAL A CA 1
ATOM 2658 C C . VAL A 1 351 ? 17.172 16.354 -11.221 1.00 50.71 385 VAL A C 1
ATOM 2659 O O . VAL A 1 351 ? 18.325 16.017 -11.522 1.00 43.52 385 VAL A O 1
ATOM 2663 N N . THR A 1 352 ? 16.836 16.769 -10.000 1.00 47.39 386 THR A N 1
ATOM 2664 C CA . THR A 1 352 ? 17.801 16.921 -8.919 1.00 50.39 386 THR A CA 1
ATOM 2665 C C . THR A 1 352 ? 17.394 16.051 -7.737 1.00 50.78 386 THR A C 1
ATOM 2666 O O . THR A 1 352 ? 16.255 16.130 -7.265 1.00 50.91 386 THR A O 1
ATOM 2670 N N . LEU A 1 353 ? 18.329 15.228 -7.263 1.00 46.86 387 LEU A N 1
ATOM 2671 C CA . LEU A 1 353 ? 18.123 14.341 -6.128 1.00 42.82 387 LEU A CA 1
ATOM 2672 C C . LEU A 1 353 ? 18.967 14.818 -4.951 1.00 45.84 387 LEU A C 1
ATOM 2673 O O . LEU A 1 353 ? 20.014 15.446 -5.134 1.00 49.97 387 LEU A O 1
ATOM 2678 N N . GLN A 1 354 ? 18.511 14.509 -3.736 1.00 41.08 388 GLN A N 1
ATOM 2679 C CA . GLN A 1 354 ? 19.101 15.045 -2.510 1.00 44.91 388 GLN A CA 1
ATOM 2680 C C . GLN A 1 354 ? 19.746 13.915 -1.712 1.00 37.98 388 GLN A C 1
ATOM 2681 O O . GLN A 1 354 ? 19.049 13.033 -1.198 1.00 43.33 388 GLN A O 1
ATOM 2687 N N . PHE A 1 355 ? 21.076 13.958 -1.592 1.00 41.56 389 PHE A N 1
ATOM 2688 C CA . PHE A 1 355 ? 21.837 12.908 -0.927 1.00 42.54 389 PHE A CA 1
ATOM 2689 C C . PHE A 1 355 ? 22.489 13.340 0.380 1.00 46.86 389 PHE A C 1
ATOM 2690 O O . PHE A 1 355 ? 23.092 12.494 1.053 1.00 48.11 389 PHE A O 1
ATOM 2698 N N . THR A 1 356 ? 22.397 14.617 0.750 1.00 45.97 390 THR A N 1
ATOM 2699 C CA . THR A 1 356 ? 23.129 15.149 1.898 1.00 46.67 390 THR A CA 1
ATOM 2700 C C . THR A 1 356 ? 22.826 14.368 3.172 1.00 48.46 390 THR A C 1
ATOM 2701 O O . THR A 1 356 ? 21.662 14.211 3.551 1.00 44.21 390 THR A O 1
ATOM 2705 N N . SER A 1 357 ? 23.883 13.870 3.824 1.00 47.43 391 SER A N 1
ATOM 2706 C CA . SER A 1 357 ? 23.800 13.125 5.082 1.00 45.70 391 SER A CA 1
ATOM 2707 C C . SER A 1 357 ? 22.962 11.858 4.956 1.00 40.92 391 SER A C 1
ATOM 2708 O O . SER A 1 357 ? 22.493 11.324 5.964 1.00 38.11 391 SER A O 1
ATOM 2711 N N . ARG A 1 358 ? 22.771 11.357 3.738 1.00 41.41 392 ARG A N 1
ATOM 2712 C CA . ARG A 1 358 ? 21.975 10.163 3.487 1.00 43.49 392 ARG A CA 1
ATOM 2713 C C . ARG A 1 358 ? 22.846 9.135 2.783 1.00 38.91 392 ARG A C 1
ATOM 2714 O O . ARG A 1 358 ? 23.442 9.430 1.742 1.00 40.76 392 ARG A O 1
ATOM 2722 N N . ASP A 1 359 ? 22.923 7.937 3.357 1.00 37.23 393 ASP A N 1
ATOM 2723 C CA . ASP A 1 359 ? 23.802 6.883 2.856 1.00 32.99 393 ASP A CA 1
ATOM 2724 C C . ASP A 1 359 ? 23.126 6.183 1.686 1.00 36.57 393 ASP A C 1
ATOM 2725 O O . ASP A 1 359 ? 22.267 5.319 1.876 1.00 40.18 393 ASP A O 1
ATOM 2730 N N . VAL A 1 360 ? 23.510 6.551 0.466 1.00 33.04 394 VAL A N 1
ATOM 2731 C CA . VAL A 1 360 ? 23.053 5.822 -0.711 1.00 38.91 394 VAL A CA 1
ATOM 2732 C C . VAL A 1 360 ? 23.758 4.474 -0.719 1.00 36.08 394 VAL A C 1
ATOM 2733 O O . VAL A 1 360 ? 24.896 4.353 -1.188 1.00 35.47 394 VAL A O 1
ATOM 2737 N N . TYR A 1 361 ? 23.089 3.457 -0.184 1.00 38.32 395 TYR A N 1
ATOM 2738 C CA . TYR A 1 361 ? 23.692 2.146 0.004 1.00 37.53 395 TYR A CA 1
ATOM 2739 C C . TYR A 1 361 ? 23.435 1.196 -1.155 1.00 37.55 395 TYR A C 1
ATOM 2740 O O . TYR A 1 361 ? 24.209 0.251 -1.347 1.00 38.05 395 TYR A O 1
ATOM 2749 N N . ARG A 1 362 ? 22.370 1.416 -1.922 1.00 32.09 396 ARG A N 1
ATOM 2750 C CA . ARG A 1 362 ? 21.994 0.518 -3.003 1.00 36.64 396 ARG A CA 1
ATOM 2751 C C . ARG A 1 362 ? 21.501 1.331 -4.187 1.00 36.76 396 ARG A C 1
ATOM 2752 O O . ARG A 1 362 ? 20.608 2.170 -4.038 1.00 34.72 396 ARG A O 1
ATOM 2760 N N . THR A 1 363 ? 22.082 1.081 -5.356 1.00 35.19 397 THR A N 1
ATOM 2761 C CA . THR A 1 363 ? 21.635 1.688 -6.601 1.00 33.71 397 THR A CA 1
ATOM 2762 C C . THR A 1 363 ? 21.266 0.589 -7.584 1.00 37.90 397 THR A C 1
ATOM 2763 O O . THR A 1 363 ? 22.070 -0.312 -7.848 1.00 43.14 397 THR A O 1
ATOM 2767 N N . GLU A 1 364 ? 20.049 0.660 -8.110 1.00 40.72 398 GLU A N 1
ATOM 2768 C CA . GLU A 1 364 ? 19.592 -0.212 -9.182 1.00 42.44 398 GLU A CA 1
ATOM 2769 C C . GLU A 1 364 ? 19.529 0.617 -10.457 1.00 36.81 398 GLU A C 1
ATOM 2770 O O . GLU A 1 364 ? 18.739 1.564 -10.545 1.00 37.04 398 GLU A O 1
ATOM 2776 N N . SER A 1 365 ? 20.369 0.276 -11.429 1.00 35.94 399 SER A N 1
ATOM 2777 C CA . SER A 1 365 ? 20.535 1.078 -12.630 1.00 38.46 399 SER A CA 1
ATOM 2778 C C . SER A 1 365 ? 20.266 0.232 -13.865 1.00 38.40 399 SER A C 1
ATOM 2779 O O . SER A 1 365 ? 20.564 -0.965 -13.898 1.00 37.10 399 SER A O 1
ATOM 2782 N N . PHE A 1 366 ? 19.702 0.874 -14.887 1.00 40.55 400 PHE A N 1
ATOM 2783 C CA . PHE A 1 366 ? 19.331 0.212 -16.131 1.00 43.88 400 PHE A CA 1
ATOM 2784 C C . PHE A 1 366 ? 20.137 0.814 -17.273 1.00 39.48 400 PHE A C 1
ATOM 2785 O O . PHE A 1 366 ? 20.086 2.027 -17.500 1.00 50.76 400 PHE A O 1
ATOM 2793 N N . ALA A 1 367 ? 20.875 -0.033 -17.987 1.00 41.03 401 ALA A N 1
ATOM 2794 C CA . ALA A 1 367 ? 21.657 0.390 -19.144 1.00 46.82 401 ALA A CA 1
ATOM 2795 C C . ALA A 1 367 ? 20.806 0.211 -20.395 1.00 53.43 401 ALA A C 1
ATOM 2796 O O . ALA A 1 367 ? 20.490 -0.918 -20.783 1.00 48.23 401 ALA A O 1
ATOM 2798 N N . GLY A 1 368 ? 20.439 1.321 -21.024 1.00 54.16 402 GLY A N 1
ATOM 2799 C CA . GLY A 1 368 ? 19.611 1.299 -22.213 1.00 53.49 402 GLY A CA 1
ATOM 2800 C C . GLY A 1 368 ? 20.437 1.347 -23.485 1.00 58.86 402 GLY A C 1
ATOM 2801 O O . GLY A 1 368 ? 21.505 1.953 -23.526 1.00 57.28 402 GLY A O 1
ATOM 2802 N N . ILE A 1 369 ? 19.925 0.703 -24.532 1.00 62.87 403 ILE A N 1
ATOM 2803 C CA . ILE A 1 369 ? 20.573 0.716 -25.840 1.00 62.33 403 ILE A CA 1
ATOM 2804 C C . ILE A 1 369 ? 19.508 0.928 -26.908 1.00 60.60 403 ILE A C 1
ATOM 2805 O O . ILE A 1 369 ? 18.606 0.098 -27.068 1.00 59.93 403 ILE A O 1
ATOM 2810 N N . ASN A 1 370 ? 19.600 2.045 -27.623 1.00 60.85 404 ASN A N 1
ATOM 2811 C CA . ASN A 1 370 ? 18.791 2.308 -28.802 1.00 65.85 404 ASN A CA 1
ATOM 2812 C C . ASN A 1 370 ? 19.678 2.225 -30.037 1.00 64.13 404 ASN A C 1
ATOM 2813 O O . ASN A 1 370 ? 20.883 2.485 -29.973 1.00 72.23 404 ASN A O 1
ATOM 2818 N N . ILE A 1 371 ? 19.076 1.855 -31.163 1.00 60.91 405 ILE A N 1
ATOM 2819 C CA . ILE A 1 371 ? 19.820 1.571 -32.383 1.00 63.02 405 ILE A CA 1
ATOM 2820 C C . ILE A 1 371 ? 19.278 2.428 -33.517 1.00 67.83 405 ILE A C 1
ATOM 2821 O O . ILE A 1 371 ? 18.065 2.632 -33.634 1.00 72.06 405 ILE A O 1
ATOM 2826 N N . LEU A 1 372 ? 20.188 2.937 -34.345 1.00 76.49 406 LEU A N 1
ATOM 2827 C CA . LEU A 1 372 ? 19.875 3.590 -35.601 1.00 68.97 406 LEU A CA 1
ATOM 2828 C C . LEU A 1 372 ? 20.265 2.636 -36.735 1.00 82.02 406 LEU A C 1
ATOM 2829 O O . LEU A 1 372 ? 20.309 1.413 -36.539 1.00 85.92 406 LEU A O 1
ATOM 2834 N N . LEU A 1 373 ? 20.554 3.188 -37.915 1.00 81.21 407 LEU A N 1
ATOM 2835 C CA . LEU A 1 373 ? 20.875 2.354 -39.070 1.00 85.99 407 LEU A CA 1
ATOM 2836 C C . LEU A 1 373 ? 22.065 1.446 -38.776 1.00 90.90 407 LEU A C 1
ATOM 2837 O O . LEU A 1 373 ? 21.920 0.220 -38.750 1.00 92.61 407 LEU A O 1
ATOM 2842 N N . THR A 1 374 ? 23.242 2.032 -38.549 1.00 90.21 408 THR A N 1
ATOM 2843 C CA . THR A 1 374 ? 24.378 1.284 -38.027 1.00 87.72 408 THR A CA 1
ATOM 2844 C C . THR A 1 374 ? 24.829 1.757 -36.655 1.00 83.15 408 THR A C 1
ATOM 2845 O O . THR A 1 374 ? 25.466 0.984 -35.934 1.00 86.01 408 THR A O 1
ATOM 2849 N N . THR A 1 375 ? 24.498 2.991 -36.273 1.00 79.66 409 THR A N 1
ATOM 2850 C CA . THR A 1 375 ? 25.067 3.614 -35.086 1.00 74.20 409 THR A CA 1
ATOM 2851 C C . THR A 1 375 ? 24.161 3.391 -33.880 1.00 76.76 409 THR A C 1
ATOM 2852 O O . THR A 1 375 ? 23.048 3.939 -33.846 1.00 74.79 409 THR A O 1
ATOM 2856 N N . PRO A 1 376 ? 24.582 2.618 -32.882 1.00 72.05 410 PRO A N 1
ATOM 2857 C CA . PRO A 1 376 ? 23.796 2.467 -31.655 1.00 67.26 410 PRO A CA 1
ATOM 2858 C C . PRO A 1 376 ? 24.227 3.452 -30.574 1.00 70.18 410 PRO A C 1
ATOM 2859 O O . PRO A 1 376 ? 25.375 3.895 -30.524 1.00 78.04 410 PRO A O 1
ATOM 2863 N N . VAL A 1 377 ? 23.279 3.770 -29.687 1.00 65.62 411 VAL A N 1
ATOM 2864 C CA . VAL A 1 377 ? 23.476 4.737 -28.608 1.00 65.96 411 VAL A CA 1
ATOM 2865 C C . VAL A 1 377 ? 23.289 4.027 -27.266 1.00 64.61 411 VAL A C 1
ATOM 2866 O O . VAL A 1 377 ? 22.280 3.344 -27.054 1.00 64.34 411 VAL A O 1
ATOM 2870 N N . ASN A 1 378 ? 24.261 4.169 -26.363 1.00 66.17 412 ASN A N 1
ATOM 2871 C CA . ASN A 1 378 ? 24.152 3.623 -25.012 1.00 60.22 412 ASN A CA 1
ATOM 2872 C C . ASN A 1 378 ? 23.943 4.753 -24.013 1.00 56.27 412 ASN A C 1
ATOM 2873 O O . ASN A 1 378 ? 24.722 5.711 -23.979 1.00 55.41 412 ASN A O 1
ATOM 2878 N N . GLY A 1 379 ? 22.905 4.625 -23.188 1.00 55.00 413 GLY A N 1
ATOM 2879 C CA . GLY A 1 379 ? 22.614 5.600 -22.160 1.00 52.51 413 GLY A CA 1
ATOM 2880 C C . GLY A 1 379 ? 21.846 4.961 -21.023 1.00 53.76 413 GLY A C 1
ATOM 2881 O O . GLY A 1 379 ? 21.496 3.781 -21.070 1.00 51.90 413 GLY A O 1
ATOM 2882 N N . VAL A 1 380 ? 21.583 5.757 -19.990 1.00 54.81 414 VAL A N 1
ATOM 2883 C CA . VAL A 1 380 ? 20.869 5.274 -18.809 1.00 53.74 414 VAL A CA 1
ATOM 2884 C C . VAL A 1 380 ? 19.552 6.028 -18.667 1.00 50.78 414 VAL A C 1
ATOM 2885 O O . VAL A 1 380 ? 19.554 7.221 -18.331 1.00 45.39 414 VAL A O 1
ATOM 2889 N N . PRO A 1 381 ? 18.411 5.384 -18.918 1.00 51.27 415 PRO A N 1
ATOM 2890 C CA . PRO A 1 381 ? 17.107 6.051 -18.757 1.00 45.04 415 PRO A CA 1
ATOM 2891 C C . PRO A 1 381 ? 16.396 5.764 -17.438 1.00 45.01 415 PRO A C 1
ATOM 2892 O O . PRO A 1 381 ? 15.224 6.137 -17.312 1.00 46.41 415 PRO A O 1
ATOM 2896 N N . TRP A 1 382 ? 17.061 5.128 -16.473 1.00 47.66 416 TRP A N 1
ATOM 2897 C CA . TRP A 1 382 ? 16.429 4.767 -15.209 1.00 45.11 416 TRP A CA 1
ATOM 2898 C C . TRP A 1 382 ? 17.480 4.389 -14.172 1.00 44.33 416 TRP A C 1
ATOM 2899 O O . TRP A 1 382 ? 18.293 3.489 -14.405 1.00 43.53 416 TRP A O 1
ATOM 2910 N N . ALA A 1 383 ? 17.469 5.067 -13.026 1.00 40.90 417 ALA A N 1
ATOM 2911 C CA . ALA A 1 383 ? 18.429 4.794 -11.961 1.00 38.38 417 ALA A CA 1
ATOM 2912 C C . ALA A 1 383 ? 17.806 5.191 -10.633 1.00 32.18 417 ALA A C 1
ATOM 2913 O O . ALA A 1 383 ? 17.507 6.369 -10.417 1.00 38.40 417 ALA A O 1
ATOM 2915 N N . ARG A 1 384 ? 17.614 4.216 -9.749 1.00 42.16 418 ARG A N 1
ATOM 2916 C CA . ARG A 1 384 ? 17.001 4.439 -8.446 1.00 43.67 418 ARG A CA 1
ATOM 2917 C C . ARG A 1 384 ? 18.061 4.343 -7.360 1.00 40.83 418 ARG A C 1
ATOM 2918 O O . ARG A 1 384 ? 18.871 3.409 -7.355 1.00 36.89 418 ARG A O 1
ATOM 2926 N N . PHE A 1 385 ? 18.044 5.300 -6.437 1.00 40.54 419 PHE A N 1
ATOM 2927 C CA . PHE A 1 385 ? 19.037 5.403 -5.371 1.00 36.58 419 PHE A CA 1
ATOM 2928 C C . PHE A 1 385 ? 18.338 5.140 -4.040 1.00 37.73 419 PHE A C 1
ATOM 2929 O O . PHE A 1 385 ? 17.622 6.002 -3.524 1.00 37.74 419 PHE A O 1
ATOM 2937 N N . ASN A 1 386 ? 18.544 3.944 -3.492 1.00 36.03 420 ASN A N 1
ATOM 2938 C CA . ASN A 1 386 ? 18.031 3.614 -2.169 1.00 34.83 420 ASN A CA 1
ATOM 2939 C C . ASN A 1 386 ? 18.955 4.197 -1.109 1.00 37.49 420 ASN A C 1
ATOM 2940 O O . ASN A 1 386 ? 20.172 3.990 -1.156 1.00 39.65 420 ASN A O 1
ATOM 2945 N N . TRP A 1 387 ? 18.383 4.926 -0.153 1.00 32.61 421 TRP A N 1
ATOM 2946 C CA . TRP A 1 387 ? 19.177 5.630 0.842 1.00 41.44 421 TRP A CA 1
ATOM 2947 C C . TRP A 1 387 ? 18.648 5.370 2.244 1.00 38.96 421 TRP A C 1
ATOM 2948 O O . TRP A 1 387 ? 17.454 5.139 2.448 1.00 34.47 421 TRP A O 1
ATOM 2959 N N . ARG A 1 388 ? 19.565 5.420 3.208 1.00 41.65 422 ARG A N 1
ATOM 2960 C CA . ARG A 1 388 ? 19.256 5.309 4.625 1.00 40.22 422 ARG A CA 1
ATOM 2961 C C . ARG A 1 388 ? 19.954 6.443 5.364 1.00 41.25 422 ARG A C 1
ATOM 2962 O O . ARG A 1 388 ? 21.057 6.856 4.994 1.00 38.88 422 ARG A O 1
ATOM 2970 N N . ASN A 1 389 ? 19.294 6.963 6.399 1.00 43.52 423 ASN A N 1
ATOM 2971 C CA . ASN A 1 389 ? 19.902 7.972 7.255 1.00 42.56 423 ASN A CA 1
ATOM 2972 C C . ASN A 1 389 ? 20.587 7.271 8.422 1.00 48.66 423 ASN A C 1
ATOM 2973 O O . ASN A 1 389 ? 19.894 6.711 9.285 1.00 52.47 423 ASN A O 1
ATOM 2978 N N . PRO A 1 390 ? 21.923 7.279 8.503 1.00 45.52 424 PRO A N 1
ATOM 2979 C CA . PRO A 1 390 ? 22.603 6.458 9.519 1.00 49.84 424 PRO A CA 1
ATOM 2980 C C . PRO A 1 390 ? 22.340 6.894 10.952 1.00 48.31 424 PRO A C 1
ATOM 2981 O O . PRO A 1 390 ? 22.577 6.093 11.867 1.00 51.64 424 PRO A O 1
ATOM 2985 N N . LEU A 1 391 ? 21.850 8.118 11.178 1.00 41.16 425 LEU A N 1
ATOM 2986 C CA . LEU A 1 391 ? 21.653 8.591 12.542 1.00 50.01 425 LEU A CA 1
ATOM 2987 C C . LEU A 1 391 ? 20.271 8.249 13.087 1.00 50.36 425 LEU A C 1
ATOM 2988 O O . LEU A 1 391 ? 20.107 8.175 14.308 1.00 44.58 425 LEU A O 1
ATOM 2993 N N . ASN A 1 392 ? 19.263 8.083 12.227 1.00 53.32 426 ASN A N 1
ATOM 2994 C CA . ASN A 1 392 ? 17.912 7.927 12.760 1.00 54.37 426 ASN A CA 1
ATOM 2995 C C . ASN A 1 392 ? 16.901 7.186 11.878 1.00 65.63 426 ASN A C 1
ATOM 2996 O O . ASN A 1 392 ? 15.745 7.614 11.781 1.00 64.99 426 ASN A O 1
ATOM 3001 N N . SER A 1 393 ? 17.306 6.083 11.245 1.00 54.10 427 SER A N 1
ATOM 3002 C CA . SER A 1 393 ? 16.371 5.093 10.696 1.00 55.27 427 SER A CA 1
ATOM 3003 C C . SER A 1 393 ? 15.319 5.716 9.777 1.00 53.86 427 SER A C 1
ATOM 3004 O O . SER A 1 393 ? 14.118 5.473 9.910 1.00 56.03 427 SER A O 1
ATOM 3007 N N . LEU A 1 394 ? 15.777 6.529 8.834 1.00 52.72 428 LEU A N 1
ATOM 3008 C CA . LEU A 1 394 ? 14.929 7.045 7.767 1.00 44.18 428 LEU A CA 1
ATOM 3009 C C . LEU A 1 394 ? 15.431 6.462 6.455 1.00 40.70 428 LEU A C 1
ATOM 3010 O O . LEU A 1 394 ? 16.611 6.609 6.121 1.00 47.40 428 LEU A O 1
ATOM 3015 N N . ARG A 1 395 ? 14.554 5.781 5.732 1.00 44.98 429 ARG A N 1
ATOM 3016 C CA . ARG A 1 395 ? 14.902 5.214 4.439 1.00 40.18 429 ARG A CA 1
ATOM 3017 C C . ARG A 1 395 ? 14.238 6.015 3.327 1.00 39.36 429 ARG A C 1
ATOM 3018 O O . ARG A 1 395 ? 13.545 7.010 3.563 1.00 41.08 429 ARG A O 1
ATOM 3026 N N . GLY A 1 396 ? 14.448 5.554 2.099 1.00 30.57 430 GLY A N 1
ATOM 3027 C CA . GLY A 1 396 ? 13.829 6.179 0.953 1.00 32.34 430 GLY A CA 1
ATOM 3028 C C . GLY A 1 396 ? 14.486 5.807 -0.357 1.00 29.78 430 GLY A C 1
ATOM 3029 O O . GLY A 1 396 ? 15.683 5.505 -0.407 1.00 31.10 430 GLY A O 1
ATOM 3030 N N . SER A 1 397 ? 13.696 5.801 -1.420 1.00 35.67 431 SER A N 1
ATOM 3031 C CA . SER A 1 397 ? 14.208 5.722 -2.776 1.00 32.26 431 SER A CA 1
ATOM 3032 C C . SER A 1 397 ? 14.218 7.116 -3.385 1.00 33.58 431 SER A C 1
ATOM 3033 O O . SER A 1 397 ? 13.440 7.990 -2.994 1.00 36.55 431 SER A O 1
ATOM 3036 N N . LEU A 1 398 ? 15.128 7.325 -4.331 1.00 35.72 432 LEU A N 1
ATOM 3037 C CA . LEU A 1 398 ? 15.164 8.542 -5.130 1.00 39.27 432 LEU A CA 1
ATOM 3038 C C . LEU A 1 398 ? 15.329 8.127 -6.582 1.00 42.10 432 LEU A C 1
ATOM 3039 O O . LEU A 1 398 ? 16.330 7.499 -6.941 1.00 38.64 432 LEU A O 1
ATOM 3044 N N . LEU A 1 399 ? 14.341 8.459 -7.407 1.00 42.72 433 LEU A N 1
ATOM 3045 C CA . LEU A 1 399 ? 14.215 7.908 -8.746 1.00 45.27 433 LEU A CA 1
ATOM 3046 C C . LEU A 1 399 ? 14.575 8.947 -9.799 1.00 46.18 433 LEU A C 1
ATOM 3047 O O . LEU A 1 399 ? 14.250 10.130 -9.658 1.00 45.38 433 LEU A O 1
ATOM 3052 N N . TYR A 1 400 ? 15.254 8.492 -10.849 1.00 44.89 434 TYR A N 1
ATOM 3053 C CA . TYR A 1 400 ? 15.477 9.279 -12.052 1.00 45.71 434 TYR A CA 1
ATOM 3054 C C . TYR A 1 400 ? 14.988 8.480 -13.249 1.00 49.40 434 TYR A C 1
ATOM 3055 O O . TYR A 1 400 ? 15.329 7.301 -13.393 1.00 48.19 434 TYR A O 1
ATOM 3064 N N . THR A 1 401 ? 14.192 9.127 -14.097 1.00 53.19 435 THR A N 1
ATOM 3065 C CA . THR A 1 401 ? 13.711 8.588 -15.363 1.00 46.24 435 THR A CA 1
ATOM 3066 C C . THR A 1 401 ? 12.884 9.673 -16.035 1.00 44.35 435 THR A C 1
ATOM 3067 O O . THR A 1 401 ? 12.468 10.642 -15.395 1.00 50.31 435 THR A O 1
ATOM 3071 N N . ILE A 1 402 ? 12.663 9.506 -17.337 1.00 46.05 436 ILE A N 1
ATOM 3072 C CA . ILE A 1 402 ? 11.810 10.417 -18.094 1.00 54.11 436 ILE A CA 1
ATOM 3073 C C . ILE A 1 402 ? 10.789 9.599 -18.872 1.00 53.19 436 ILE A C 1
ATOM 3074 O O . ILE A 1 402 ? 9.581 9.851 -18.793 1.00 49.09 436 ILE A O 1
ATOM 3079 N N . GLY A 1 403 ? 11.268 8.614 -19.626 1.00 49.38 437 GLY A N 1
ATOM 3080 C CA . GLY A 1 403 ? 10.403 7.783 -20.438 1.00 45.63 437 GLY A CA 1
ATOM 3081 C C . GLY A 1 403 ? 11.174 7.008 -21.485 1.00 53.10 437 GLY A C 1
ATOM 3082 O O . GLY A 1 403 ? 12.120 7.532 -22.080 1.00 50.79 437 GLY A O 1
ATOM 3083 N N . TYR A 1 404 ? 10.789 5.759 -21.721 1.00 56.26 438 TYR A N 1
ATOM 3084 C CA . TYR A 1 404 ? 11.511 4.953 -22.692 1.00 57.33 438 TYR A CA 1
ATOM 3085 C C . TYR A 1 404 ? 10.654 3.768 -23.103 1.00 59.23 438 TYR A C 1
ATOM 3086 O O . TYR A 1 404 ? 9.839 3.272 -22.321 1.00 57.01 438 TYR A O 1
ATOM 3095 N N . THR A 1 405 ? 10.858 3.319 -24.339 1.00 57.95 439 THR A N 1
ATOM 3096 C CA . THR A 1 405 ? 10.153 2.158 -24.858 1.00 60.46 439 THR A CA 1
ATOM 3097 C C . THR A 1 405 ? 10.861 1.678 -26.115 1.00 59.68 439 THR A C 1
ATOM 3098 O O . THR A 1 405 ? 11.463 2.470 -26.844 1.00 58.15 439 THR A O 1
ATOM 3101 N N . GLY A 1 406 ? 10.786 0.370 -26.351 1.00 56.74 440 GLY A N 1
ATOM 3102 C CA . GLY A 1 406 ? 11.373 -0.225 -27.535 1.00 54.89 440 GLY A CA 1
ATOM 3103 C C . GLY A 1 406 ? 12.882 -0.276 -27.558 1.00 58.22 440 GLY A C 1
ATOM 3104 O O . GLY A 1 406 ? 13.461 -0.510 -28.622 1.00 58.27 440 GLY A O 1
ATOM 3105 N N . VAL A 1 407 ? 13.541 -0.074 -26.418 1.00 62.82 441 VAL A N 1
ATOM 3106 C CA . VAL A 1 407 ? 14.994 -0.050 -26.351 1.00 60.34 441 VAL A CA 1
ATOM 3107 C C . VAL A 1 407 ? 15.471 -1.207 -25.484 1.00 57.81 441 VAL A C 1
ATOM 3108 O O . VAL A 1 407 ? 14.750 -1.710 -24.619 1.00 55.09 441 VAL A O 1
ATOM 3112 N N . GLY A 1 408 ? 16.710 -1.627 -25.729 1.00 62.02 442 GLY A N 1
ATOM 3113 C CA . GLY A 1 408 ? 17.296 -2.683 -24.929 1.00 61.94 442 GLY A CA 1
ATOM 3114 C C . GLY A 1 408 ? 17.623 -2.211 -23.525 1.00 58.06 442 GLY A C 1
ATOM 3115 O O . GLY A 1 408 ? 17.905 -1.038 -23.285 1.00 54.22 442 GLY A O 1
ATOM 3116 N N . THR A 1 409 ? 17.596 -3.151 -22.584 1.00 52.81 443 THR A N 1
ATOM 3117 C CA . THR A 1 409 ? 17.670 -2.827 -21.166 1.00 46.87 443 THR A CA 1
ATOM 3118 C C . THR A 1 409 ? 18.477 -3.894 -20.439 1.00 56.13 443 THR A C 1
ATOM 3119 O O . THR A 1 409 ? 18.243 -5.090 -20.636 1.00 61.12 443 THR A O 1
ATOM 3123 N N . GLN A 1 410 ? 19.428 -3.461 -19.608 1.00 57.78 444 GLN A N 1
ATOM 3124 C CA . GLN A 1 410 ? 20.266 -4.374 -18.834 1.00 43.91 444 GLN A CA 1
ATOM 3125 C C . GLN A 1 410 ? 20.469 -3.803 -17.439 1.00 41.75 444 GLN A C 1
ATOM 3126 O O . GLN A 1 410 ? 21.019 -2.709 -17.288 1.00 51.66 444 GLN A O 1
ATOM 3132 N N . LEU A 1 411 ? 20.048 -4.558 -16.426 1.00 40.00 445 LEU A N 1
ATOM 3133 C CA . LEU A 1 411 ? 20.024 -4.080 -15.050 1.00 43.51 445 LEU A CA 1
ATOM 3134 C C . LEU A 1 411 ? 21.421 -4.050 -14.439 1.00 43.25 445 LEU A C 1
ATOM 3135 O O . LEU A 1 411 ? 22.283 -4.873 -14.758 1.00 38.92 445 LEU A O 1
ATOM 3140 N N . PHE A 1 412 ? 21.632 -3.082 -13.546 1.00 40.18 446 PHE A N 1
ATOM 3141 C CA . PHE A 1 412 ? 22.858 -2.968 -12.758 1.00 45.02 446 PHE A CA 1
ATOM 3142 C C . PHE A 1 412 ? 22.469 -2.790 -11.293 1.00 43.00 446 PHE A C 1
ATOM 3143 O O . PHE A 1 412 ? 22.169 -1.675 -10.857 1.00 43.35 446 PHE A O 1
ATOM 3151 N N . ASP A 1 413 ? 22.464 -3.887 -10.539 1.00 45.43 447 ASP A N 1
ATOM 3152 C CA . ASP A 1 413 ? 22.276 -3.833 -9.096 1.00 42.30 447 ASP A CA 1
ATOM 3153 C C . ASP A 1 413 ? 23.635 -3.667 -8.431 1.00 43.64 447 ASP A C 1
ATOM 3154 O O . ASP A 1 413 ? 24.553 -4.455 -8.677 1.00 41.17 447 ASP A O 1
ATOM 3159 N N . SER A 1 414 ? 23.758 -2.637 -7.590 1.00 46.05 448 SER A N 1
ATOM 3160 C CA . SER A 1 414 ? 25.025 -2.384 -6.912 1.00 39.93 448 SER A CA 1
ATOM 3161 C C . SER A 1 414 ? 25.413 -3.536 -5.995 1.00 43.81 448 SER A C 1
ATOM 3162 O O . SER A 1 414 ? 26.605 -3.780 -5.777 1.00 44.02 448 SER A O 1
ATOM 3165 N N . GLU A 1 415 ? 24.429 -4.257 -5.456 1.00 40.75 449 GLU A N 1
ATOM 3166 C CA . GLU A 1 415 ? 24.718 -5.355 -4.543 1.00 42.17 449 GLU A CA 1
ATOM 3167 C C . GLU A 1 415 ? 25.248 -6.589 -5.258 1.00 40.37 449 GLU A C 1
ATOM 3168 O O . GLU A 1 415 ? 25.786 -7.485 -4.598 1.00 37.95 449 GLU A O 1
ATOM 3174 N N . THR A 1 416 ? 25.104 -6.661 -6.583 1.00 40.95 450 THR A N 1
ATOM 3175 C CA . THR A 1 416 ? 25.855 -7.650 -7.348 1.00 36.24 450 THR A CA 1
ATOM 3176 C C . THR A 1 416 ? 27.352 -7.459 -7.140 1.00 43.58 450 THR A C 1
ATOM 3177 O O . THR A 1 416 ? 28.105 -8.434 -7.028 1.00 46.44 450 THR A O 1
ATOM 3181 N N . GLU A 1 417 ? 27.793 -6.205 -7.049 1.00 46.67 451 GLU A N 1
ATOM 3182 C CA . GLU A 1 417 ? 29.201 -5.870 -6.887 1.00 41.00 451 GLU A CA 1
ATOM 3183 C C . GLU A 1 417 ? 29.576 -5.496 -5.461 1.00 41.30 451 GLU A C 1
ATOM 3184 O O . GLU A 1 417 ? 30.711 -5.751 -5.046 1.00 43.48 451 GLU A O 1
ATOM 3190 N N . LEU A 1 418 ? 28.657 -4.897 -4.707 1.00 41.40 452 LEU A N 1
ATOM 3191 C CA . LEU A 1 418 ? 28.953 -4.340 -3.386 1.00 36.59 452 LEU A CA 1
ATOM 3192 C C . LEU A 1 418 ? 27.933 -4.822 -2.364 1.00 38.73 452 LEU A C 1
ATOM 3193 O O . LEU A 1 418 ? 27.175 -4.030 -1.798 1.00 37.49 452 LEU A O 1
ATOM 3198 N N . PRO A 1 419 ? 27.913 -6.126 -2.077 1.00 41.71 453 PRO A N 1
ATOM 3199 C CA . PRO A 1 419 ? 26.824 -6.671 -1.274 1.00 36.75 453 PRO A CA 1
ATOM 3200 C C . PRO A 1 419 ? 26.922 -6.207 0.167 1.00 41.16 453 PRO A C 1
ATOM 3201 O O . PRO A 1 419 ? 28.023 -5.943 0.677 1.00 36.99 453 PRO A O 1
ATOM 3205 N N . PRO A 1 420 ? 25.791 -6.080 0.860 1.00 38.97 454 PRO A N 1
ATOM 3206 C CA . PRO A 1 420 ? 25.841 -5.908 2.313 1.00 36.89 454 PRO A CA 1
ATOM 3207 C C . PRO A 1 420 ? 26.433 -7.154 2.949 1.00 38.42 454 PRO A C 1
ATOM 3208 O O . PRO A 1 420 ? 26.381 -8.249 2.386 1.00 44.31 454 PRO A O 1
ATOM 3212 N N . GLU A 1 421 ? 27.021 -6.987 4.130 1.00 34.80 455 GLU A N 1
ATOM 3213 C CA . GLU A 1 421 ? 27.547 -8.164 4.800 1.00 48.47 455 GLU A CA 1
ATOM 3214 C C . GLU A 1 421 ? 26.397 -9.036 5.293 1.00 45.49 455 GLU A C 1
ATOM 3215 O O . GLU A 1 421 ? 25.323 -8.545 5.651 1.00 37.95 455 GLU A O 1
ATOM 3221 N N . THR A 1 422 ? 26.620 -10.349 5.261 1.00 46.28 456 THR A N 1
ATOM 3222 C CA . THR A 1 422 ? 25.593 -11.318 5.624 1.00 48.26 456 THR A CA 1
ATOM 3223 C C . THR A 1 422 ? 25.175 -11.131 7.076 1.00 53.76 456 THR A C 1
ATOM 3224 O O . THR A 1 422 ? 25.972 -11.361 7.992 1.00 59.86 456 THR A O 1
ATOM 3228 N N . THR A 1 423 ? 23.936 -10.695 7.299 1.00 53.17 457 THR A N 1
ATOM 3229 C CA . THR A 1 423 ? 23.458 -10.379 8.637 1.00 50.78 457 THR A CA 1
ATOM 3230 C C . THR A 1 423 ? 22.052 -10.926 8.826 1.00 61.45 457 THR A C 1
ATOM 3231 O O . THR A 1 423 ? 21.437 -11.480 7.909 1.00 56.19 457 THR A O 1
ATOM 3235 N N . GLU A 1 424 ? 21.546 -10.745 10.042 1.00 63.40 458 GLU A N 1
ATOM 3236 C CA . GLU A 1 424 ? 20.175 -11.055 10.407 1.00 61.16 458 GLU A CA 1
ATOM 3237 C C . GLU A 1 424 ? 19.257 -9.844 10.272 1.00 62.01 458 GLU A C 1
ATOM 3238 O O . GLU A 1 424 ? 18.135 -9.869 10.786 1.00 65.17 458 GLU A O 1
ATOM 3244 N N . ARG A 1 425 ? 19.717 -8.788 9.593 1.00 56.96 459 ARG A N 1
ATOM 3245 C CA . ARG A 1 425 ? 18.969 -7.554 9.380 1.00 52.85 459 ARG A CA 1
ATOM 3246 C C . ARG A 1 425 ? 18.866 -7.270 7.884 1.00 51.82 459 ARG A C 1
ATOM 3247 O O . ARG A 1 425 ? 19.588 -7.888 7.090 1.00 55.15 459 ARG A O 1
ATOM 3255 N N . PRO A 1 426 ? 17.990 -6.364 7.455 1.00 45.12 460 PRO A N 1
ATOM 3256 C CA . PRO A 1 426 ? 17.892 -6.042 6.027 1.00 41.55 460 PRO A CA 1
ATOM 3257 C C . PRO A 1 426 ? 19.054 -5.173 5.556 1.00 40.87 460 PRO A C 1
ATOM 3258 O O . PRO A 1 426 ? 19.893 -4.718 6.335 1.00 38.39 460 PRO A O 1
ATOM 3262 N N . ASN A 1 427 ? 19.071 -4.934 4.240 1.00 43.30 461 ASN A N 1
ATOM 3263 C CA . ASN A 1 427 ? 20.213 -4.285 3.602 1.00 38.11 461 ASN A CA 1
ATOM 3264 C C . ASN A 1 427 ? 20.378 -2.834 4.038 1.00 38.62 461 ASN A C 1
ATOM 3265 O O . ASN A 1 427 ? 21.511 -2.348 4.134 1.00 33.40 461 ASN A O 1
ATOM 3270 N N . TYR A 1 428 ? 19.281 -2.123 4.296 1.00 44.20 462 TYR A N 1
ATOM 3271 C CA . TYR A 1 428 ? 19.385 -0.725 4.700 1.00 41.20 462 TYR A CA 1
ATOM 3272 C C . TYR A 1 428 ? 19.870 -0.557 6.135 1.00 38.94 462 TYR A C 1
ATOM 3273 O O . TYR A 1 428 ? 20.015 0.581 6.592 1.00 38.84 462 TYR A O 1
ATOM 3282 N N . GLU A 1 429 ? 20.116 -1.655 6.854 1.00 39.88 463 GLU A N 1
ATOM 3283 C CA . GLU A 1 429 ? 20.806 -1.617 8.136 1.00 42.79 463 GLU A CA 1
ATOM 3284 C C . GLU A 1 429 ? 22.156 -2.313 8.113 1.00 39.57 463 GLU A C 1
ATOM 3285 O O . GLU A 1 429 ? 22.974 -2.070 9.006 1.00 47.89 463 GLU A O 1
ATOM 3291 N N . SER A 1 430 ? 22.398 -3.178 7.132 1.00 44.92 464 SER A N 1
ATOM 3292 C CA . SER A 1 430 ? 23.582 -4.019 7.100 1.00 46.19 464 SER A CA 1
ATOM 3293 C C . SER A 1 430 ? 24.517 -3.693 5.950 1.00 37.96 464 SER A C 1
ATOM 3294 O O . SER A 1 430 ? 25.502 -4.411 5.751 1.00 39.74 464 SER A O 1
ATOM 3296 N N . TYR A 1 431 ? 24.238 -2.638 5.189 1.00 38.27 465 TYR A N 1
ATOM 3297 C CA . TYR A 1 431 ? 25.059 -2.310 4.035 1.00 39.07 465 TYR A CA 1
ATOM 3298 C C . TYR A 1 431 ? 26.496 -2.022 4.460 1.00 37.22 465 TYR A C 1
ATOM 3299 O O . TYR A 1 431 ? 26.778 -1.658 5.605 1.00 39.02 465 TYR A O 1
ATOM 3308 N N . SER A 1 432 ? 27.412 -2.193 3.509 1.00 33.40 466 SER A N 1
ATOM 3309 C CA . SER A 1 432 ? 28.832 -2.010 3.762 1.00 36.50 466 SER A CA 1
ATOM 3310 C C . SER A 1 432 ? 29.433 -0.814 3.039 1.00 33.71 466 SER A C 1
ATOM 3311 O O . SER A 1 432 ? 30.574 -0.446 3.338 1.00 37.31 466 SER A O 1
ATOM 3314 N N . HIS A 1 433 ? 28.711 -0.198 2.105 1.00 36.22 467 HIS A N 1
ATOM 3315 C CA . HIS A 1 433 ? 29.261 0.886 1.306 1.00 36.25 467 HIS A CA 1
ATOM 3316 C C . HIS A 1 433 ? 28.199 1.951 1.065 1.00 36.69 467 HIS A C 1
ATOM 3317 O O . HIS A 1 433 ? 26.996 1.679 1.089 1.00 31.52 467 HIS A O 1
ATOM 3324 N N . ARG A 1 434 ? 28.668 3.176 0.837 1.00 44.97 468 ARG A N 1
ATOM 3325 C CA . ARG A 1 434 ? 27.835 4.306 0.454 1.00 38.18 468 ARG A CA 1
ATOM 3326 C C . ARG A 1 434 ? 28.241 4.785 -0.929 1.00 37.03 468 ARG A C 1
ATOM 3327 O O . ARG A 1 434 ? 29.399 4.648 -1.332 1.00 38.08 468 ARG A O 1
ATOM 3335 N N . LEU A 1 435 ? 27.287 5.359 -1.654 1.00 37.89 469 LEU A N 1
ATOM 3336 C CA . LEU A 1 435 ? 27.646 6.128 -2.834 1.00 36.73 469 LEU A CA 1
ATOM 3337 C C . LEU A 1 435 ? 28.367 7.398 -2.403 1.00 40.92 469 LEU A C 1
ATOM 3338 O O . LEU A 1 435 ? 27.972 8.058 -1.437 1.00 39.87 469 LEU A O 1
ATOM 3343 N N . SER A 1 436 ? 29.445 7.731 -3.109 1.00 40.43 470 SER A N 1
ATOM 3344 C CA . SER A 1 436 ? 30.260 8.872 -2.718 1.00 37.60 470 SER A CA 1
ATOM 3345 C C . SER A 1 436 ? 30.453 9.827 -3.890 1.00 38.86 470 SER A C 1
ATOM 3346 O O . SER A 1 436 ? 30.496 11.049 -3.708 1.00 40.94 470 SER A O 1
ATOM 3349 N N . ASN A 1 437 ? 30.574 9.279 -5.097 1.00 36.22 471 ASN A N 1
ATOM 3350 C CA . ASN A 1 437 ? 30.783 10.104 -6.274 1.00 45.15 471 ASN A CA 1
ATOM 3351 C C . ASN A 1 437 ? 30.280 9.372 -7.506 1.00 42.86 471 ASN A C 1
ATOM 3352 O O . ASN A 1 437 ? 30.350 8.143 -7.591 1.00 41.76 471 ASN A O 1
ATOM 3357 N N . ILE A 1 438 ? 29.769 10.145 -8.459 1.00 44.23 472 ILE A N 1
ATOM 3358 C CA . ILE A 1 438 ? 29.340 9.634 -9.755 1.00 41.83 472 ILE A CA 1
ATOM 3359 C C . ILE A 1 438 ? 30.187 10.313 -10.822 1.00 43.21 472 ILE A C 1
ATOM 3360 O O . ILE A 1 438 ? 30.031 11.515 -11.072 1.00 45.07 472 ILE A O 1
ATOM 3365 N N . ARG A 1 439 ? 31.086 9.558 -11.445 1.00 41.45 473 ARG A N 1
ATOM 3366 C CA . ARG A 1 439 ? 31.742 10.036 -12.652 1.00 42.05 473 ARG A CA 1
ATOM 3367 C C . ARG A 1 439 ? 30.966 9.561 -13.882 1.00 42.51 473 ARG A C 1
ATOM 3368 O O . ARG A 1 439 ? 30.019 8.777 -13.784 1.00 45.85 473 ARG A O 1
ATOM 3376 N N . LEU A 1 440 ? 31.375 10.051 -15.054 1.00 47.52 474 LEU A N 1
ATOM 3377 C CA . LEU A 1 440 ? 30.672 9.770 -16.306 1.00 51.91 474 LEU A CA 1
ATOM 3378 C C . LEU A 1 440 ? 31.689 9.541 -17.416 1.00 55.22 474 LEU A C 1
ATOM 3379 O O . LEU A 1 440 ? 32.558 10.387 -17.652 1.00 49.55 474 LEU A O 1
ATOM 3384 N N . ILE A 1 441 ? 31.572 8.397 -18.090 1.00 60.66 475 ILE A N 1
ATOM 3385 C CA . ILE A 1 441 ? 32.333 8.123 -19.306 1.00 60.10 475 ILE A CA 1
ATOM 3386 C C . ILE A 1 441 ? 31.552 8.645 -20.500 1.00 65.36 475 ILE A C 1
ATOM 3387 O O . ILE A 1 441 ? 30.435 8.187 -20.776 1.00 62.05 475 ILE A O 1
ATOM 3392 N N . SER A 1 442 ? 32.141 9.590 -21.221 1.00 65.44 476 SER A N 1
ATOM 3393 C CA . SER A 1 442 ? 31.497 10.180 -22.377 1.00 58.31 476 SER A CA 1
ATOM 3394 C C . SER A 1 442 ? 32.267 9.851 -23.648 1.00 58.59 476 SER A C 1
ATOM 3395 O O . SER A 1 442 ? 33.467 9.558 -23.632 1.00 60.46 476 SER A O 1
ATOM 3398 N N . GLY A 1 443 ? 31.531 9.889 -24.748 1.00 66.13 477 GLY A N 1
ATOM 3399 C CA . GLY A 1 443 ? 32.075 9.739 -26.073 1.00 68.53 477 GLY A CA 1
ATOM 3400 C C . GLY A 1 443 ? 31.062 10.254 -27.065 1.00 70.52 477 GLY A C 1
ATOM 3401 O O . GLY A 1 443 ? 30.057 10.865 -26.693 1.00 68.59 477 GLY A O 1
ATOM 3402 N N . ASN A 1 444 ? 31.340 10.007 -28.340 1.00 71.23 478 ASN A N 1
ATOM 3403 C CA . ASN A 1 444 ? 30.354 10.261 -29.382 1.00 72.35 478 ASN A CA 1
ATOM 3404 C C . ASN A 1 444 ? 29.332 9.138 -29.331 1.00 72.00 478 ASN A C 1
ATOM 3405 O O . ASN A 1 444 ? 29.643 7.992 -29.683 1.00 76.56 478 ASN A O 1
ATOM 3410 N N . THR A 1 445 ? 28.133 9.457 -28.849 1.00 71.89 479 THR A N 1
ATOM 3411 C CA . THR A 1 445 ? 27.017 8.529 -28.855 1.00 70.44 479 THR A CA 1
ATOM 3412 C C . THR A 1 445 ? 27.316 7.392 -27.871 1.00 66.58 479 THR A C 1
ATOM 3413 O O . THR A 1 445 ? 27.328 6.199 -28.181 1.00 71.41 479 THR A O 1
ATOM 3417 N N . LEU A 1 446 ? 27.565 7.829 -26.627 1.00 61.13 480 LEU A N 1
ATOM 3418 C CA . LEU A 1 446 ? 27.845 6.917 -25.518 1.00 60.41 480 LEU A CA 1
ATOM 3419 C C . LEU A 1 446 ? 27.871 7.672 -24.191 1.00 56.35 480 LEU A C 1
ATOM 3420 O O . LEU A 1 446 ? 28.542 8.705 -24.058 1.00 55.04 480 LEU A O 1
ATOM 3425 N N . ARG A 1 447 ? 27.155 7.131 -23.204 1.00 58.24 481 ARG A N 1
ATOM 3426 C CA . ARG A 1 447 ? 27.116 7.677 -21.851 1.00 55.27 481 ARG A CA 1
ATOM 3427 C C . ARG A 1 447 ? 27.124 6.509 -20.877 1.00 55.42 481 ARG A C 1
ATOM 3428 O O . ARG A 1 447 ? 26.240 5.649 -20.934 1.00 54.40 481 ARG A O 1
ATOM 3436 N N . ALA A 1 448 ? 28.130 6.468 -20.003 1.00 57.54 482 ALA A N 1
ATOM 3437 C CA . ALA A 1 448 ? 28.318 5.357 -19.070 1.00 48.26 482 ALA A CA 1
ATOM 3438 C C . ALA A 1 448 ? 28.687 5.902 -17.697 1.00 50.59 482 ALA A C 1
ATOM 3439 O O . ALA A 1 448 ? 29.868 6.115 -17.393 1.00 52.32 482 ALA A O 1
ATOM 3441 N N . PRO A 1 449 ? 27.696 6.144 -16.840 1.00 44.84 483 PRO A N 1
ATOM 3442 C CA . PRO A 1 449 ? 27.995 6.581 -15.470 1.00 42.39 483 PRO A CA 1
ATOM 3443 C C . PRO A 1 449 ? 28.787 5.529 -14.709 1.00 40.52 483 PRO A C 1
ATOM 3444 O O . PRO A 1 449 ? 28.669 4.327 -14.957 1.00 38.08 483 PRO A O 1
ATOM 3448 N N . VAL A 1 450 ? 29.614 6.000 -13.778 1.00 42.09 484 VAL A N 1
ATOM 3449 C CA . VAL A 1 450 ? 30.429 5.141 -12.923 1.00 34.52 484 VAL A CA 1
ATOM 3450 C C . VAL A 1 450 ? 30.269 5.623 -11.489 1.00 28.98 484 VAL A C 1
ATOM 3451 O O . VAL A 1 450 ? 30.584 6.779 -11.181 1.00 37.24 484 VAL A O 1
ATOM 3455 N N . TYR A 1 451 ? 29.787 4.744 -10.615 1.00 32.22 485 TYR A N 1
ATOM 3456 C CA . TYR A 1 451 ? 29.584 5.077 -9.211 1.00 34.08 485 TYR A CA 1
ATOM 3457 C C . TYR A 1 451 ? 30.841 4.738 -8.419 1.00 39.58 485 TYR A C 1
ATOM 3458 O O . TYR A 1 451 ? 31.300 3.591 -8.434 1.00 38.82 485 TYR A O 1
ATOM 3467 N N . SER A 1 452 ? 31.391 5.732 -7.729 1.00 41.00 486 SER A N 1
ATOM 3468 C CA . SER A 1 452 ? 32.475 5.518 -6.783 1.00 37.95 486 SER A CA 1
ATOM 3469 C C . SER A 1 452 ? 31.898 5.450 -5.376 1.00 36.04 486 SER A C 1
ATOM 3470 O O . SER A 1 452 ? 31.030 6.248 -5.012 1.00 29.53 486 SER A O 1
ATOM 3473 N N . TRP A 1 453 ? 32.378 4.491 -4.592 1.00 40.83 487 TRP A N 1
ATOM 3474 C CA . TRP A 1 453 ? 31.824 4.218 -3.276 1.00 38.61 487 TRP A CA 1
ATOM 3475 C C . TRP A 1 453 ? 32.911 4.312 -2.213 1.00 35.47 487 TRP A C 1
ATOM 3476 O O . TRP A 1 453 ? 34.100 4.132 -2.488 1.00 35.86 487 TRP A O 1
ATOM 3487 N N . THR A 1 454 ? 32.483 4.606 -0.987 1.00 30.95 488 THR A N 1
ATOM 3488 C CA . THR A 1 454 ? 33.362 4.640 0.171 1.00 39.24 488 THR A CA 1
ATOM 3489 C C . THR A 1 454 ? 32.849 3.663 1.219 1.00 38.65 488 THR A C 1
ATOM 3490 O O . THR A 1 454 ? 31.638 3.478 1.377 1.00 44.23 488 THR A O 1
ATOM 3494 N N . HIS A 1 455 ? 33.779 3.038 1.937 1.00 30.63 489 HIS A N 1
ATOM 3495 C CA . HIS A 1 455 ? 33.409 1.981 2.867 1.00 32.47 489 HIS A CA 1
ATOM 3496 C C . HIS A 1 455 ? 32.658 2.541 4.071 1.00 35.65 489 HIS A C 1
ATOM 3497 O O . HIS A 1 455 ? 32.874 3.679 4.497 1.00 35.13 489 HIS A O 1
ATOM 3504 N N . ARG A 1 456 ? 31.767 1.709 4.622 1.00 34.11 490 ARG A N 1
ATOM 3505 C CA . ARG A 1 456 ? 30.922 2.123 5.739 1.00 30.26 490 ARG A CA 1
ATOM 3506 C C . ARG A 1 456 ? 31.752 2.580 6.932 1.00 35.03 490 ARG A C 1
ATOM 3507 O O . ARG A 1 456 ? 31.390 3.547 7.614 1.00 40.97 490 ARG A O 1
ATOM 3515 N N . SER A 1 457 ? 32.865 1.893 7.204 1.00 40.69 491 SER A N 1
ATOM 3516 C CA . SER A 1 457 ? 33.636 2.168 8.414 1.00 39.06 491 SER A CA 1
ATOM 3517 C C . SER A 1 457 ? 34.164 3.596 8.442 1.00 31.05 491 SER A C 1
ATOM 3518 O O . SER A 1 457 ? 34.397 4.148 9.523 1.00 35.04 491 SER A O 1
ATOM 3521 N N . ALA A 1 458 ? 34.363 4.208 7.277 1.00 33.14 492 ALA A N 1
ATOM 3522 C CA . ALA A 1 458 ? 34.686 5.630 7.213 1.00 35.02 492 ALA A CA 1
ATOM 3523 C C . ALA A 1 458 ? 33.424 6.427 7.518 1.00 33.43 492 ALA A C 1
ATOM 3524 O O . ALA A 1 458 ? 32.461 6.393 6.745 1.00 39.03 492 ALA A O 1
ATOM 3526 N N . ASP A 1 459 ? 33.416 7.138 8.642 1.00 30.53 493 ASP A N 1
ATOM 3527 C CA . ASP A 1 459 ? 32.211 7.793 9.128 1.00 34.60 493 ASP A CA 1
ATOM 3528 C C . ASP A 1 459 ? 32.152 9.250 8.678 1.00 34.69 493 ASP A C 1
ATOM 3529 O O . ASP A 1 459 ? 33.110 9.810 8.141 1.00 35.39 493 ASP A O 1
ATOM 3534 N N . ARG A 1 460 ? 30.994 9.866 8.921 1.00 38.38 494 ARG A N 1
ATOM 3535 C CA . ARG A 1 460 ? 30.725 11.223 8.468 1.00 37.80 494 ARG A CA 1
ATOM 3536 C C . ARG A 1 460 ? 31.152 12.290 9.465 1.00 35.72 494 ARG A C 1
ATOM 3537 O O . ARG A 1 460 ? 31.307 13.453 9.075 1.00 34.52 494 ARG A O 1
ATOM 3545 N N . THR A 1 461 ? 31.350 11.930 10.734 1.00 34.19 495 THR A N 1
ATOM 3546 C CA . THR A 1 461 ? 31.574 12.912 11.784 1.00 32.34 495 THR A CA 1
ATOM 3547 C C . THR A 1 461 ? 32.936 12.823 12.456 1.00 33.61 495 THR A C 1
ATOM 3548 O O . THR A 1 461 ? 33.257 13.705 13.261 1.00 36.99 495 THR A O 1
ATOM 3552 N N . ASN A 1 462 ? 33.742 11.803 12.155 1.00 33.57 496 ASN A N 1
ATOM 3553 C CA . ASN A 1 462 ? 35.012 11.571 12.845 1.00 30.68 496 ASN A CA 1
ATOM 3554 C C . ASN A 1 462 ? 34.797 11.496 14.356 1.00 34.98 496 ASN A C 1
ATOM 3555 O O . ASN A 1 462 ? 35.480 12.156 15.143 1.00 36.99 496 ASN A O 1
ATOM 3560 N N . THR A 1 463 ? 33.822 10.682 14.755 1.00 35.21 497 THR A N 1
ATOM 3561 C CA . THR A 1 463 ? 33.449 10.580 16.160 1.00 36.90 497 THR A CA 1
ATOM 3562 C C . THR A 1 463 ? 34.594 10.002 16.983 1.00 32.54 497 THR A C 1
ATOM 3563 O O . THR A 1 463 ? 35.247 9.037 16.578 1.00 32.72 497 THR A O 1
ATOM 3567 N N . ILE A 1 464 ? 34.836 10.604 18.145 1.00 34.56 498 ILE A N 1
ATOM 3568 C CA . ILE A 1 464 ? 35.921 10.215 19.038 1.00 37.16 498 ILE A CA 1
ATOM 3569 C C . ILE A 1 464 ? 35.306 9.617 20.296 1.00 33.15 498 ILE A C 1
ATOM 3570 O O . ILE A 1 464 ? 34.582 10.302 21.029 1.00 37.39 498 ILE A O 1
ATOM 3575 N N . SER A 1 465 ? 35.600 8.346 20.549 1.00 39.91 499 SER A N 1
ATOM 3576 C CA . SER A 1 465 ? 35.004 7.621 21.660 1.00 45.31 499 SER A CA 1
ATOM 3577 C C . SER A 1 465 ? 35.777 7.860 22.952 1.00 47.09 499 SER A C 1
ATOM 3578 O O . SER A 1 465 ? 36.945 8.254 22.949 1.00 46.53 499 SER A O 1
ATOM 3581 N N . SER A 1 466 ? 35.100 7.601 24.071 1.00 47.22 500 SER A N 1
ATOM 3582 C CA . SER A 1 466 ? 35.686 7.789 25.390 1.00 49.15 500 SER A CA 1
ATOM 3583 C C . SER A 1 466 ? 36.457 6.575 25.890 1.00 51.04 500 SER A C 1
ATOM 3584 O O . SER A 1 466 ? 37.323 6.728 26.758 1.00 49.34 500 SER A O 1
ATOM 3587 N N . ASP A 1 467 ? 36.175 5.378 25.368 1.00 49.40 501 ASP A N 1
ATOM 3588 C CA . ASP A 1 467 ? 36.769 4.158 25.905 1.00 51.64 501 ASP A CA 1
ATOM 3589 C C . ASP A 1 467 ? 37.352 3.267 24.810 1.00 51.27 501 ASP A C 1
ATOM 3590 O O . ASP A 1 467 ? 37.422 2.046 24.972 1.00 46.45 501 ASP A O 1
ATOM 3595 N N . SER A 1 468 ? 37.776 3.855 23.694 1.00 44.37 502 SER A N 1
ATOM 3596 C CA . SER A 1 468 ? 38.465 3.102 22.656 1.00 43.97 502 SER A CA 1
ATOM 3597 C C . SER A 1 468 ? 39.426 4.032 21.932 1.00 40.30 502 SER A C 1
ATOM 3598 O O . SER A 1 468 ? 39.339 5.258 22.039 1.00 47.08 502 SER A O 1
ATOM 3601 N N . ILE A 1 469 ? 40.354 3.433 21.193 1.00 35.28 503 ILE A N 1
ATOM 3602 C CA . ILE A 1 469 ? 41.363 4.181 20.450 1.00 36.73 503 ILE A CA 1
ATOM 3603 C C . ILE A 1 469 ? 40.806 4.499 19.069 1.00 37.60 503 ILE A C 1
ATOM 3604 O O . ILE A 1 469 ? 40.545 3.593 18.270 1.00 39.99 503 ILE A O 1
ATOM 3609 N N . THR A 1 470 ? 40.624 5.786 18.787 1.00 32.39 504 THR A N 1
ATOM 3610 C CA . THR A 1 470 ? 39.993 6.237 17.553 1.00 36.44 504 THR A CA 1
ATOM 3611 C C . THR A 1 470 ? 41.071 6.566 16.527 1.00 37.00 504 THR A C 1
ATOM 3612 O O . THR A 1 470 ? 41.842 7.515 16.707 1.00 40.48 504 THR A O 1
ATOM 3616 N N . GLN A 1 471 ? 41.118 5.783 15.454 1.00 36.16 505 GLN A N 1
ATOM 3617 C CA . GLN A 1 471 ? 41.965 6.084 14.308 1.00 30.77 505 GLN A CA 1
ATOM 3618 C C . GLN A 1 471 ? 41.215 7.020 13.370 1.00 33.24 505 GLN A C 1
ATOM 3619 O O . GLN A 1 471 ? 40.147 6.667 12.857 1.00 37.11 505 GLN A O 1
ATOM 3625 N N . ILE A 1 472 ? 41.767 8.205 13.147 1.00 28.18 506 ILE A N 1
ATOM 3626 C CA . ILE A 1 472 ? 41.245 9.121 12.141 1.00 28.76 506 ILE A CA 1
ATOM 3627 C C . ILE A 1 472 ? 42.320 9.288 11.070 1.00 25.60 506 ILE A C 1
ATOM 3628 O O . ILE A 1 472 ? 43.338 9.954 11.315 1.00 27.07 506 ILE A O 1
ATOM 3633 N N . PRO A 1 473 ? 42.160 8.686 9.895 1.00 26.71 507 PRO A N 1
ATOM 3634 C CA . PRO A 1 473 ?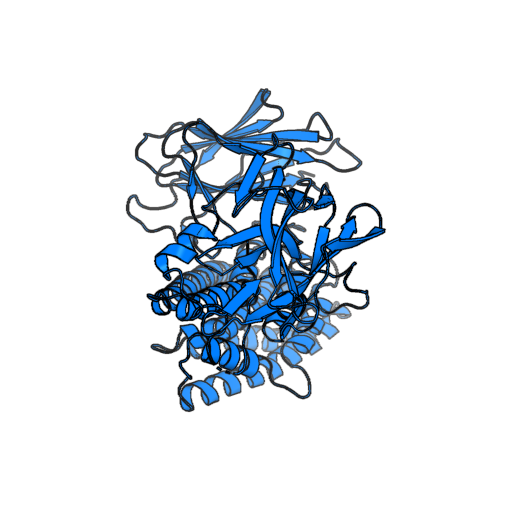 43.098 8.955 8.801 1.00 26.66 507 PRO A CA 1
ATOM 3635 C C . PRO A 1 473 ? 43.134 10.439 8.469 1.00 27.86 507 PRO A C 1
ATOM 3636 O O . PRO A 1 473 ? 42.117 11.133 8.529 1.00 32.00 507 PRO A O 1
ATOM 3640 N N . LEU A 1 474 ? 44.329 10.927 8.126 1.00 32.64 508 LEU A N 1
ATOM 3641 C CA . LEU A 1 474 ? 44.467 12.316 7.706 1.00 31.75 508 LEU A CA 1
ATOM 3642 C C . LEU A 1 474 ? 43.685 12.601 6.434 1.00 30.65 508 LEU A C 1
ATOM 3643 O O . LEU A 1 474 ? 43.412 13.767 6.129 1.00 27.13 508 LEU A O 1
ATOM 3648 N N . VAL A 1 475 ? 43.324 11.559 5.684 1.00 30.70 509 VAL A N 1
ATOM 3649 C CA . VAL A 1 475 ? 42.452 11.712 4.529 1.00 25.42 509 VAL A CA 1
ATOM 3650 C C . VAL A 1 475 ? 41.038 12.120 4.915 1.00 29.96 509 VAL A C 1
ATOM 3651 O O . VAL A 1 475 ? 40.271 12.557 4.049 1.00 26.04 509 VAL A O 1
ATOM 3655 N N . LYS A 1 476 ? 40.674 11.997 6.195 1.00 30.34 510 LYS A N 1
ATOM 3656 C CA . LYS A 1 476 ? 39.385 12.454 6.694 1.00 29.16 510 LYS A CA 1
ATOM 3657 C C . LYS A 1 476 ? 39.404 13.927 7.092 1.00 27.40 510 LYS A C 1
ATOM 3658 O O . LYS A 1 476 ? 38.490 14.385 7.786 1.00 33.10 510 LYS A O 1
ATOM 3664 N N . ALA A 1 477 ? 40.426 14.670 6.673 1.00 26.08 511 ALA A N 1
ATOM 3665 C CA . ALA A 1 477 ? 40.528 16.088 6.978 1.00 26.18 511 ALA A CA 1
ATOM 3666 C C . ALA A 1 477 ? 39.701 16.901 5.985 1.00 25.72 511 ALA A C 1
ATOM 3667 O O . ALA A 1 477 ? 39.083 16.365 5.062 1.00 28.60 511 ALA A O 1
ATOM 3669 N N . HIS A 1 478 ? 39.690 18.224 6.173 1.00 28.59 512 HIS A N 1
ATOM 3670 C CA . HIS A 1 478 ? 38.957 19.111 5.282 1.00 31.77 512 HIS A CA 1
ATOM 3671 C C . HIS A 1 478 ? 39.825 20.111 4.533 1.00 32.08 512 HIS A C 1
ATOM 3672 O O . HIS A 1 478 ? 39.394 20.599 3.482 1.00 44.89 512 HIS A O 1
ATOM 3679 N N . THR A 1 479 ? 41.024 20.423 5.021 1.00 26.70 513 THR A N 1
ATOM 3680 C CA . THR A 1 479 ? 41.853 21.450 4.408 1.00 31.10 513 THR A CA 1
ATOM 3681 C C . THR A 1 479 ? 43.308 21.011 4.398 1.00 26.12 513 THR A C 1
ATOM 3682 O O . THR A 1 479 ? 43.816 20.494 5.396 1.00 25.65 513 THR A O 1
ATOM 3686 N N . LEU A 1 480 ? 43.971 21.228 3.267 1.00 22.44 514 LEU A N 1
ATOM 3687 C CA . LEU A 1 480 ? 45.388 20.941 3.116 1.00 25.63 514 LEU A CA 1
ATOM 3688 C C . LEU A 1 480 ? 46.193 22.220 3.290 1.00 35.78 514 LEU A C 1
ATOM 3689 O O . LEU A 1 480 ? 45.766 23.297 2.863 1.00 41.51 514 LEU A O 1
ATOM 3694 N N . GLN A 1 481 ? 47.354 22.103 3.924 1.00 38.48 515 GLN A N 1
ATOM 3695 C CA . GLN A 1 481 ? 48.245 23.246 3.975 1.00 33.74 515 GLN A CA 1
ATOM 3696 C C . GLN A 1 481 ? 48.859 23.487 2.596 1.00 37.68 515 GLN A C 1
ATOM 3697 O O . GLN A 1 481 ? 48.737 22.670 1.678 1.00 45.84 515 GLN A O 1
ATOM 3703 N N . SER A 1 482 ? 49.544 24.626 2.458 1.00 43.73 516 SER A N 1
ATOM 3704 C CA . SER A 1 482 ? 49.928 25.159 1.152 1.00 47.98 516 SER A CA 1
ATOM 3705 C C . SER A 1 482 ? 50.969 24.300 0.432 1.00 43.79 516 SER A C 1
ATOM 3706 O O . SER A 1 482 ? 51.409 24.654 -0.665 1.00 60.23 516 SER A O 1
ATOM 3709 N N . GLY A 1 483 ? 51.395 23.194 1.038 1.00 34.09 517 GLY A N 1
ATOM 3710 C CA . GLY A 1 483 ? 52.400 22.344 0.425 1.00 31.31 517 GLY A CA 1
ATOM 3711 C C . GLY A 1 483 ? 52.133 20.862 0.583 1.00 42.36 517 GLY A C 1
ATOM 3712 O O . GLY A 1 483 ? 52.977 20.038 0.219 1.00 45.86 517 GLY A O 1
ATOM 3713 N N . THR A 1 484 ? 50.964 20.506 1.112 1.00 41.26 518 THR A N 1
ATOM 3714 C CA . THR A 1 484 ? 50.637 19.114 1.392 1.00 35.58 518 THR A CA 1
ATOM 3715 C C . THR A 1 484 ? 49.866 18.511 0.224 1.00 37.80 518 THR A C 1
ATOM 3716 O O . THR A 1 484 ? 48.758 18.958 -0.093 1.00 46.18 518 THR A O 1
ATOM 3720 N N . THR A 1 485 ? 50.446 17.494 -0.404 1.00 34.27 519 THR A N 1
ATOM 3721 C CA . THR A 1 485 ? 49.762 16.721 -1.429 1.00 34.13 519 THR A CA 1
ATOM 3722 C C . THR A 1 485 ? 49.237 15.426 -0.825 1.00 37.87 519 THR A C 1
ATOM 3723 O O . THR A 1 485 ? 49.886 14.819 0.032 1.00 43.08 519 THR A O 1
ATOM 3727 N N . VAL A 1 486 ? 48.055 15.014 -1.268 1.00 32.92 520 VAL A N 1
ATOM 3728 C CA . VAL A 1 486 ? 47.545 13.680 -0.980 1.00 33.72 520 VAL A CA 1
ATOM 3729 C C . VAL A 1 486 ? 48.073 12.769 -2.082 1.00 30.46 520 VAL A C 1
ATOM 3730 O O . VAL A 1 486 ? 47.702 12.915 -3.248 1.00 28.33 520 VAL A O 1
ATOM 3734 N N . VAL A 1 487 ? 48.970 11.855 -1.726 1.00 33.77 521 VAL A N 1
ATOM 3735 C CA . VAL A 1 487 ? 49.545 10.932 -2.690 1.00 43.97 521 VAL A CA 1
ATOM 3736 C C . VAL A 1 487 ? 48.874 9.574 -2.523 1.00 41.79 521 VAL A C 1
ATOM 3737 O O . VAL A 1 487 ? 48.279 9.263 -1.487 1.00 40.48 521 VAL A O 1
ATOM 3741 N N . LYS A 1 488 ? 48.958 8.755 -3.570 1.00 46.04 522 LYS A N 1
ATOM 3742 C CA . LYS A 1 488 ? 48.228 7.495 -3.597 1.00 42.08 522 LYS A CA 1
ATOM 3743 C C . LYS A 1 488 ? 48.831 6.495 -2.616 1.00 43.17 522 LYS A C 1
ATOM 3744 O O . LYS A 1 488 ? 50.053 6.402 -2.468 1.00 50.81 522 LYS A O 1
ATOM 3750 N N . GLY A 1 489 ? 47.958 5.742 -1.948 1.00 36.37 523 GLY A N 1
ATOM 3751 C CA . GLY A 1 489 ? 48.354 4.846 -0.888 1.00 36.83 523 GLY A CA 1
ATOM 3752 C C . GLY A 1 489 ? 49.240 3.705 -1.345 1.00 47.19 523 GLY A C 1
ATOM 3753 O O . GLY A 1 489 ? 49.160 3.236 -2.485 1.00 44.37 523 GLY A O 1
ATOM 3754 N N . PRO A 1 490 ? 50.105 3.229 -0.444 1.00 41.51 524 PRO A N 1
ATOM 3755 C CA . PRO A 1 490 ? 50.991 2.109 -0.798 1.00 42.27 524 PRO A CA 1
ATOM 3756 C C . PRO A 1 490 ? 50.251 0.802 -0.999 1.00 44.01 524 PRO A C 1
ATOM 3757 O O . PRO A 1 490 ? 50.757 -0.076 -1.709 1.00 38.16 524 PRO A O 1
ATOM 3761 N N . GLY A 1 491 ? 49.074 0.649 -0.397 1.00 45.47 525 GLY A N 1
ATOM 3762 C CA . GLY A 1 491 ? 48.295 -0.566 -0.519 1.00 35.79 525 GLY A CA 1
ATOM 3763 C C . GLY A 1 491 ? 47.832 -1.107 0.818 1.00 35.15 525 GLY A C 1
ATOM 3764 O O . GLY A 1 491 ? 46.715 -1.620 0.933 1.00 42.31 525 GLY A O 1
ATOM 3765 N N . PHE A 1 492 ? 48.672 -0.974 1.845 1.00 30.30 526 PHE A N 1
ATOM 3766 C CA . PHE A 1 492 ? 48.470 -1.654 3.118 1.00 31.74 526 PHE A CA 1
ATOM 3767 C C . PHE A 1 492 ? 47.977 -0.728 4.228 1.00 39.85 526 PHE A C 1
ATOM 3768 O O . PHE A 1 492 ? 48.054 -1.092 5.406 1.00 37.41 526 PHE A O 1
ATOM 3776 N N . THR A 1 493 ? 47.475 0.458 3.888 1.00 41.13 527 THR A N 1
ATOM 3777 C CA . THR A 1 493 ? 47.012 1.398 4.902 1.00 42.37 527 THR A CA 1
ATOM 3778 C C . THR A 1 493 ? 45.501 1.560 4.952 1.00 39.85 527 THR A C 1
ATOM 3779 O O . THR A 1 493 ? 44.970 1.924 6.003 1.00 39.95 527 THR A O 1
ATOM 3782 N N . GLY A 1 494 ? 44.798 1.293 3.854 1.00 39.61 528 GLY A N 1
ATOM 3783 C CA . GLY A 1 494 ? 43.359 1.458 3.785 1.00 41.06 528 GLY A CA 1
ATOM 3784 C C . GLY A 1 494 ? 42.909 2.635 2.954 1.00 35.88 528 GLY A C 1
ATOM 3785 O O . GLY A 1 494 ? 41.704 2.776 2.706 1.00 31.45 528 GLY A O 1
ATOM 3786 N N . GLY A 1 495 ? 43.833 3.480 2.518 1.00 35.48 529 GLY A N 1
ATOM 3787 C CA . GLY A 1 495 ? 43.480 4.624 1.704 1.00 33.99 529 GLY A CA 1
ATOM 3788 C C . GLY A 1 495 ? 44.733 5.356 1.282 1.00 32.98 529 GLY A C 1
ATOM 3789 O O . GLY A 1 495 ? 45.850 4.879 1.490 1.00 32.07 529 GLY A O 1
ATOM 3790 N N . ASP A 1 496 ? 44.536 6.529 0.691 1.00 36.83 530 ASP A N 1
ATOM 3791 C CA . ASP A 1 496 ? 45.663 7.334 0.242 1.00 34.05 530 ASP A CA 1
ATOM 3792 C C . ASP A 1 496 ? 46.266 8.066 1.441 1.00 30.46 530 ASP A C 1
ATOM 3793 O O . ASP A 1 496 ? 45.862 7.866 2.589 1.00 25.75 530 ASP A O 1
ATOM 3798 N N . ILE A 1 497 ? 47.256 8.923 1.193 1.00 31.45 531 ILE A N 1
ATOM 3799 C CA . ILE A 1 497 ? 48.148 9.380 2.251 1.00 34.57 531 ILE A CA 1
ATOM 3800 C C . ILE A 1 497 ? 48.684 10.759 1.893 1.00 34.78 531 ILE A C 1
ATOM 3801 O O . ILE A 1 497 ? 48.735 11.139 0.721 1.00 36.24 531 ILE A O 1
ATOM 3806 N N . LEU A 1 498 ? 49.096 11.509 2.912 1.00 31.41 532 LEU A N 1
ATOM 3807 C CA . LEU A 1 498 ? 49.467 12.911 2.777 1.00 31.47 532 LEU A CA 1
ATOM 3808 C C . LEU A 1 498 ? 50.966 13.078 2.994 1.00 32.42 532 LEU A C 1
ATOM 3809 O O . LEU A 1 498 ? 51.553 12.430 3.866 1.00 33.52 532 LEU A O 1
ATOM 3814 N N . ARG A 1 499 ? 51.579 13.959 2.205 1.00 31.62 533 ARG A N 1
ATOM 3815 C CA . ARG A 1 499 ? 53.032 14.071 2.156 1.00 34.02 533 ARG A CA 1
ATOM 3816 C C . ARG A 1 499 ? 53.435 15.536 2.100 1.00 41.21 533 ARG A C 1
ATOM 3817 O O . ARG A 1 499 ? 53.045 16.256 1.175 1.00 44.46 533 ARG A O 1
ATOM 3825 N N . ARG A 1 500 ? 54.208 15.972 3.089 1.00 37.01 534 ARG A N 1
ATOM 3826 C CA . ARG A 1 500 ? 54.866 17.269 3.062 1.00 39.83 534 ARG A CA 1
ATOM 3827 C C . ARG A 1 500 ? 56.332 17.087 2.695 1.00 40.68 534 ARG A C 1
ATOM 3828 O O . ARG A 1 500 ? 56.940 16.051 2.979 1.00 34.88 534 ARG A O 1
ATOM 3836 N N . THR A 1 501 ? 56.895 18.105 2.046 1.00 47.94 535 THR A N 1
ATOM 3837 C CA . THR A 1 501 ? 58.307 18.111 1.689 1.00 42.25 535 THR A CA 1
ATOM 3838 C C . THR A 1 501 ? 59.073 19.193 2.441 1.00 36.29 535 THR A C 1
ATOM 3839 O O . THR A 1 501 ? 60.269 19.390 2.189 1.00 41.48 535 THR A O 1
ATOM 3843 N N . SER A 1 502 ? 58.413 19.885 3.366 1.00 38.47 536 SER A N 1
ATOM 3844 C CA . SER A 1 502 ? 59.039 20.877 4.227 1.00 34.57 536 SER A CA 1
ATOM 3845 C C . SER A 1 502 ? 58.160 21.054 5.454 1.00 36.15 536 SER A C 1
ATOM 3846 O O . SER A 1 502 ? 56.995 20.647 5.468 1.00 39.39 536 SER A O 1
ATOM 3849 N N . GLY A 1 503 ? 58.732 21.671 6.484 1.00 34.98 537 GLY A N 1
ATOM 3850 C CA . GLY A 1 503 ? 58.036 21.796 7.750 1.00 31.66 537 GLY A CA 1
ATOM 3851 C C . GLY A 1 503 ? 56.756 22.603 7.640 1.00 36.90 537 GLY A C 1
ATOM 3852 O O . GLY A 1 503 ? 56.585 23.454 6.766 1.00 36.77 537 GLY A O 1
ATOM 3853 N N . GLY A 1 504 ? 55.838 22.315 8.560 1.00 40.28 538 GLY A N 1
ATOM 3854 C CA . GLY A 1 504 ? 54.567 22.996 8.618 1.00 40.70 538 GLY A CA 1
ATOM 3855 C C . GLY A 1 504 ? 53.424 22.056 8.943 1.00 43.05 538 GLY A C 1
ATOM 3856 O O . GLY A 1 504 ? 53.615 20.850 9.133 1.00 39.64 538 GLY A O 1
ATOM 3857 N N . PRO A 1 505 ? 52.207 22.591 9.015 1.00 44.48 539 PRO A N 1
ATOM 3858 C CA . PRO A 1 505 ? 51.046 21.733 9.263 1.00 44.12 539 PRO A CA 1
ATOM 3859 C C . PRO A 1 505 ? 50.735 20.879 8.046 1.00 39.54 539 PRO A C 1
ATOM 3860 O O . PRO A 1 505 ? 51.060 21.232 6.910 1.00 44.29 539 PRO A O 1
ATOM 3864 N N . PHE A 1 506 ? 50.107 19.733 8.297 1.00 34.03 540 PHE A N 1
ATOM 3865 C CA . PHE A 1 506 ? 49.737 18.817 7.212 1.00 38.92 540 PHE A CA 1
ATOM 3866 C C . PHE A 1 506 ? 48.325 19.126 6.724 1.00 37.18 540 PHE A C 1
ATOM 3867 O O . PHE A 1 506 ? 48.135 19.612 5.606 1.00 33.15 540 PHE A O 1
ATOM 3875 N N . ALA A 1 507 ? 47.327 18.853 7.561 1.00 35.72 541 ALA A N 1
ATOM 3876 C CA . ALA A 1 507 ? 45.940 19.081 7.192 1.00 32.87 541 ALA A CA 1
ATOM 3877 C C . ALA A 1 507 ? 45.153 19.481 8.431 1.00 31.96 541 ALA A C 1
ATOM 3878 O O . ALA A 1 507 ? 45.630 19.365 9.563 1.00 31.05 541 ALA A O 1
ATOM 3880 N N . PHE A 1 508 ? 43.929 19.954 8.202 1.00 33.75 542 PHE A N 1
ATOM 3881 C CA . PHE A 1 508 ? 43.060 20.462 9.259 1.00 27.44 542 PHE A CA 1
ATOM 3882 C C . PHE A 1 508 ? 41.798 19.608 9.303 1.00 32.45 542 PHE A C 1
ATOM 3883 O O . PHE A 1 508 ? 41.013 19.602 8.348 1.00 29.71 542 PHE A O 1
ATOM 3891 N N . SER A 1 509 ? 41.606 18.890 10.408 1.00 37.44 543 SER A N 1
ATOM 3892 C CA . SER A 1 509 ? 40.480 17.986 10.592 1.00 30.41 543 SER A CA 1
ATOM 3893 C C . SER A 1 509 ? 39.510 18.544 11.624 1.00 35.70 543 SER A C 1
ATOM 3894 O O . SER A 1 509 ? 39.833 19.463 12.380 1.00 34.47 543 SER A O 1
ATOM 3897 N N . ASN A 1 510 ? 38.311 17.964 11.651 1.00 36.54 544 ASN A N 1
ATOM 3898 C CA . ASN A 1 510 ? 37.282 18.291 12.631 1.00 33.98 544 ASN A CA 1
ATOM 3899 C C . ASN A 1 510 ? 36.838 17.006 13.315 1.00 34.25 544 ASN A C 1
ATOM 3900 O O . ASN A 1 510 ? 36.564 16.006 12.642 1.00 38.38 544 ASN A O 1
ATOM 3905 N N . VAL A 1 511 ? 36.776 17.028 14.647 1.00 37.33 545 VAL A N 1
ATOM 3906 C CA . VAL A 1 511 ? 36.496 15.834 15.435 1.00 39.26 545 VAL A CA 1
ATOM 3907 C C . VAL A 1 511 ? 35.320 16.095 16.366 1.00 39.98 545 VAL A C 1
ATOM 3908 O O . VAL A 1 511 ? 35.064 17.232 16.777 1.00 40.46 545 VAL A O 1
ATOM 3912 N N . ASN A 1 512 ? 34.597 15.022 16.697 1.00 39.87 546 ASN A N 1
ATOM 3913 C CA . ASN A 1 512 ? 33.422 15.086 17.556 1.00 37.84 546 ASN A CA 1
ATOM 3914 C C . ASN A 1 512 ? 33.552 14.075 18.687 1.00 40.13 546 ASN A C 1
ATOM 3915 O O . ASN A 1 512 ? 34.053 12.965 18.485 1.00 40.72 546 ASN A O 1
ATOM 3920 N N . LEU A 1 513 ? 33.096 14.466 19.876 1.00 45.24 547 LEU A N 1
ATOM 3921 C CA . LEU A 1 513 ? 33.221 13.666 21.086 1.00 51.93 547 LEU A CA 1
ATOM 3922 C C . LEU A 1 513 ? 31.839 13.297 21.613 1.00 66.46 547 LEU A C 1
ATOM 3923 O O . LEU A 1 513 ? 30.833 13.920 21.263 1.00 65.71 547 LEU A O 1
ATOM 3928 N N . ASP A 1 514 ? 31.796 12.280 22.474 1.00 68.95 548 ASP A N 1
ATOM 3929 C CA . ASP A 1 514 ? 30.534 11.749 22.962 1.00 76.07 548 ASP A CA 1
ATOM 3930 C C . ASP A 1 514 ? 30.200 12.317 24.344 1.00 80.56 548 ASP A C 1
ATOM 3931 O O . ASP A 1 514 ? 30.850 13.249 24.829 1.00 77.64 548 ASP A O 1
ATOM 3936 N N . PHE A 1 515 ? 29.203 11.707 24.997 1.00 88.40 549 PHE A N 1
ATOM 3937 C CA . PHE A 1 515 ? 28.399 12.370 26.026 1.00 93.87 549 PHE A CA 1
ATOM 3938 C C . PHE A 1 515 ? 29.245 13.134 27.040 1.00 98.34 549 PHE A C 1
ATOM 3939 O O . PHE A 1 515 ? 29.085 14.348 27.209 1.00 95.92 549 PHE A O 1
ATOM 3947 N N . ASN A 1 516 ? 30.138 12.445 27.741 1.00 96.86 550 ASN A N 1
ATOM 3948 C CA . ASN A 1 516 ? 30.942 13.077 28.778 1.00 94.88 550 ASN A CA 1
ATOM 3949 C C . ASN A 1 516 ? 32.273 13.533 28.191 1.00 84.73 550 ASN A C 1
ATOM 3950 O O . ASN A 1 516 ? 32.990 12.742 27.569 1.00 79.45 550 ASN A O 1
ATOM 3955 N N . LEU A 1 517 ? 32.592 14.813 28.397 1.00 81.74 551 LEU A N 1
ATOM 3956 C CA . LEU A 1 517 ? 33.666 15.490 27.685 1.00 76.93 551 LEU A CA 1
ATOM 3957 C C . LEU A 1 517 ? 34.927 15.675 28.517 1.00 72.12 551 LEU A C 1
ATOM 3958 O O . LEU A 1 517 ? 35.979 15.992 27.949 1.00 70.90 551 LEU A O 1
ATOM 3963 N N . SER A 1 518 ? 34.866 15.434 29.830 1.00 72.58 552 SER A N 1
ATOM 3964 C CA . SER A 1 518 ? 35.986 15.659 30.741 1.00 68.61 552 SER A CA 1
ATOM 3965 C C . SER A 1 518 ? 37.250 14.926 30.309 1.00 64.45 552 SER A C 1
ATOM 3966 O O . SER A 1 518 ? 38.333 15.168 30.852 1.00 59.57 552 SER A O 1
ATOM 3969 N N . GLN A 1 519 ? 37.115 14.038 29.328 1.00 64.20 553 GLN A N 1
ATOM 3970 C CA . GLN A 1 519 ? 38.176 13.099 29.005 1.00 62.04 553 GLN A CA 1
ATOM 3971 C C . GLN A 1 519 ? 39.416 13.800 28.471 1.00 55.35 553 GLN A C 1
ATOM 3972 O O . GLN A 1 519 ? 39.332 14.744 27.679 1.00 53.39 553 GLN A O 1
ATOM 3978 N N . ARG A 1 520 ? 40.571 13.330 28.921 1.00 56.58 554 ARG A N 1
ATOM 3979 C CA . ARG A 1 520 ? 41.855 13.712 28.358 1.00 58.75 554 ARG A CA 1
ATOM 3980 C C . ARG A 1 520 ? 42.294 12.633 27.379 1.00 55.46 554 ARG A C 1
ATOM 3981 O O . ARG A 1 520 ? 42.098 11.441 27.627 1.00 52.79 554 ARG A O 1
ATOM 3989 N N . TYR A 1 521 ? 42.877 13.057 26.263 1.00 49.78 555 TYR A N 1
ATOM 3990 C CA . TYR A 1 521 ? 43.386 12.149 25.246 1.00 45.83 555 TYR A CA 1
ATOM 3991 C C . TYR A 1 521 ? 44.824 12.523 24.918 1.00 46.37 555 TYR A C 1
ATOM 3992 O O . TYR A 1 521 ? 45.168 13.708 24.869 1.00 46.91 555 TYR A O 1
ATOM 4001 N N . ARG A 1 522 ? 45.662 11.513 24.703 1.00 46.38 556 ARG A N 1
ATOM 4002 C CA . ARG A 1 522 ? 46.984 11.716 24.130 1.00 47.39 556 ARG A CA 1
ATOM 4003 C C . ARG A 1 522 ? 46.941 11.411 22.637 1.00 41.95 556 ARG A C 1
ATOM 4004 O O . ARG A 1 522 ? 46.141 10.593 22.176 1.00 39.16 556 ARG A O 1
ATOM 4012 N N . ALA A 1 523 ? 47.806 12.083 21.884 1.00 40.55 557 ALA A N 1
ATOM 4013 C CA . ALA A 1 523 ? 47.818 11.988 20.432 1.00 41.44 557 ALA A CA 1
ATOM 4014 C C . ALA A 1 523 ? 48.998 11.150 19.959 1.00 42.88 557 ALA A C 1
ATOM 4015 O O . ALA A 1 523 ? 50.109 11.261 20.489 1.00 42.18 557 ALA A O 1
ATOM 4017 N N . ARG A 1 524 ? 48.740 10.319 18.951 1.00 33.62 558 ARG A N 1
ATOM 4018 C CA . ARG A 1 524 ? 49.729 9.429 18.363 1.00 35.90 558 ARG A CA 1
ATOM 4019 C C . ARG A 1 524 ? 49.418 9.306 16.881 1.00 35.92 558 ARG A C 1
ATOM 4020 O O . ARG A 1 524 ? 48.268 9.057 16.511 1.00 35.78 558 ARG A O 1
ATOM 4028 N N . ILE A 1 525 ? 50.429 9.498 16.037 1.00 30.91 559 ILE A N 1
ATOM 4029 C CA . ILE A 1 525 ? 50.224 9.680 14.603 1.00 34.75 559 ILE A CA 1
ATOM 4030 C C . ILE A 1 525 ? 51.148 8.743 13.835 1.00 34.40 559 ILE A C 1
ATOM 4031 O O . ILE A 1 525 ? 52.370 8.791 14.009 1.00 33.30 559 ILE A O 1
ATOM 4036 N N . ARG A 1 526 ? 50.566 7.898 12.987 1.00 32.57 560 ARG A N 1
ATOM 4037 C CA . ARG A 1 526 ? 51.331 6.993 12.134 1.00 30.03 560 ARG A CA 1
ATOM 4038 C C . ARG A 1 526 ? 51.993 7.785 11.012 1.00 32.91 560 ARG A C 1
ATOM 4039 O O . ARG A 1 526 ? 51.309 8.335 10.143 1.00 31.56 560 ARG A O 1
ATOM 4047 N N . TYR A 1 527 ? 53.322 7.849 11.028 1.00 38.89 561 TYR A N 1
ATOM 4048 C CA . TYR A 1 527 ? 54.077 8.672 10.099 1.00 35.24 561 TYR A CA 1
ATOM 4049 C C . TYR A 1 527 ? 55.156 7.847 9.412 1.00 34.73 561 TYR A C 1
ATOM 4050 O O . TYR A 1 527 ? 55.512 6.752 9.852 1.00 32.40 561 TYR A O 1
ATOM 4059 N N . ALA A 1 528 ? 55.679 8.403 8.321 1.00 31.96 562 ALA A N 1
ATOM 4060 C CA . ALA A 1 528 ? 56.843 7.863 7.630 1.00 31.44 562 ALA A CA 1
ATOM 4061 C C . ALA A 1 528 ? 57.695 9.036 7.175 1.00 39.94 562 ALA A C 1
ATOM 4062 O O . ALA A 1 528 ? 57.199 9.926 6.479 1.00 40.10 562 ALA A O 1
ATOM 4064 N N . SER A 1 529 ? 58.966 9.049 7.574 1.00 35.60 563 SER A N 1
ATOM 4065 C CA . SER A 1 529 ? 59.801 10.211 7.313 1.00 37.66 563 SER A CA 1
ATOM 4066 C C . SER A 1 529 ? 61.244 9.787 7.085 1.00 38.30 563 SER A C 1
ATOM 4067 O O . SER A 1 529 ? 61.693 8.737 7.553 1.00 37.54 563 SER A O 1
ATOM 4070 N N . THR A 1 530 ? 61.965 10.638 6.357 1.00 41.33 564 THR A N 1
ATOM 4071 C CA . THR A 1 530 ? 63.380 10.472 6.057 1.00 38.41 564 THR A CA 1
ATOM 4072 C C . THR A 1 530 ? 64.280 11.048 7.148 1.00 38.71 564 THR A C 1
ATOM 4073 O O . THR A 1 530 ? 65.478 10.745 7.177 1.00 39.78 564 THR A O 1
ATOM 4077 N N . THR A 1 531 ? 63.727 11.826 8.075 1.00 38.55 565 THR A N 1
ATOM 4078 C CA . THR A 1 531 ? 64.535 12.599 9.005 1.00 42.43 565 THR A CA 1
ATOM 4079 C C . THR A 1 531 ? 63.914 12.591 10.394 1.00 41.21 565 THR A C 1
ATOM 4080 O O . THR A 1 531 ? 62.699 12.442 10.550 1.00 40.32 565 THR A O 1
ATOM 4084 N N . ASN A 1 532 ? 64.769 12.751 11.404 1.00 43.40 566 ASN A N 1
ATOM 4085 C CA . ASN A 1 532 ? 64.291 13.120 12.727 1.00 40.88 566 ASN A CA 1
ATOM 4086 C C . ASN A 1 532 ? 63.615 14.483 12.651 1.00 40.65 566 ASN A C 1
ATOM 4087 O O . ASN A 1 532 ? 64.115 15.403 11.999 1.00 36.82 566 ASN A O 1
ATOM 4092 N N . LEU A 1 533 ? 62.470 14.612 13.314 1.00 38.58 567 LEU A N 1
ATOM 4093 C CA . LEU A 1 533 ? 61.681 15.827 13.189 1.00 32.48 567 LEU A CA 1
ATOM 4094 C C . LEU A 1 533 ? 60.857 16.046 14.448 1.00 40.39 567 LEU A C 1
ATOM 4095 O O . LEU A 1 533 ? 60.783 15.188 15.332 1.00 41.89 567 LEU A O 1
ATOM 4100 N N . ARG A 1 534 ? 60.232 17.216 14.511 1.00 41.51 568 ARG A N 1
ATOM 4101 C CA . ARG A 1 534 ? 59.262 17.540 15.546 1.00 40.63 568 ARG A CA 1
ATOM 4102 C C . ARG A 1 534 ? 57.867 17.404 14.952 1.00 42.49 568 ARG A C 1
ATOM 4103 O O . ARG A 1 534 ? 57.532 18.090 13.981 1.00 44.82 568 ARG A O 1
ATOM 4111 N N . ILE A 1 535 ? 57.070 16.502 15.516 1.00 33.44 569 ILE A N 1
ATOM 4112 C CA . ILE A 1 535 ? 55.674 16.324 15.139 1.00 32.78 569 ILE A CA 1
ATOM 4113 C C . ILE A 1 535 ? 54.819 16.939 16.235 1.00 32.88 569 ILE A C 1
ATOM 4114 O O . ILE A 1 535 ? 55.049 16.685 17.423 1.00 25.96 569 ILE A O 1
ATOM 4119 N N . TYR A 1 536 ? 53.843 17.752 15.842 1.00 35.87 570 TYR A N 1
ATOM 4120 C CA . TYR A 1 536 ? 52.995 18.438 16.801 1.00 36.94 570 TYR A CA 1
ATOM 4121 C C . TYR A 1 536 ? 51.529 18.242 16.446 1.00 36.06 570 TYR A C 1
ATOM 4122 O O . TYR A 1 536 ? 51.174 17.747 15.373 1.00 34.14 570 TYR A O 1
ATOM 4131 N N . VAL A 1 537 ? 50.683 18.643 17.388 1.00 35.62 571 VAL A N 1
ATOM 4132 C CA . VAL A 1 537 ? 49.239 18.699 17.211 1.00 37.53 571 VAL A CA 1
ATOM 4133 C C . VAL A 1 537 ? 48.756 19.954 17.922 1.00 39.17 571 VAL A C 1
ATOM 4134 O O . VAL A 1 537 ? 49.217 20.267 19.025 1.00 39.64 571 VAL A O 1
ATOM 4138 N N . THR A 1 538 ? 47.861 20.697 17.282 1.00 35.43 572 THR A N 1
ATOM 4139 C CA . THR A 1 538 ? 47.210 21.820 17.937 1.00 39.58 572 THR A CA 1
ATOM 4140 C C . THR A 1 538 ? 45.706 21.598 17.948 1.00 36.73 572 THR A C 1
ATOM 4141 O O . THR A 1 538 ? 45.117 21.177 16.947 1.00 38.74 572 THR A O 1
ATOM 4145 N N . VAL A 1 539 ? 45.101 21.860 19.101 1.00 37.90 573 VAL A N 1
ATOM 4146 C CA . VAL A 1 539 ? 43.667 21.716 19.303 1.00 40.98 573 VAL A CA 1
ATOM 4147 C C . VAL A 1 539 ? 43.033 23.095 19.215 1.00 49.01 573 VAL A C 1
ATOM 4148 O O . VAL A 1 539 ? 43.549 24.059 19.796 1.00 52.85 573 VAL A O 1
ATOM 4152 N N . ALA A 1 540 ? 41.927 23.193 18.476 1.00 49.90 574 ALA A N 1
ATOM 4153 C CA . ALA A 1 540 ? 41.193 24.449 18.311 1.00 50.33 574 ALA A CA 1
ATOM 4154 C C . ALA A 1 540 ? 42.093 25.563 17.779 1.00 47.76 574 ALA A C 1
ATOM 4155 O O . ALA A 1 540 ? 41.848 26.746 18.019 1.00 48.44 574 ALA A O 1
ATOM 4157 N N . GLY A 1 541 ? 43.147 25.185 17.055 1.00 51.56 575 GLY A N 1
ATOM 4158 C CA . GLY A 1 541 ? 44.074 26.144 16.483 1.00 47.05 575 GLY A CA 1
ATOM 4159 C C . GLY A 1 541 ? 44.736 27.069 17.473 1.00 47.60 575 GLY A C 1
ATOM 4160 O O . GLY A 1 541 ? 45.168 28.162 17.092 1.00 46.74 575 GLY A O 1
ATOM 4161 N N . GLU A 1 542 ? 44.831 26.666 18.744 1.00 50.87 576 GLU A N 1
ATOM 4162 C CA . GLU A 1 542 ? 45.404 27.519 19.783 1.00 49.62 576 GLU 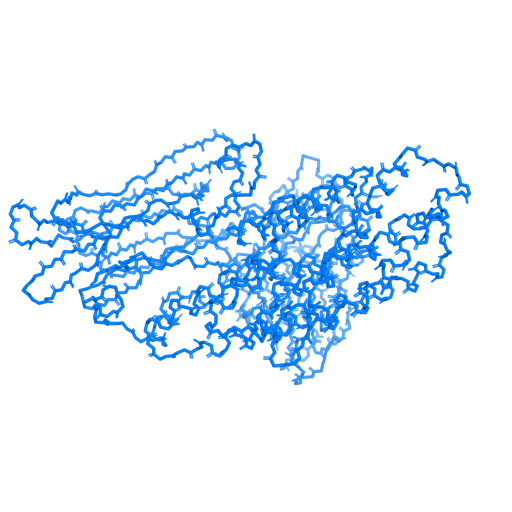A CA 1
ATOM 4163 C C . GLU A 1 542 ? 46.514 26.799 20.540 1.00 51.79 576 GLU A C 1
ATOM 4164 O O . GLU A 1 542 ? 47.683 27.153 20.372 1.00 56.48 576 GLU A O 1
ATOM 4170 N N . ARG A 1 543 ? 46.198 25.811 21.374 1.00 45.54 577 ARG A N 1
ATOM 4171 C CA . ARG A 1 543 ? 47.203 25.172 22.216 1.00 54.38 577 ARG A CA 1
ATOM 4172 C C . ARG A 1 543 ? 47.827 23.978 21.500 1.00 43.52 577 ARG A C 1
ATOM 4173 O O . ARG A 1 543 ? 47.143 23.234 20.790 1.00 42.78 577 ARG A O 1
ATOM 4181 N N . ILE A 1 544 ? 49.133 23.801 21.700 1.00 43.40 578 ILE A N 1
ATOM 4182 C CA . ILE A 1 544 ? 49.958 22.914 20.888 1.00 43.82 578 ILE A CA 1
ATOM 4183 C C . ILE A 1 544 ? 50.656 21.899 21.785 1.00 39.51 578 ILE A C 1
ATOM 4184 O O . ILE A 1 544 ? 51.084 22.226 22.898 1.00 39.32 578 ILE A O 1
ATOM 4189 N N . PHE A 1 545 ? 50.776 20.667 21.289 1.00 42.73 579 PHE A N 1
ATOM 4190 C CA . PHE A 1 545 ? 51.511 19.599 21.958 1.00 41.66 579 PHE A CA 1
ATOM 4191 C C . PHE A 1 545 ? 52.377 18.897 20.925 1.00 40.41 579 PHE A C 1
ATOM 4192 O O . PHE A 1 545 ? 51.857 18.316 19.966 1.00 38.60 579 PHE A O 1
ATOM 4200 N N . ALA A 1 546 ? 53.691 18.955 21.117 1.00 42.51 580 ALA A N 1
ATOM 4201 C CA . ALA A 1 546 ? 54.653 18.463 20.146 1.00 35.16 580 ALA A CA 1
ATOM 4202 C C . ALA A 1 546 ? 55.547 17.402 20.771 1.00 37.18 580 ALA A C 1
ATOM 4203 O O . ALA A 1 546 ? 55.492 17.128 21.972 1.00 35.09 580 ALA A O 1
ATOM 4205 N N . GLY A 1 547 ? 56.382 16.809 19.923 1.00 39.42 581 GLY A N 1
ATOM 4206 C CA . GLY A 1 547 ? 57.395 15.863 20.350 1.00 37.74 581 GLY A CA 1
ATOM 4207 C C . GLY A 1 547 ? 58.444 15.749 19.270 1.00 38.86 581 GLY A C 1
ATOM 4208 O O . GLY A 1 547 ? 58.269 16.236 18.151 1.00 34.34 581 GLY A O 1
ATOM 4209 N N . GLN A 1 548 ? 59.552 15.105 19.621 1.00 41.26 582 GLN A N 1
ATOM 4210 C CA . GLN A 1 548 ? 60.634 14.838 18.685 1.00 41.15 582 GLN A CA 1
ATOM 4211 C C . GLN A 1 548 ? 60.707 13.341 18.421 1.00 39.18 582 GLN A C 1
ATOM 4212 O O . GLN A 1 548 ? 60.621 12.533 19.352 1.00 40.50 582 GLN A O 1
ATOM 4218 N N . PHE A 1 549 ? 60.858 12.971 17.151 1.00 37.75 583 PHE A N 1
ATOM 4219 C CA . PHE A 1 549 ? 60.745 11.578 16.748 1.00 39.00 583 PHE A CA 1
ATOM 4220 C C . PHE A 1 549 ? 61.801 11.255 15.701 1.00 39.88 583 PHE A C 1
ATOM 4221 O O . PHE A 1 549 ? 62.531 12.130 15.228 1.00 38.91 583 PHE A O 1
ATOM 4229 N N . ASP A 1 550 ? 61.867 9.978 15.336 1.00 40.83 584 ASP A N 1
ATOM 4230 C CA . ASP A 1 550 ? 63.004 9.422 14.620 1.00 39.15 584 ASP A CA 1
ATOM 4231 C C . ASP A 1 550 ? 62.738 9.281 13.127 1.00 37.14 584 ASP A C 1
ATOM 4232 O O . ASP A 1 550 ? 61.599 9.112 12.685 1.00 32.65 584 ASP A O 1
ATOM 4237 N N . LYS A 1 551 ? 63.823 9.362 12.358 1.00 42.48 585 LYS A N 1
ATOM 4238 C CA . LYS A 1 551 ? 63.826 8.924 10.970 1.00 42.63 585 LYS A CA 1
ATOM 4239 C C . LYS A 1 551 ? 63.330 7.486 10.874 1.00 40.65 585 LYS A C 1
ATOM 4240 O O . LYS A 1 551 ? 63.580 6.669 11.764 1.00 42.64 585 LYS A O 1
ATOM 4246 N N . THR A 1 552 ? 62.603 7.179 9.796 1.00 35.38 586 THR A N 1
ATOM 4247 C CA . THR A 1 552 ? 62.032 5.849 9.626 1.00 33.17 586 THR A CA 1
ATOM 4248 C C . THR A 1 552 ? 62.363 5.186 8.296 1.00 33.59 586 THR A C 1
ATOM 4249 O O . THR A 1 552 ? 61.976 4.029 8.095 1.00 38.06 586 THR A O 1
ATOM 4253 N N . MET A 1 553 ? 63.056 5.867 7.386 1.00 34.62 587 MET A N 1
ATOM 4254 C CA . MET A 1 553 ? 63.386 5.278 6.094 1.00 36.94 587 MET A CA 1
ATOM 4255 C C . MET A 1 553 ? 64.525 6.068 5.467 1.00 48.18 587 MET A C 1
ATOM 4256 O O . MET A 1 553 ? 64.901 7.141 5.944 1.00 48.95 587 MET A O 1
ATOM 4261 N N . ASP A 1 554 ? 65.066 5.522 4.382 1.00 44.49 588 ASP A N 1
ATOM 4262 C CA . ASP A 1 554 ? 66.157 6.159 3.661 1.00 51.42 588 ASP A CA 1
ATOM 4263 C C . ASP A 1 554 ? 65.617 7.030 2.529 1.00 52.48 588 ASP A C 1
ATOM 4264 O O . ASP A 1 554 ? 64.456 6.923 2.127 1.00 54.55 588 ASP A O 1
ATOM 4269 N N . ALA A 1 555 ? 66.495 7.895 2.009 1.00 50.51 589 ALA A N 1
ATOM 4270 C CA . ALA A 1 555 ? 66.057 9.003 1.161 1.00 48.94 589 ALA A CA 1
ATOM 4271 C C . ALA A 1 555 ? 65.395 8.509 -0.121 1.00 50.30 589 ALA A C 1
ATOM 4272 O O . ALA A 1 555 ? 64.290 8.941 -0.469 1.00 58.48 589 ALA A O 1
ATOM 4274 N N . GLY A 1 556 ? 66.064 7.621 -0.848 1.00 43.43 590 GLY A N 1
ATOM 4275 C CA . GLY A 1 556 ? 65.491 7.044 -2.043 1.00 52.30 590 GLY A CA 1
ATOM 4276 C C . GLY A 1 556 ? 64.675 5.792 -1.822 1.00 54.37 590 GLY A C 1
ATOM 4277 O O . GLY A 1 556 ? 64.177 5.210 -2.790 1.00 47.48 590 GLY A O 1
ATOM 4278 N N . ALA A 1 557 ? 64.514 5.366 -0.570 1.00 55.39 591 ALA A N 1
ATOM 4279 C CA . ALA A 1 557 ? 63.836 4.114 -0.279 1.00 56.29 591 ALA A CA 1
ATOM 4280 C C . ALA A 1 557 ? 62.354 4.193 -0.652 1.00 57.44 591 ALA A C 1
ATOM 4281 O O . ALA A 1 557 ? 61.728 5.251 -0.534 1.00 61.58 591 ALA A O 1
ATOM 4283 N N . PRO A 1 558 ? 61.771 3.080 -1.120 1.00 65.06 592 PRO A N 1
ATOM 4284 C CA . PRO A 1 558 ? 60.370 3.101 -1.564 1.00 53.77 592 PRO A CA 1
ATOM 4285 C C . PRO A 1 558 ? 59.368 2.588 -0.537 1.00 57.86 592 PRO A C 1
ATOM 4286 O O . PRO A 1 558 ? 58.833 1.484 -0.685 1.00 73.14 592 PRO A O 1
ATOM 4290 N N . LEU A 1 559 ? 59.141 3.381 0.515 1.00 55.35 593 LEU A N 1
ATOM 4291 C CA . LEU A 1 559 ? 57.959 3.333 1.378 1.00 46.58 593 LEU A CA 1
ATOM 4292 C C . LEU A 1 559 ? 57.311 1.959 1.530 1.00 43.98 593 LEU A C 1
ATOM 4293 O O . LEU A 1 559 ? 56.316 1.665 0.858 1.00 47.50 593 LEU A O 1
ATOM 4298 N N . THR A 1 560 ? 57.849 1.113 2.406 1.00 45.29 594 THR A N 1
ATOM 4299 C CA . THR A 1 560 ? 57.226 -0.165 2.713 1.00 39.04 594 THR A CA 1
ATOM 4300 C C . THR A 1 560 ? 56.550 -0.091 4.082 1.00 34.41 594 THR A C 1
ATOM 4301 O O . THR A 1 560 ? 56.484 0.967 4.713 1.00 39.78 594 THR A O 1
ATOM 4305 N N . PHE A 1 561 ? 56.040 -1.237 4.544 1.00 36.29 595 PHE A N 1
ATOM 4306 C CA . PHE A 1 561 ? 55.291 -1.258 5.798 1.00 33.56 595 PHE A CA 1
ATOM 4307 C C . PHE A 1 561 ? 56.152 -0.800 6.967 1.00 32.97 595 PHE A C 1
ATOM 4308 O O . PHE A 1 561 ? 55.656 -0.146 7.892 1.00 28.82 595 PHE A O 1
ATOM 4316 N N . GLN A 1 562 ? 57.440 -1.140 6.955 1.00 40.91 596 GLN A N 1
ATOM 4317 C CA . GLN A 1 562 ? 58.306 -0.756 8.061 1.00 41.68 596 GLN A CA 1
ATOM 4318 C C . GLN A 1 562 ? 58.731 0.704 8.001 1.00 34.49 596 GLN A C 1
ATOM 4319 O O . GLN A 1 562 ? 59.342 1.190 8.958 1.00 39.13 596 GLN A O 1
ATOM 4325 N N . SER A 1 563 ? 58.427 1.412 6.913 1.00 32.88 597 SER A N 1
ATOM 4326 C CA . SER A 1 563 ? 58.676 2.846 6.876 1.00 34.85 597 SER A CA 1
ATOM 4327 C C . SER A 1 563 ? 57.764 3.616 7.818 1.00 33.72 597 SER A C 1
ATOM 4328 O O . SER A 1 563 ? 58.033 4.789 8.091 1.00 36.42 597 SER A O 1
ATOM 4331 N N . PHE A 1 564 ? 56.708 2.987 8.328 1.00 32.33 598 PHE A N 1
ATOM 4332 C CA . PHE A 1 564 ? 55.709 3.666 9.138 1.00 32.06 598 PHE A CA 1
ATOM 4333 C C . PHE A 1 564 ? 55.906 3.343 10.612 1.00 28.71 598 PHE A C 1
ATOM 4334 O O . PHE A 1 564 ? 55.940 2.171 11.001 1.00 32.16 598 PHE A O 1
ATOM 4342 N N . SER A 1 565 ? 56.035 4.387 11.421 1.00 28.99 599 SER A N 1
ATOM 4343 C CA . SER A 1 565 ? 56.134 4.277 12.866 1.00 29.88 599 SER A CA 1
ATOM 4344 C C . SER A 1 565 ? 55.028 5.102 13.510 1.00 34.08 599 SER A C 1
ATOM 4345 O O . SER A 1 565 ? 54.308 5.851 12.845 1.00 30.20 599 SER A O 1
ATOM 4348 N N . TYR A 1 566 ? 54.899 4.951 14.823 1.00 37.73 600 TYR A N 1
ATOM 4349 C CA . TYR A 1 566 ? 53.939 5.705 15.615 1.00 35.67 600 TYR A CA 1
ATOM 4350 C C . TYR A 1 566 ? 54.687 6.743 16.438 1.00 36.10 600 TYR A C 1
ATOM 4351 O O . TYR A 1 566 ? 55.667 6.415 17.116 1.00 34.65 600 TYR A O 1
ATOM 4360 N N . ALA A 1 567 ? 54.230 7.990 16.372 1.00 32.74 601 ALA A N 1
ATOM 4361 C CA . ALA A 1 567 ? 54.835 9.100 17.104 1.00 30.97 601 ALA A CA 1
ATOM 4362 C C . ALA A 1 567 ? 53.868 9.517 18.206 1.00 36.35 601 ALA A C 1
ATOM 4363 O O . ALA A 1 567 ? 52.900 10.239 17.953 1.00 41.00 601 ALA A O 1
ATOM 4365 N N . THR A 1 568 ? 54.132 9.060 19.428 1.00 34.89 602 THR A N 1
ATOM 4366 C CA . THR A 1 568 ? 53.279 9.367 20.569 1.00 40.33 602 THR A CA 1
ATOM 4367 C C . THR A 1 568 ? 53.770 10.643 21.242 1.00 38.09 602 THR A C 1
ATOM 4368 O O . THR A 1 568 ? 54.907 10.701 21.724 1.00 35.64 602 THR A O 1
ATOM 4372 N N . ILE A 1 569 ? 52.915 11.659 21.274 1.00 38.76 603 ILE A N 1
ATOM 4373 C CA . ILE A 1 569 ? 53.208 12.881 22.012 1.00 41.52 603 ILE A CA 1
ATOM 4374 C C . ILE A 1 569 ? 52.825 12.667 23.471 1.00 44.95 603 ILE A C 1
ATOM 4375 O O . ILE A 1 569 ? 51.736 12.164 23.773 1.00 47.10 603 ILE A O 1
ATOM 4380 N N . ASN A 1 570 ? 53.729 13.046 24.380 1.00 53.32 604 ASN A N 1
ATOM 4381 C CA . ASN A 1 570 ? 53.590 12.673 25.787 1.00 55.80 604 ASN A CA 1
ATOM 4382 C C . ASN A 1 570 ? 52.322 13.249 26.411 1.00 57.34 604 ASN A C 1
ATOM 4383 O O . ASN A 1 570 ? 51.649 12.576 27.202 1.00 53.95 604 ASN A O 1
ATOM 4388 N N . THR A 1 571 ? 51.977 14.486 26.066 1.00 60.50 605 THR A N 1
ATOM 4389 C CA . THR A 1 571 ? 51.093 15.301 26.890 1.00 60.47 605 THR A CA 1
ATOM 4390 C C . THR A 1 571 ? 49.630 15.137 26.489 1.00 57.02 605 THR A C 1
ATOM 4391 O O . THR A 1 571 ? 49.281 15.260 25.310 1.00 58.04 605 THR A O 1
ATOM 4395 N N . ALA A 1 572 ? 48.778 14.867 27.476 1.00 53.09 606 ALA A N 1
ATOM 4396 C CA . ALA A 1 572 ? 47.348 14.726 27.248 1.00 47.56 606 ALA A CA 1
ATOM 4397 C C . ALA A 1 572 ? 46.687 16.097 27.115 1.00 50.84 606 ALA A C 1
ATOM 4398 O O . ALA A 1 572 ? 47.224 17.121 27.542 1.00 55.76 606 ALA A O 1
ATOM 4400 N N . PHE A 1 573 ? 45.502 16.110 26.512 1.00 51.46 607 PHE A N 1
ATOM 4401 C CA . PHE A 1 573 ? 44.780 17.357 26.317 1.00 47.94 607 PHE A CA 1
ATOM 4402 C C . PHE A 1 573 ? 43.283 17.123 26.441 1.00 53.26 607 PHE A C 1
ATOM 4403 O O . PHE A 1 573 ? 42.790 16.001 26.303 1.00 45.16 607 PHE A O 1
ATOM 4411 N N . THR A 1 574 ? 42.568 18.212 26.700 1.00 60.97 608 THR A N 1
ATOM 4412 C CA . THR A 1 574 ? 41.119 18.209 26.825 1.00 55.77 608 THR A CA 1
ATOM 4413 C C . THR A 1 574 ? 40.503 18.870 25.601 1.00 50.36 608 THR A C 1
ATOM 4414 O O . THR A 1 574 ? 40.985 19.909 25.138 1.00 48.87 608 THR A O 1
ATOM 4418 N N . PHE A 1 575 ? 39.443 18.262 25.074 1.00 47.82 609 PHE A N 1
ATOM 4419 C CA . PHE A 1 575 ? 38.891 19.050 23.979 1.00 44.63 609 PHE A CA 1
ATOM 4420 C C . PHE A 1 575 ? 37.909 20.086 24.522 1.00 52.97 609 PHE A C 1
ATOM 4421 O O . PHE A 1 575 ? 37.155 19.798 25.457 1.00 54.04 609 PHE A O 1
ATOM 4429 N N . PRO A 1 576 ? 37.914 21.296 23.962 1.00 51.38 610 PRO A N 1
ATOM 4430 C CA . PRO A 1 576 ? 37.085 22.374 24.520 1.00 54.09 610 PRO A CA 1
ATOM 4431 C C . PRO A 1 576 ? 35.609 22.240 24.177 1.00 59.87 610 PRO A C 1
ATOM 4432 O O . PRO A 1 576 ? 34.745 22.492 25.023 1.00 59.88 610 PRO A O 1
ATOM 4436 N N . GLU A 1 577 ? 35.305 21.854 22.942 1.00 60.27 611 GLU A N 1
ATOM 4437 C CA . GLU A 1 577 ? 33.933 21.733 22.476 1.00 61.16 611 GLU A CA 1
ATOM 4438 C C . GLU A 1 577 ? 33.671 20.309 22.006 1.00 54.93 611 GLU A C 1
ATOM 4439 O O . GLU A 1 577 ? 34.597 19.560 21.679 1.00 51.44 611 GLU A O 1
ATOM 4445 N N . ARG A 1 578 ? 32.388 19.936 21.976 1.00 48.25 612 ARG A N 1
ATOM 4446 C CA . ARG A 1 578 ? 32.026 18.644 21.405 1.00 44.48 612 ARG A CA 1
ATOM 4447 C C . ARG A 1 578 ? 32.387 18.578 19.928 1.00 40.20 612 ARG A C 1
ATOM 4448 O O . ARG A 1 578 ? 32.705 17.501 19.415 1.00 45.95 612 ARG A O 1
ATOM 4456 N N . SER A 1 579 ? 32.355 19.712 19.236 1.00 38.47 613 SER A N 1
ATOM 4457 C CA . SER A 1 579 ? 32.824 19.822 17.857 1.00 39.03 613 SER A CA 1
ATOM 4458 C C . SER A 1 579 ? 34.054 20.726 17.861 1.00 53.12 613 SER A C 1
ATOM 4459 O O . SER A 1 579 ? 33.947 21.950 17.759 1.00 56.76 613 SER A O 1
ATOM 4462 N N . SER A 1 580 ? 35.224 20.113 17.990 1.00 45.16 614 SER A N 1
ATOM 4463 C CA . SER A 1 580 ? 36.499 20.805 17.901 1.00 46.92 614 SER A CA 1
ATOM 4464 C C . SER A 1 580 ? 37.217 20.393 16.623 1.00 45.86 614 SER A C 1
ATOM 4465 O O . SER A 1 580 ? 36.771 19.511 15.884 1.00 50.17 614 SER A O 1
ATOM 4468 N N . SER A 1 581 ? 38.345 21.049 16.367 1.00 49.56 615 SER A N 1
ATOM 4469 C CA . SER A 1 581 ? 39.162 20.768 15.197 1.00 50.87 615 SER A CA 1
ATOM 4470 C C . SER A 1 581 ? 40.602 20.530 15.630 1.00 39.81 615 SER A C 1
ATOM 4471 O O . SER A 1 581 ? 41.088 21.139 16.587 1.00 42.88 615 SER A O 1
ATOM 4474 N N . LEU A 1 582 ? 41.280 19.634 14.916 1.00 34.94 616 LEU A N 1
ATOM 4475 C CA . LEU A 1 582 ? 42.627 19.210 15.270 1.00 41.06 616 LEU A CA 1
ATOM 4476 C C . LEU A 1 582 ? 43.532 19.291 14.051 1.00 33.52 616 LEU A C 1
ATOM 4477 O O . LEU A 1 582 ? 43.206 18.744 12.993 1.00 40.62 616 LEU A O 1
ATOM 4482 N N . THR A 1 583 ? 44.667 19.965 14.206 1.00 24.91 617 THR A N 1
ATOM 4483 C CA . THR A 1 583 ? 45.663 20.079 13.153 1.00 32.23 617 THR A CA 1
ATOM 4484 C C . THR A 1 583 ? 46.836 19.154 13.448 1.00 33.38 617 THR A C 1
ATOM 4485 O O . THR A 1 583 ? 47.227 18.977 14.605 1.00 31.23 617 THR A O 1
ATOM 4489 N N . VAL A 1 584 ? 47.388 18.563 12.393 1.00 29.17 618 VAL A N 1
ATOM 4490 C CA . VAL A 1 584 ? 48.567 17.711 12.478 1.00 31.75 618 VAL A CA 1
ATOM 4491 C C . VAL A 1 584 ? 49.661 18.344 11.632 1.00 35.07 618 VAL A C 1
ATOM 4492 O O . VAL A 1 584 ? 49.408 18.761 10.496 1.00 32.65 618 VAL A O 1
ATOM 4496 N N . GLY A 1 585 ? 50.869 18.425 12.187 1.00 32.76 619 GLY A N 1
ATOM 4497 C CA . GLY A 1 585 ? 51.973 19.035 11.476 1.00 39.77 619 GLY A CA 1
ATOM 4498 C C . GLY A 1 585 ? 53.303 18.470 11.922 1.00 36.69 619 GLY A C 1
ATOM 4499 O O . GLY A 1 585 ? 53.405 17.773 12.935 1.00 32.10 619 GLY A O 1
ATOM 4500 N N . ALA A 1 586 ? 54.332 18.786 11.140 1.00 36.87 620 ALA A N 1
ATOM 4501 C CA . ALA A 1 586 ? 55.695 18.372 11.447 1.00 41.59 620 ALA A CA 1
ATOM 4502 C C . ALA A 1 586 ? 56.655 19.361 10.808 1.00 40.03 620 ALA A C 1
ATOM 4503 O O . ALA A 1 586 ? 56.687 19.485 9.580 1.00 40.66 620 ALA A O 1
ATOM 4505 N N . ASP A 1 587 ? 57.425 20.066 11.636 1.00 39.28 621 ASP A N 1
ATOM 4506 C CA . ASP A 1 587 ? 58.443 20.979 11.131 1.00 42.13 621 ASP A CA 1
ATOM 4507 C C . ASP A 1 587 ? 59.818 20.595 11.663 1.00 41.04 621 ASP A C 1
ATOM 4508 O O . ASP A 1 587 ? 60.043 19.439 12.037 1.00 33.73 621 ASP A O 1
ATOM 4513 N N . THR A 1 588 ? 60.740 21.559 11.687 1.00 34.63 622 THR A N 1
ATOM 4514 C CA . THR A 1 588 ? 62.089 21.379 12.234 1.00 38.69 622 THR A CA 1
ATOM 4515 C C . THR A 1 588 ? 62.846 20.261 11.516 1.00 38.63 622 THR A C 1
ATOM 4516 O O . THR A 1 588 ? 63.477 19.401 12.136 1.00 26.27 622 THR A O 1
ATOM 4520 N N . PHE A 1 589 ? 62.780 20.280 10.189 1.00 35.78 623 PHE A N 1
ATOM 4521 C CA . PHE A 1 589 ? 63.624 19.419 9.376 1.00 27.24 623 PHE A CA 1
ATOM 4522 C C . PHE A 1 589 ? 63.946 20.155 8.086 1.00 26.38 623 PHE A C 1
ATOM 4523 O O . PHE A 1 589 ? 63.258 21.104 7.702 1.00 30.73 623 PHE A O 1
ATOM 4531 N N . SER A 1 590 ? 65.013 19.716 7.427 1.00 29.55 624 SER A N 1
ATOM 4532 C CA . SER A 1 590 ? 65.475 20.381 6.218 1.00 35.34 624 SER A CA 1
ATOM 4533 C C . SER A 1 590 ? 64.623 19.952 5.031 1.00 27.19 624 SER A C 1
ATOM 4534 O O . SER A 1 590 ? 64.383 18.758 4.826 1.00 32.30 624 SER A O 1
ATOM 4537 N N . SER A 1 591 ? 64.165 20.931 4.253 1.00 31.00 625 SER A N 1
ATOM 4538 C CA . SER A 1 591 ? 63.315 20.647 3.109 1.00 44.97 625 SER A CA 1
ATOM 4539 C C . SER A 1 591 ? 64.076 19.833 2.066 1.00 36.54 625 SER A C 1
ATOM 4540 O O . SER A 1 591 ? 65.308 19.768 2.061 1.00 32.50 625 SER A O 1
ATOM 4543 N N . GLY A 1 592 ? 63.318 19.211 1.166 1.00 35.29 626 GLY A N 1
ATOM 4544 C CA . GLY A 1 592 ? 63.839 18.204 0.276 1.00 44.15 626 GLY A CA 1
ATOM 4545 C C . GLY A 1 592 ? 63.668 16.795 0.802 1.00 41.06 626 GLY A C 1
ATOM 4546 O O . GLY A 1 592 ? 63.492 15.861 0.012 1.00 39.16 626 GLY A O 1
ATOM 4547 N N . ASN A 1 593 ? 63.721 16.622 2.120 1.00 36.42 627 ASN A N 1
ATOM 4548 C CA . ASN A 1 593 ? 63.301 15.376 2.736 1.00 41.46 627 ASN A CA 1
ATOM 4549 C C . ASN A 1 593 ? 61.798 15.186 2.547 1.00 39.18 627 ASN A C 1
ATOM 4550 O O . ASN A 1 593 ? 61.060 16.122 2.228 1.00 34.42 627 ASN A O 1
ATOM 4555 N N . GLU A 1 594 ? 61.345 13.954 2.749 1.00 41.40 628 GLU A N 1
ATOM 4556 C CA . GLU A 1 594 ? 59.947 13.596 2.556 1.00 42.99 628 GLU A CA 1
ATOM 4557 C C . GLU A 1 594 ? 59.363 13.094 3.867 1.00 38.93 628 GLU A C 1
ATOM 4558 O O . GLU A 1 594 ? 59.985 12.281 4.559 1.00 37.33 628 GLU A O 1
ATOM 4564 N N . VAL A 1 595 ? 58.174 13.587 4.207 1.00 31.07 629 VAL A N 1
ATOM 4565 C CA . VAL A 1 595 ? 57.474 13.206 5.427 1.00 33.33 629 VAL A CA 1
ATOM 4566 C C . VAL A 1 595 ? 56.047 12.822 5.066 1.00 34.42 629 VAL A C 1
ATOM 4567 O O . VAL A 1 595 ? 55.334 13.598 4.421 1.00 35.37 629 VAL A O 1
ATOM 4571 N N . TYR A 1 596 ? 55.631 11.632 5.490 1.00 32.12 630 TYR A N 1
ATOM 4572 C CA . TYR A 1 596 ? 54.305 11.105 5.210 1.00 31.73 630 TYR A CA 1
ATOM 4573 C C . TYR A 1 596 ? 53.496 10.998 6.496 1.00 32.59 630 TYR A C 1
ATOM 4574 O O . TYR A 1 596 ? 54.042 10.751 7.575 1.00 33.01 630 TYR A O 1
ATOM 4583 N N . VAL A 1 597 ? 52.184 11.189 6.371 1.00 24.94 631 VAL A N 1
ATOM 4584 C CA . VAL A 1 597 ? 51.250 11.030 7.480 1.00 27.12 631 VAL A CA 1
ATOM 4585 C C . VAL A 1 597 ? 50.044 10.256 6.969 1.00 31.86 631 VAL A C 1
ATOM 4586 O O . VAL A 1 597 ? 49.404 10.668 5.992 1.00 28.97 631 VAL A O 1
ATOM 4590 N N . ASP A 1 598 ? 49.736 9.141 7.628 1.00 33.64 632 ASP A N 1
ATOM 4591 C CA . ASP A 1 598 ? 48.601 8.294 7.283 1.00 39.00 632 ASP A CA 1
ATOM 4592 C C . ASP A 1 598 ? 47.381 8.546 8.152 1.00 35.70 632 ASP A C 1
ATOM 4593 O O . ASP A 1 598 ? 46.251 8.497 7.662 1.00 29.78 632 ASP A O 1
ATOM 4598 N N . ARG A 1 599 ? 47.598 8.837 9.426 1.00 30.60 633 ARG A N 1
ATOM 4599 C CA . ARG A 1 599 ? 46.588 8.613 10.439 1.00 30.69 633 ARG A CA 1
ATOM 4600 C C . ARG A 1 599 ? 47.016 9.216 11.762 1.00 31.30 633 ARG A C 1
ATOM 4601 O O . ARG A 1 599 ? 48.116 8.952 12.248 1.00 29.85 633 ARG A O 1
ATOM 4609 N N . PHE A 1 600 ? 46.143 10.004 12.364 1.00 32.96 634 PHE A N 1
ATOM 4610 C CA . PHE A 1 600 ? 46.320 10.376 13.756 1.00 32.83 634 PHE A CA 1
ATOM 4611 C C . PHE A 1 600 ? 45.333 9.585 14.600 1.00 29.93 634 PHE A C 1
ATOM 4612 O O . PHE A 1 600 ? 44.161 9.432 14.236 1.00 30.26 634 PHE A O 1
ATOM 4620 N N . GLU A 1 601 ? 45.829 9.050 15.706 1.00 30.08 635 GLU A N 1
ATOM 4621 C CA . GLU A 1 601 ? 45.019 8.295 16.644 1.00 32.51 635 GLU A CA 1
ATOM 4622 C C . GLU A 1 601 ? 44.899 9.079 17.941 1.00 35.45 635 GLU A C 1
ATOM 4623 O O . GLU A 1 601 ? 45.759 9.900 18.272 1.00 34.56 635 GLU A O 1
ATOM 4629 N N . LEU A 1 602 ? 43.812 8.836 18.662 1.00 34.23 636 LEU A N 1
ATOM 4630 C CA . LEU A 1 602 ? 43.528 9.552 19.899 1.00 41.14 636 LEU A CA 1
ATOM 4631 C C . LEU A 1 602 ? 43.304 8.529 21.000 1.00 39.61 636 LEU A C 1
ATOM 4632 O O . LEU A 1 602 ? 42.302 7.805 20.988 1.00 42.62 636 LEU A O 1
ATOM 4637 N N . ILE A 1 603 ? 44.243 8.471 21.939 1.00 38.54 637 ILE A N 1
ATOM 4638 C CA . ILE A 1 603 ? 44.249 7.472 23.004 1.00 42.50 637 ILE A CA 1
ATOM 4639 C C . ILE A 1 603 ? 43.602 8.097 24.232 1.00 40.19 637 ILE A C 1
ATOM 4640 O O . ILE A 1 603 ? 44.206 8.990 24.853 1.00 46.91 637 ILE A O 1
ATOM 4645 N N . PRO A 1 604 ? 42.396 7.681 24.624 1.00 43.96 638 PRO A N 1
ATOM 4646 C CA . PRO A 1 604 ? 41.785 8.221 25.843 1.00 54.87 638 PRO A CA 1
ATOM 4647 C C . PRO A 1 604 ? 42.572 7.841 27.087 1.00 53.87 638 PRO A C 1
ATOM 4648 O O . PRO A 1 604 ? 42.610 6.665 27.461 1.00 51.08 638 PRO A O 1
ATOM 4652 N N . VAL A 1 605 ? 43.209 8.815 27.730 1.00 51.13 639 VAL A N 1
ATOM 4653 C CA . VAL A 1 605 ? 43.971 8.536 28.942 1.00 58.41 639 VAL A CA 1
ATOM 4654 C C . VAL A 1 605 ? 42.999 8.374 30.105 1.00 62.28 639 VAL A C 1
ATOM 4655 O O . VAL A 1 605 ? 42.023 9.125 30.232 1.00 57.85 639 VAL A O 1
ATOM 4659 N N . THR A 1 606 ? 43.235 7.358 30.927 1.00 63.91 640 THR A N 1
ATOM 4660 C CA . THR A 1 606 ? 42.336 7.026 32.025 1.00 63.59 640 THR A CA 1
ATOM 4661 C C . THR A 1 606 ? 43.038 6.124 33.033 1.00 53.05 640 THR A C 1
ATOM 4662 O O . THR A 1 606 ? 43.398 6.562 34.124 1.00 53.16 640 THR A O 1
#

Organism: Bacillus thuringiensis subsp. morrisoni (NCBI:txid1441)